Protein AF-A0A1Y2ANS7-F1 (afdb_monomer_lite)

Radius of gyration: 29.11 Å; chains: 1; bounding box: 58×66×91 Å

Structure (mmCIF, N/CA/C/O backbone):
data_AF-A0A1Y2ANS7-F1
#
_entry.id   AF-A0A1Y2ANS7-F1
#
loop_
_atom_site.group_PDB
_atom_site.id
_atom_site.type_symbol
_atom_site.label_atom_id
_atom_site.label_alt_id
_atom_site.label_comp_id
_atom_site.label_asym_id
_atom_site.label_entity_id
_atom_site.label_seq_id
_atom_site.pdbx_PDB_ins_code
_atom_site.Cartn_x
_atom_site.Cartn_y
_atom_site.Cartn_z
_atom_site.occupancy
_atom_site.B_iso_or_equiv
_atom_site.auth_seq_id
_atom_site.auth_comp_id
_atom_site.auth_asym_id
_atom_site.auth_atom_id
_atom_site.pdbx_PDB_model_num
ATOM 1 N N . MET A 1 1 ? 4.640 10.292 24.602 1.00 63.72 1 MET A N 1
ATOM 2 C CA . MET A 1 1 ? 4.789 9.450 25.817 1.00 63.72 1 MET A CA 1
ATOM 3 C C . MET A 1 1 ? 3.485 9.455 26.599 1.00 63.72 1 MET A C 1
ATOM 5 O O . MET A 1 1 ? 2.837 10.495 26.644 1.00 63.72 1 MET A O 1
ATOM 9 N N . ALA A 1 2 ? 3.101 8.318 27.186 1.00 89.19 2 ALA A N 1
ATOM 10 C CA . ALA A 1 2 ? 1.893 8.219 28.004 1.00 89.19 2 ALA A CA 1
ATOM 11 C C . ALA A 1 2 ? 2.083 8.910 29.374 1.00 89.19 2 ALA A C 1
ATOM 13 O O . ALA A 1 2 ? 3.211 9.009 29.863 1.00 89.19 2 ALA A O 1
ATOM 14 N N . PRO A 1 3 ? 1.009 9.392 30.027 1.00 94.06 3 PRO A N 1
ATOM 15 C CA . PRO A 1 3 ? 1.100 9.894 31.393 1.00 94.06 3 PRO A CA 1
ATOM 16 C C . PRO A 1 3 ? 1.543 8.786 32.356 1.00 94.06 3 PRO A C 1
ATOM 18 O O . PRO A 1 3 ? 0.899 7.744 32.444 1.00 94.06 3 PRO A O 1
ATOM 21 N N . GLY A 1 4 ? 2.594 9.024 33.145 1.00 95.12 4 GLY A N 1
ATOM 22 C CA . GLY A 1 4 ? 3.189 7.974 33.985 1.00 95.12 4 GLY A CA 1
ATOM 23 C C . GLY A 1 4 ? 2.266 7.377 35.060 1.00 95.12 4 GLY A C 1
ATOM 24 O O . GLY A 1 4 ? 2.584 6.330 35.615 1.00 95.12 4 GLY A O 1
ATOM 25 N N . TRP A 1 5 ? 1.135 8.014 35.389 1.00 96.44 5 TRP A N 1
ATOM 26 C CA . TRP A 1 5 ? 0.133 7.414 36.279 1.00 96.44 5 TRP A CA 1
ATOM 27 C C . TRP A 1 5 ? -0.579 6.229 35.625 1.00 96.44 5 TRP A C 1
ATOM 29 O O . TRP A 1 5 ? -0.782 5.229 36.305 1.00 96.44 5 TRP A O 1
ATOM 39 N N . LEU A 1 6 ? -0.861 6.307 34.319 1.00 96.50 6 LEU A N 1
ATOM 40 C CA . LEU A 1 6 ? -1.545 5.259 33.563 1.00 96.50 6 LEU A CA 1
ATOM 41 C C . LEU A 1 6 ? -0.705 3.980 33.557 1.00 96.50 6 LEU A C 1
ATOM 43 O O . LEU A 1 6 ? -1.197 2.902 33.865 1.00 96.50 6 LEU A O 1
ATOM 47 N N . GLU A 1 7 ? 0.600 4.102 33.315 1.00 95.25 7 GLU A N 1
ATOM 48 C CA . GLU A 1 7 ? 1.528 2.964 33.296 1.00 95.25 7 GLU A CA 1
ATOM 49 C C . GLU A 1 7 ? 1.578 2.186 34.617 1.00 95.25 7 GLU A C 1
ATOM 51 O O . GLU A 1 7 ? 1.935 1.008 34.615 1.00 95.25 7 GLU A O 1
ATOM 56 N N . ARG A 1 8 ? 1.211 2.806 35.746 1.00 96.12 8 ARG A N 1
ATOM 57 C CA . ARG A 1 8 ? 1.225 2.174 37.074 1.00 96.12 8 ARG A CA 1
ATOM 58 C C . ARG A 1 8 ? -0.078 1.466 37.438 1.00 96.12 8 ARG A C 1
ATOM 60 O O . ARG A 1 8 ? -0.080 0.712 38.406 1.00 96.12 8 ARG A O 1
ATOM 67 N N . GLU A 1 9 ? -1.151 1.669 36.682 1.00 97.50 9 GLU A N 1
ATOM 68 C CA . GLU A 1 9 ? -2.450 1.055 36.966 1.00 97.50 9 GLU A CA 1
ATOM 69 C C . GLU A 1 9 ? -2.429 -0.462 36.749 1.00 97.50 9 GLU A C 1
ATOM 71 O O . GLU A 1 9 ? -1.679 -0.980 35.916 1.00 97.50 9 GLU A O 1
ATOM 76 N N . ASP A 1 10 ? -3.259 -1.191 37.493 1.00 97.62 10 ASP A N 1
ATOM 77 C CA . ASP A 1 10 ? -3.585 -2.579 37.166 1.00 97.62 10 ASP A CA 1
ATOM 78 C C . ASP A 1 10 ? -4.467 -2.656 35.902 1.00 97.62 10 ASP A C 1
ATOM 80 O O . ASP A 1 10 ? -4.988 -1.646 35.428 1.00 97.62 10 ASP A O 1
ATOM 84 N N . GLY A 1 11 ? -4.647 -3.857 35.343 1.00 96.50 11 GLY A N 1
ATOM 85 C CA . GLY A 1 11 ? -5.371 -4.039 34.079 1.00 96.50 11 GLY A CA 1
ATOM 86 C C . GLY A 1 11 ? -6.841 -3.600 34.110 1.00 96.50 11 GLY A C 1
ATOM 87 O O . GLY A 1 11 ? -7.325 -3.029 33.134 1.00 96.50 11 GLY A O 1
ATOM 88 N N . ASN A 1 12 ? -7.555 -3.794 35.224 1.00 95.94 12 ASN A N 1
ATOM 89 C CA . ASN A 1 12 ? -8.963 -3.398 35.313 1.00 95.94 12 ASN A CA 1
ATOM 90 C C . ASN A 1 12 ? -9.099 -1.878 35.394 1.00 95.94 12 ASN A C 1
ATOM 92 O O . ASN A 1 12 ? -9.919 -1.296 34.679 1.00 95.94 12 ASN A O 1
ATOM 96 N N . THR A 1 13 ? -8.276 -1.243 36.229 1.00 97.62 13 THR A N 1
ATOM 97 C CA . THR A 1 13 ? -8.231 0.218 36.345 1.00 97.62 13 THR A CA 1
ATOM 98 C C . THR A 1 13 ? -7.824 0.845 35.007 1.00 97.62 13 THR A C 1
ATOM 100 O O . THR A 1 13 ? -8.534 1.710 34.498 1.00 97.62 13 THR A O 1
ATOM 103 N N . MET A 1 14 ? -6.790 0.307 34.353 1.00 98.19 14 MET A N 1
ATOM 104 C CA . MET A 1 14 ? -6.326 0.761 33.038 1.00 98.19 14 MET A CA 1
ATOM 105 C C . MET A 1 14 ? -7.398 0.648 31.956 1.00 98.19 14 MET A C 1
ATOM 107 O O . MET A 1 14 ? -7.588 1.583 31.180 1.00 98.19 14 MET A O 1
ATOM 111 N N . LYS A 1 15 ? -8.140 -0.463 31.912 1.00 97.94 15 LYS A N 1
ATOM 112 C CA . LYS A 1 15 ? -9.264 -0.631 30.981 1.00 97.94 15 LYS A CA 1
ATOM 113 C C . LYS A 1 15 ? -10.307 0.477 31.157 1.00 97.94 15 LYS A C 1
ATOM 115 O O . LYS A 1 15 ? -10.780 1.026 30.163 1.00 97.94 15 LYS A O 1
ATOM 120 N N . GLN A 1 16 ? -10.632 0.851 32.398 1.00 97.75 16 GLN A N 1
ATOM 121 C CA . GLN A 1 16 ? -11.540 1.973 32.668 1.00 97.75 16 GLN A CA 1
ATOM 122 C C . GLN A 1 16 ? -10.927 3.322 32.287 1.00 97.75 16 GLN A C 1
ATOM 124 O O . GLN A 1 16 ? -11.617 4.152 31.701 1.00 97.75 16 GLN A O 1
ATOM 129 N N . SER A 1 17 ? -9.637 3.530 32.547 1.00 98.25 17 SER A N 1
ATOM 130 C CA . SER A 1 17 ? -8.919 4.746 32.154 1.00 98.25 17 SER A CA 1
ATOM 131 C C . SER A 1 17 ? -8.885 4.940 30.636 1.00 98.25 17 SER A C 1
ATOM 133 O O . SER A 1 17 ? -9.116 6.055 30.169 1.00 98.25 17 SER A O 1
ATOM 135 N N . ILE A 1 18 ? -8.692 3.869 29.857 1.00 98.06 18 ILE A N 1
ATOM 136 C CA . ILE A 1 18 ? -8.778 3.886 28.387 1.00 98.06 18 ILE A CA 1
ATOM 137 C C . ILE A 1 18 ? -10.181 4.318 27.947 1.00 98.06 18 ILE A C 1
ATOM 139 O O . ILE A 1 18 ? -10.324 5.290 27.206 1.00 98.06 18 ILE A O 1
ATOM 143 N N . ILE A 1 19 ? -11.227 3.657 28.457 1.00 98.38 19 ILE A N 1
ATOM 144 C CA . ILE A 1 19 ? -12.624 3.989 28.130 1.00 98.38 19 ILE A CA 1
ATOM 145 C C . ILE A 1 19 ? -12.939 5.447 28.490 1.00 98.38 19 ILE A C 1
ATOM 147 O O . ILE A 1 19 ? -13.551 6.169 27.697 1.00 98.38 19 ILE A O 1
ATOM 151 N N . ASN A 1 20 ? -12.514 5.893 29.673 1.00 98.44 20 ASN A N 1
ATOM 152 C CA . ASN A 1 20 ? -12.757 7.242 30.168 1.00 98.44 20 ASN A CA 1
ATOM 153 C C . ASN A 1 20 ? -12.033 8.303 29.330 1.00 98.44 20 ASN A C 1
ATOM 155 O O . ASN A 1 20 ? -12.633 9.326 28.999 1.00 98.44 20 ASN A O 1
ATOM 159 N N . HIS A 1 21 ? -10.774 8.056 28.954 1.00 98.31 21 HIS A N 1
ATOM 160 C CA . HIS A 1 21 ? -10.001 8.955 28.102 1.00 98.31 21 HIS A CA 1
ATOM 161 C C . HIS A 1 21 ? -10.681 9.142 26.743 1.00 98.31 21 HIS A C 1
ATOM 163 O O . HIS A 1 21 ? -11.007 10.271 26.379 1.00 98.31 21 HIS A O 1
ATOM 169 N N . ILE A 1 22 ? -10.983 8.036 26.054 1.00 98.50 22 ILE A N 1
ATOM 170 C CA . ILE A 1 22 ? -11.653 8.038 24.745 1.00 98.50 22 ILE A CA 1
ATOM 171 C C . ILE A 1 22 ? -12.991 8.772 24.834 1.00 98.50 22 ILE A C 1
ATOM 173 O O . ILE A 1 22 ? -13.259 9.686 24.059 1.00 98.50 22 ILE A O 1
ATOM 177 N N . THR A 1 23 ? -13.811 8.420 25.828 1.00 98.00 23 THR A N 1
ATOM 178 C CA . THR A 1 23 ? -15.129 9.033 26.036 1.00 98.00 23 THR A CA 1
ATOM 179 C C . THR A 1 23 ? -15.029 10.535 26.262 1.00 98.00 23 THR A C 1
ATOM 181 O O . THR A 1 23 ? -15.805 11.295 25.688 1.00 98.00 23 THR A O 1
ATOM 184 N N . THR A 1 24 ? -14.102 10.971 27.112 1.00 98.44 24 THR A N 1
ATOM 185 C CA . THR A 1 24 ? -13.979 12.380 27.497 1.00 98.44 24 THR A CA 1
ATOM 186 C C . THR A 1 24 ? -13.459 13.226 26.340 1.00 98.44 24 THR A C 1
ATOM 188 O O . THR A 1 24 ? -14.026 14.281 26.058 1.00 98.44 24 THR A O 1
ATOM 191 N N . VAL A 1 25 ? -12.412 12.760 25.651 1.00 98.50 25 VAL A N 1
ATOM 192 C CA . VAL A 1 25 ? -11.794 13.491 24.538 1.00 98.50 25 VAL A CA 1
ATOM 193 C C . VAL A 1 25 ? -12.746 13.571 23.349 1.00 98.50 25 VAL A C 1
ATOM 195 O O . VAL A 1 25 ? -13.023 14.673 22.880 1.00 98.50 25 VAL A O 1
ATOM 198 N N . LEU A 1 26 ? -13.317 12.447 22.903 1.00 97.44 26 LEU A N 1
ATOM 199 C CA . LEU A 1 26 ? -14.224 12.460 21.754 1.00 97.44 26 LEU A CA 1
ATOM 200 C C . LEU A 1 26 ? -15.479 13.292 22.021 1.00 97.44 26 LEU A C 1
ATOM 202 O O . LEU A 1 26 ? -15.829 14.118 21.191 1.00 97.44 26 LEU A O 1
ATOM 206 N N . LYS A 1 27 ? -16.098 13.198 23.207 1.00 96.06 27 LYS A N 1
ATOM 207 C CA . LYS A 1 27 ? -17.250 14.059 23.539 1.00 96.06 27 LYS A CA 1
ATOM 208 C C . LYS A 1 27 ? -16.910 15.546 23.549 1.00 96.06 27 LYS A C 1
ATOM 210 O O . LYS A 1 27 ? -17.767 16.369 23.244 1.00 96.06 27 LYS A O 1
ATOM 215 N N . HIS A 1 28 ? -15.686 15.910 23.928 1.00 97.75 28 HIS A N 1
ATOM 216 C CA . HIS A 1 28 ? -15.252 17.304 23.896 1.00 97.75 28 HIS A CA 1
ATOM 217 C C . HIS A 1 28 ? -15.135 17.841 22.457 1.00 97.75 28 HIS A C 1
ATOM 219 O O . HIS A 1 28 ? -15.442 19.015 22.200 1.00 97.75 28 HIS A O 1
ATOM 225 N N . TYR A 1 29 ? -14.708 16.979 21.529 1.00 96.94 29 TYR A N 1
ATOM 226 C CA . TYR A 1 29 ? -14.481 17.296 20.118 1.00 96.94 29 TYR A CA 1
ATOM 227 C C . TYR A 1 29 ? -15.593 16.821 19.170 1.00 96.94 29 TYR A C 1
ATOM 229 O O . TYR A 1 29 ? -15.459 16.984 17.960 1.00 96.94 29 TYR A O 1
ATOM 237 N N . GLU A 1 30 ? -16.701 16.296 19.694 1.00 89.56 30 GLU A N 1
ATOM 238 C CA . GLU A 1 30 ? -17.854 15.829 18.918 1.00 89.56 30 GLU A CA 1
ATOM 239 C C . GLU A 1 30 ? -18.309 16.907 17.922 1.00 89.56 30 GLU A C 1
ATOM 241 O O . GLU A 1 30 ? -18.574 18.052 18.301 1.00 89.56 30 GLU A O 1
ATOM 246 N N . GLY A 1 31 ? -18.372 16.545 16.637 1.00 91.00 31 GLY A N 1
ATOM 247 C CA . GLY A 1 31 ? -18.746 17.461 15.555 1.00 91.00 31 GLY A CA 1
ATOM 248 C C . GLY A 1 31 ? -17.702 18.534 15.213 1.00 91.00 31 GLY A C 1
ATOM 249 O O . GLY A 1 31 ? -18.014 19.444 14.449 1.00 91.00 31 GLY A O 1
ATOM 250 N N . LYS A 1 32 ? -16.487 18.457 15.774 1.00 96.50 32 LYS A N 1
ATOM 251 C CA . LYS A 1 32 ? -15.363 19.374 15.494 1.00 96.50 32 LYS A CA 1
ATOM 252 C C . LYS A 1 32 ? -14.183 18.700 14.795 1.00 96.50 32 LYS A C 1
ATOM 254 O O . LYS A 1 32 ? -13.270 19.404 14.375 1.00 96.50 32 LYS A O 1
ATOM 259 N N . ILE A 1 33 ? -14.175 17.370 14.726 1.00 95.81 33 ILE A N 1
ATOM 260 C CA . ILE A 1 33 ? -13.132 16.581 14.067 1.00 95.81 33 ILE A CA 1
ATOM 261 C C . ILE A 1 33 ? -13.763 15.621 13.060 1.00 95.81 33 ILE A C 1
ATOM 263 O O . ILE A 1 33 ? -14.764 14.964 13.362 1.00 95.81 33 ILE A O 1
ATOM 267 N N . ASP A 1 34 ? -13.160 15.542 11.877 1.00 94.44 34 ASP A N 1
ATOM 268 C CA . ASP A 1 34 ? -13.598 14.639 10.809 1.00 94.44 34 ASP A CA 1
ATOM 269 C C . ASP A 1 34 ? -13.094 13.214 11.051 1.00 94.44 34 ASP A C 1
ATOM 271 O O . ASP A 1 34 ? -13.832 12.239 10.880 1.00 94.44 34 ASP A O 1
ATOM 275 N N . THR A 1 35 ? -11.840 13.096 11.488 1.00 97.12 35 THR A N 1
ATOM 276 C CA . THR A 1 35 ? -11.145 11.830 11.715 1.00 97.12 35 THR A CA 1
ATOM 277 C C . THR A 1 35 ? -10.460 11.810 13.078 1.00 97.12 35 THR A C 1
ATOM 279 O O . THR A 1 35 ? -10.144 12.854 13.656 1.00 97.12 35 THR A O 1
ATOM 282 N N . TRP A 1 36 ? -10.256 10.609 13.616 1.00 98.50 36 TRP A N 1
ATOM 283 C CA . TRP A 1 36 ? -9.521 10.395 14.854 1.00 98.50 36 TRP A CA 1
ATOM 284 C C . TRP A 1 36 ? -8.693 9.111 14.789 1.00 98.50 36 TRP A C 1
ATOM 286 O O . TRP A 1 36 ? -9.246 8.028 14.580 1.00 98.50 36 TRP A O 1
ATOM 296 N N . ASP A 1 37 ? -7.386 9.232 15.015 1.00 98.62 37 ASP A N 1
ATOM 297 C CA . ASP A 1 37 ? -6.484 8.092 15.178 1.00 98.62 37 ASP A CA 1
ATOM 298 C C . ASP A 1 37 ? -6.703 7.473 16.562 1.00 98.62 37 ASP A C 1
ATOM 300 O O . ASP A 1 37 ? -6.171 7.925 17.577 1.00 98.62 37 ASP A O 1
ATOM 304 N N . VAL A 1 38 ? -7.550 6.443 16.612 1.00 98.75 38 VAL A N 1
ATOM 305 C CA . VAL A 1 38 ? -7.983 5.792 17.857 1.00 98.75 38 VAL A CA 1
ATOM 306 C C . VAL A 1 38 ? -6.817 5.073 18.528 1.00 98.75 38 VAL A C 1
ATOM 308 O O . VAL A 1 38 ? -6.674 5.092 19.752 1.00 98.75 38 VAL A O 1
ATOM 311 N N . VAL A 1 39 ? -6.006 4.392 17.717 1.00 98.69 39 VAL A N 1
ATOM 312 C CA . VAL A 1 39 ? -4.837 3.627 18.144 1.00 98.69 39 VAL A CA 1
ATOM 313 C C . VAL A 1 39 ? -3.694 3.921 17.186 1.00 98.69 39 VAL A C 1
ATOM 315 O O . VAL A 1 39 ? -3.874 3.877 15.970 1.00 98.69 39 VAL A O 1
ATOM 318 N N . ASN A 1 40 ? -2.523 4.180 17.762 1.00 98.69 40 ASN A N 1
ATOM 319 C CA . ASN A 1 40 ? -1.302 4.510 17.046 1.00 98.69 40 ASN A CA 1
ATOM 320 C C . ASN A 1 40 ? -0.206 3.468 17.349 1.00 98.69 40 ASN A C 1
ATOM 322 O O . ASN A 1 40 ? -0.023 3.106 18.514 1.00 98.69 40 ASN A O 1
ATOM 326 N N . GLU A 1 41 ? 0.517 3.007 16.324 1.00 98.00 41 GLU A N 1
ATOM 327 C CA . GLU A 1 41 ? 1.779 2.238 16.428 1.00 98.00 41 GLU A CA 1
ATOM 328 C C . GLU A 1 41 ? 1.704 0.912 17.208 1.00 98.00 41 GLU A C 1
ATOM 330 O O . GLU A 1 41 ? 2.633 0.514 17.932 1.00 98.00 41 GLU A O 1
ATOM 335 N N . ALA A 1 42 ? 0.577 0.209 17.085 1.00 98.00 42 ALA A N 1
ATOM 336 C CA . ALA A 1 42 ? 0.329 -1.000 17.859 1.00 98.00 42 ALA A CA 1
ATOM 337 C C . ALA A 1 42 ? 0.990 -2.256 17.279 1.00 98.00 42 ALA A C 1
ATOM 339 O O . ALA A 1 42 ? 1.155 -3.221 18.024 1.00 98.00 42 ALA A O 1
ATOM 340 N N . ILE A 1 43 ? 1.373 -2.274 15.999 1.00 98.25 43 ILE A N 1
ATOM 341 C CA . ILE A 1 43 ? 2.013 -3.434 15.368 1.00 98.25 43 ILE A CA 1
ATOM 342 C C . ILE A 1 43 ? 3.521 -3.439 15.645 1.00 98.25 43 ILE A C 1
ATOM 344 O O . ILE A 1 43 ? 4.206 -2.417 15.605 1.00 98.25 43 ILE A O 1
ATOM 348 N N . ASP A 1 44 ? 4.041 -4.622 15.976 1.00 97.56 44 ASP A N 1
ATOM 349 C CA . ASP A 1 44 ? 5.442 -4.844 16.334 1.00 97.56 44 ASP A CA 1
ATOM 350 C C . ASP A 1 44 ? 6.366 -4.596 15.128 1.00 97.56 44 ASP A C 1
ATOM 352 O O . ASP A 1 44 ? 6.103 -5.076 14.023 1.00 97.56 44 ASP A O 1
ATOM 356 N N . ASP A 1 45 ? 7.477 -3.884 15.330 1.00 93.81 45 ASP A N 1
ATOM 357 C CA . ASP A 1 45 ? 8.425 -3.576 14.250 1.00 93.81 45 ASP A CA 1
ATOM 358 C C . ASP A 1 45 ? 9.139 -4.817 13.695 1.00 93.81 45 ASP A C 1
ATOM 360 O O . ASP A 1 45 ? 9.601 -4.801 12.556 1.00 93.81 45 ASP A O 1
ATOM 364 N N . GLY A 1 46 ? 9.213 -5.902 14.472 1.00 88.81 46 GLY A N 1
ATOM 365 C CA . GLY A 1 46 ? 9.776 -7.181 14.042 1.00 88.81 46 GLY A CA 1
ATOM 366 C C . GLY A 1 46 ? 8.823 -8.030 13.198 1.00 88.81 46 GLY A C 1
ATOM 367 O O . GLY A 1 46 ? 9.145 -9.180 12.894 1.00 88.81 46 GLY A O 1
ATOM 368 N N . SER A 1 47 ? 7.647 -7.507 12.844 1.00 87.38 47 SER A N 1
ATOM 369 C CA . SER A 1 47 ? 6.662 -8.244 12.055 1.00 87.38 47 SER A CA 1
ATOM 370 C C . SER A 1 47 ? 7.149 -8.487 10.621 1.00 87.38 47 SER A C 1
ATOM 372 O O . SER A 1 47 ? 7.736 -7.618 9.975 1.00 87.38 47 SER A O 1
ATOM 374 N N . ASN A 1 48 ? 6.900 -9.693 10.108 1.00 79.75 48 ASN A N 1
ATOM 375 C CA . ASN A 1 48 ? 7.453 -10.183 8.841 1.00 79.75 48 ASN A CA 1
ATOM 376 C C . ASN A 1 48 ? 6.395 -10.439 7.753 1.00 79.75 48 ASN A C 1
ATOM 378 O O . ASN A 1 48 ? 6.749 -10.908 6.675 1.00 79.75 48 ASN A O 1
ATOM 382 N N . GLY A 1 49 ? 5.124 -10.121 8.015 1.00 76.31 49 GLY A N 1
ATOM 383 C CA . GLY A 1 49 ? 4.015 -10.311 7.076 1.00 76.31 49 GLY A CA 1
ATOM 384 C C . GLY A 1 49 ? 3.360 -11.691 7.144 1.00 76.31 49 GLY A C 1
ATOM 385 O O . GLY A 1 49 ? 2.442 -11.961 6.375 1.00 76.31 49 GLY A O 1
ATOM 386 N N . ASN A 1 50 ? 3.802 -12.569 8.051 1.00 81.19 50 ASN A N 1
ATOM 387 C CA . ASN A 1 50 ? 3.145 -13.844 8.326 1.00 81.19 50 ASN A CA 1
ATOM 388 C C . ASN A 1 50 ? 2.255 -13.728 9.571 1.00 81.19 50 ASN A C 1
ATOM 390 O O . ASN A 1 50 ? 2.684 -14.030 10.689 1.00 81.19 50 ASN A O 1
ATOM 394 N N . GLY A 1 51 ? 1.023 -13.268 9.374 1.00 84.31 51 GLY A N 1
ATOM 395 C CA . GLY A 1 51 ? 0.147 -12.862 10.464 1.00 84.31 51 GLY A CA 1
ATOM 396 C C . GLY A 1 51 ? 0.492 -11.468 10.978 1.00 84.31 51 GLY A C 1
ATOM 397 O O . GLY A 1 51 ? 1.328 -10.747 10.431 1.00 84.31 51 GLY A O 1
ATOM 398 N N . TRP A 1 52 ? -0.150 -11.101 12.081 1.00 94.75 52 TRP A N 1
ATOM 399 C CA . TRP A 1 52 ? 0.104 -9.849 12.774 1.00 94.75 52 TRP A CA 1
ATOM 400 C C . TRP A 1 52 ? 0.384 -10.092 14.251 1.00 94.75 52 TRP A C 1
ATOM 402 O O . TRP A 1 52 ? -0.116 -11.038 14.863 1.00 94.75 52 TRP A O 1
ATOM 412 N N . LYS A 1 53 ? 1.222 -9.228 14.825 1.00 94.12 53 LYS A N 1
ATOM 413 C CA . LYS A 1 53 ? 1.615 -9.270 16.230 1.00 94.12 53 LYS A CA 1
ATOM 414 C C . LYS A 1 53 ? 1.591 -7.857 16.792 1.00 94.12 53 LYS A C 1
ATOM 416 O O . LYS A 1 53 ? 2.189 -6.945 16.222 1.00 94.12 53 LYS A O 1
ATOM 421 N N . LEU A 1 54 ? 0.949 -7.700 17.946 1.00 97.50 54 LEU A N 1
ATOM 422 C CA . LEU A 1 54 ? 0.998 -6.447 18.686 1.00 97.50 54 LEU A CA 1
ATOM 423 C C . LEU A 1 54 ? 2.376 -6.249 19.325 1.00 97.50 54 LEU A C 1
ATOM 425 O O . LEU A 1 54 ? 2.977 -7.182 19.870 1.00 97.50 54 LEU A O 1
ATOM 429 N N . ARG A 1 55 ? 2.854 -5.006 19.289 1.00 97.19 55 ARG A N 1
ATOM 430 C CA . ARG A 1 55 ? 4.022 -4.548 20.034 1.00 97.19 55 ARG A CA 1
ATOM 431 C C . ARG A 1 55 ? 3.842 -4.898 21.508 1.00 97.19 55 ARG A C 1
ATOM 433 O O . ARG A 1 55 ? 2.765 -4.735 22.081 1.00 97.19 55 ARG A O 1
ATOM 440 N N . ASN A 1 56 ? 4.930 -5.318 22.148 1.00 96.94 56 ASN A N 1
ATOM 441 C CA . ASN A 1 56 ? 4.953 -5.591 23.582 1.00 96.94 56 ASN A CA 1
ATOM 442 C C . ASN A 1 56 ? 4.881 -4.292 24.415 1.00 96.94 56 ASN A C 1
ATOM 444 O O . ASN A 1 56 ? 5.886 -3.837 24.960 1.00 96.94 56 ASN A O 1
ATOM 448 N N . SER A 1 57 ? 3.703 -3.671 24.476 1.00 96.44 57 SER A N 1
ATOM 449 C CA . SER A 1 57 ? 3.435 -2.433 25.214 1.00 96.44 57 SER A CA 1
ATOM 450 C C . SER A 1 57 ? 2.809 -2.714 26.582 1.00 96.44 57 SER A C 1
ATOM 452 O O . SER A 1 57 ? 2.183 -3.753 26.790 1.00 96.44 57 SER A O 1
ATOM 454 N N . PHE A 1 58 ? 2.920 -1.766 27.519 1.00 96.56 58 PHE A N 1
ATOM 455 C CA . PHE A 1 58 ? 2.245 -1.886 28.817 1.00 96.56 58 PHE A CA 1
ATOM 456 C C . PHE A 1 58 ? 0.714 -1.979 28.663 1.00 96.56 58 PHE A C 1
ATOM 458 O O . PHE A 1 58 ? 0.071 -2.657 29.462 1.00 96.56 58 PHE A O 1
ATOM 465 N N . LEU A 1 59 ? 0.148 -1.334 27.629 1.00 97.06 59 LEU A N 1
ATOM 466 C CA . LEU A 1 59 ? -1.272 -1.427 27.281 1.00 97.06 59 LEU A CA 1
ATOM 467 C C . LEU A 1 59 ? -1.630 -2.869 26.922 1.00 97.06 59 LEU A C 1
ATOM 469 O O . LEU A 1 59 ? -2.518 -3.442 27.541 1.00 97.06 59 LEU A O 1
ATOM 473 N N . TYR A 1 60 ? -0.887 -3.482 25.997 1.00 97.88 60 TYR A N 1
ATOM 474 C CA . TYR A 1 60 ? -1.139 -4.855 25.560 1.00 97.88 60 TYR A CA 1
ATOM 475 C C . TYR A 1 60 ? -0.899 -5.884 26.675 1.00 97.88 60 TYR A C 1
ATOM 477 O O . TYR A 1 60 ? -1.690 -6.807 26.847 1.00 97.88 60 TYR A O 1
ATOM 485 N N . GLN A 1 61 ? 0.155 -5.708 27.478 1.00 97.44 61 GLN A N 1
ATOM 486 C CA . GLN A 1 61 ? 0.460 -6.607 28.597 1.00 97.44 61 GLN A CA 1
ATOM 487 C C . GLN A 1 61 ? -0.645 -6.627 29.660 1.00 97.44 61 GLN A C 1
ATOM 489 O O . GLN A 1 61 ? -0.904 -7.672 30.256 1.00 97.44 61 GLN A O 1
ATOM 494 N N . LYS A 1 62 ? -1.266 -5.474 29.935 1.00 97.81 62 LYS A N 1
ATOM 495 C CA . LYS A 1 62 ? -2.254 -5.322 31.014 1.00 97.81 62 LYS A CA 1
ATOM 496 C C . LYS A 1 62 ? -3.695 -5.452 30.533 1.00 97.81 62 LYS A C 1
ATOM 498 O O . LYS A 1 62 ? -4.544 -5.899 31.301 1.00 97.81 62 LYS A O 1
ATOM 503 N N . VAL A 1 63 ? -3.968 -5.065 29.289 1.00 98.00 63 VAL A N 1
ATOM 504 C CA . VAL A 1 63 ? -5.292 -5.079 28.658 1.00 98.00 63 VAL A CA 1
ATOM 505 C C . VAL A 1 63 ? -5.146 -5.615 27.224 1.00 98.00 63 VAL A C 1
ATOM 507 O O . VAL A 1 63 ? -5.069 -4.833 26.279 1.00 98.00 63 VAL A O 1
ATOM 510 N N . PRO A 1 64 ? -5.088 -6.944 27.021 1.00 96.75 64 PRO A N 1
ATOM 511 C CA . PRO A 1 64 ? -4.820 -7.525 25.700 1.00 96.75 64 PRO A CA 1
ATOM 512 C C . PRO A 1 64 ? -5.835 -7.153 24.607 1.00 96.75 64 PRO A C 1
ATOM 514 O O . PRO A 1 64 ? -5.481 -7.113 23.433 1.00 96.75 64 PRO A O 1
ATOM 517 N N . ASP A 1 65 ? -7.080 -6.852 24.989 1.00 96.19 65 ASP A N 1
ATOM 518 C CA . ASP A 1 65 ? -8.195 -6.460 24.116 1.00 96.19 65 ASP A CA 1
ATOM 519 C C . ASP A 1 65 ? -8.351 -4.929 23.967 1.00 96.19 65 ASP A C 1
ATOM 521 O O . ASP A 1 65 ? -9.392 -4.456 23.505 1.00 96.19 65 ASP A O 1
ATOM 525 N N . PHE A 1 66 ? -7.347 -4.126 24.356 1.00 98.38 66 PHE A N 1
ATOM 526 C CA . PHE A 1 66 ? -7.483 -2.662 24.426 1.00 98.38 66 PHE A CA 1
ATOM 527 C C . PHE A 1 66 ? -7.877 -1.998 23.102 1.00 98.38 66 PHE A C 1
ATOM 529 O O . PHE A 1 66 ? -8.585 -0.994 23.130 1.00 98.38 66 PHE A O 1
ATOM 536 N N . ILE A 1 67 ? -7.445 -2.541 21.960 1.00 98.69 67 ILE A N 1
ATOM 537 C CA . ILE A 1 67 ? -7.754 -1.971 20.642 1.00 98.69 67 ILE A CA 1
ATOM 538 C C . ILE A 1 67 ? -9.240 -2.144 20.326 1.00 98.69 67 ILE A C 1
ATOM 540 O O . ILE A 1 67 ? -9.912 -1.173 19.981 1.00 98.69 67 ILE A O 1
ATOM 544 N N . ASP A 1 68 ? -9.776 -3.349 20.521 1.00 98.19 68 ASP A N 1
ATOM 545 C CA . ASP A 1 68 ? -11.199 -3.631 20.329 1.00 98.19 68 ASP A CA 1
ATOM 546 C C . ASP A 1 68 ? -12.051 -2.732 21.233 1.00 98.19 68 ASP A C 1
ATOM 548 O O . ASP A 1 68 ? -12.985 -2.078 20.761 1.00 98.19 68 ASP A O 1
ATOM 552 N N . ILE A 1 69 ? -11.680 -2.630 22.517 1.00 98.25 69 ILE A N 1
ATOM 553 C CA . ILE A 1 69 ? -12.329 -1.729 23.479 1.00 98.25 69 ILE A CA 1
ATOM 554 C C . ILE A 1 69 ? -12.277 -0.286 22.982 1.00 98.25 69 ILE A C 1
ATOM 556 O O . ILE A 1 69 ? -13.279 0.427 23.082 1.00 98.25 69 ILE A O 1
ATOM 560 N N . ALA A 1 70 ? -11.130 0.158 22.466 1.00 98.81 70 ALA A N 1
ATOM 561 C CA . ALA A 1 70 ? -10.932 1.537 22.064 1.00 98.81 70 ALA A CA 1
ATOM 562 C C . ALA A 1 70 ? -11.832 1.922 20.886 1.00 98.81 70 ALA A C 1
ATOM 564 O O . ALA A 1 70 ? -12.592 2.885 20.994 1.00 98.81 70 ALA A O 1
ATOM 565 N N . PHE A 1 71 ? -11.832 1.130 19.811 1.00 98.81 71 PHE A N 1
ATOM 566 C CA . PHE A 1 71 ? -12.677 1.377 18.639 1.00 98.81 71 PHE A CA 1
ATOM 567 C C . PHE A 1 71 ? -14.170 1.253 18.962 1.00 98.81 71 PHE A C 1
ATOM 569 O O . PHE A 1 71 ? -14.961 2.114 18.574 1.00 98.81 71 PHE A O 1
ATOM 576 N N . GLN A 1 72 ? -14.578 0.229 19.719 1.00 98.50 72 GLN A N 1
ATOM 577 C CA . GLN A 1 72 ? -15.980 0.064 20.125 1.00 98.50 72 GLN A CA 1
ATOM 578 C C . GLN A 1 72 ? -16.459 1.220 21.013 1.00 98.50 72 GLN A C 1
ATOM 580 O O . GLN A 1 72 ? -17.575 1.717 20.842 1.00 98.50 72 GLN A O 1
ATOM 585 N N . THR A 1 73 ? -15.612 1.680 21.939 1.00 98.31 73 THR A N 1
ATOM 586 C CA . THR A 1 73 ? -15.910 2.848 22.777 1.00 98.31 73 THR A CA 1
ATOM 587 C C . THR A 1 73 ? -16.012 4.102 21.921 1.00 98.31 73 THR A C 1
ATOM 589 O O . THR A 1 73 ? -17.001 4.821 22.042 1.00 98.31 73 THR A O 1
ATOM 592 N N . ALA A 1 74 ? -15.044 4.333 21.030 1.00 98.56 74 ALA A N 1
ATOM 593 C CA . ALA A 1 74 ? -15.007 5.493 20.149 1.00 98.56 74 ALA A CA 1
ATOM 594 C C . ALA A 1 74 ? -16.271 5.592 19.285 1.00 98.56 74 ALA A C 1
ATOM 596 O O . ALA A 1 74 ? -16.961 6.611 19.330 1.00 98.56 74 ALA A O 1
ATOM 597 N N . ARG A 1 75 ? -16.664 4.502 18.611 1.00 98.12 75 ARG A N 1
ATOM 598 C CA . ARG A 1 75 ? -17.889 4.477 17.794 1.00 98.12 75 ARG A CA 1
ATOM 599 C C . ARG A 1 75 ? -19.144 4.745 18.616 1.00 98.12 75 ARG A C 1
ATOM 601 O O . ARG A 1 75 ? -20.062 5.404 18.140 1.00 98.12 75 ARG A O 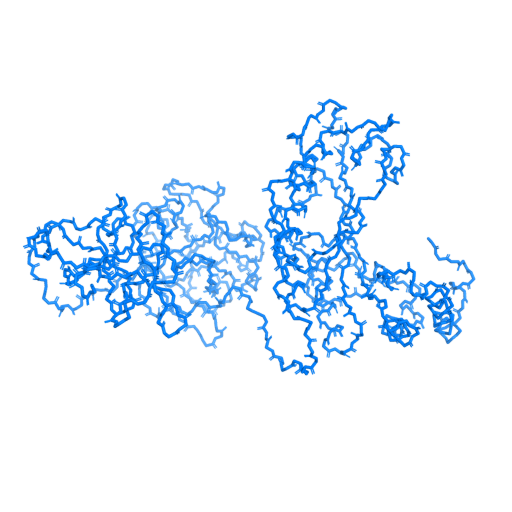1
ATOM 608 N N . LYS A 1 76 ? -19.207 4.223 19.845 1.00 96.94 76 LYS A N 1
ATOM 609 C CA . LYS A 1 76 ? -20.364 4.412 20.727 1.00 96.94 76 LYS A CA 1
ATOM 610 C C . LYS A 1 76 ? -20.532 5.870 21.157 1.00 96.94 76 LYS A C 1
ATOM 612 O O . LYS A 1 76 ? -21.665 6.316 21.323 1.00 96.94 76 LYS A O 1
ATOM 617 N N . VAL A 1 77 ? -19.432 6.576 21.414 1.00 96.62 77 VAL A N 1
ATOM 618 C CA . VAL A 1 77 ? -19.478 7.943 21.958 1.00 96.62 77 VAL A CA 1
ATOM 619 C C . VAL A 1 77 ? -19.474 9.017 20.881 1.00 96.62 77 VAL A C 1
ATOM 621 O O . VAL A 1 77 ? -20.016 10.082 21.149 1.00 96.62 77 VAL A O 1
ATOM 624 N N . SER A 1 78 ? -18.906 8.717 19.710 1.00 96.44 78 SER A N 1
ATOM 625 C CA . SER A 1 78 ? -18.793 9.627 18.575 1.00 96.44 78 SER A CA 1
ATOM 626 C C . SER A 1 78 ? -19.154 8.908 17.272 1.00 96.44 78 SER A C 1
ATOM 628 O O . SER A 1 78 ? -18.284 8.434 16.540 1.00 96.44 78 SER A O 1
ATOM 630 N N . PRO A 1 79 ? -20.457 8.739 16.984 1.00 93.81 79 PRO A N 1
ATOM 631 C CA . PRO A 1 79 ? -20.911 7.900 15.880 1.00 93.81 79 PRO A CA 1
ATOM 632 C C . PRO A 1 79 ? -20.555 8.455 14.497 1.00 93.81 79 PRO A C 1
ATOM 634 O O . PRO A 1 79 ? -20.491 7.669 13.556 1.00 93.81 79 PRO A O 1
ATOM 637 N N . ASN A 1 80 ? -20.315 9.765 14.375 1.00 92.81 80 ASN A N 1
ATOM 638 C CA . ASN A 1 80 ? -20.079 10.436 13.093 1.00 92.81 80 ASN A CA 1
ATOM 639 C C . ASN A 1 80 ? -18.596 10.695 12.787 1.00 92.81 80 ASN A C 1
ATOM 641 O O . ASN A 1 80 ? -18.261 10.934 11.630 1.00 92.81 80 ASN A O 1
ATOM 645 N N . THR A 1 81 ? -17.716 10.665 13.791 1.00 97.19 81 THR A N 1
ATOM 646 C CA . THR A 1 81 ? -16.272 10.807 13.570 1.00 97.19 81 THR A CA 1
ATOM 647 C C . THR A 1 81 ? -15.727 9.536 12.930 1.00 97.19 81 THR A C 1
ATOM 649 O O . THR A 1 81 ? -16.091 8.422 13.329 1.00 97.19 81 THR A O 1
ATOM 652 N N . LYS A 1 82 ? -14.859 9.695 11.925 1.00 98.25 82 LYS A N 1
ATOM 653 C CA . LYS A 1 82 ? -14.206 8.551 11.292 1.00 98.25 82 LYS A CA 1
ATOM 654 C C . LYS A 1 82 ? -13.061 8.037 12.157 1.00 98.25 82 LYS A C 1
ATOM 656 O O . LYS A 1 82 ? -12.248 8.818 12.647 1.00 98.25 82 LYS A O 1
ATOM 661 N N . LEU A 1 83 ? -12.987 6.727 12.330 1.00 98.75 83 LEU A N 1
ATOM 662 C CA . LEU A 1 83 ? -12.084 6.063 13.263 1.00 98.75 83 LEU A CA 1
ATOM 663 C C . LEU A 1 83 ? -10.942 5.382 12.515 1.00 98.75 83 LEU A C 1
ATOM 665 O O . LEU A 1 83 ? -11.174 4.468 11.719 1.00 98.75 83 LEU A O 1
ATOM 669 N N . PHE A 1 84 ? -9.719 5.824 12.797 1.00 98.88 84 PHE A N 1
ATOM 670 C CA . PHE A 1 84 ? -8.511 5.404 12.101 1.00 98.88 84 PHE A CA 1
ATOM 671 C C . PHE A 1 84 ? -7.565 4.614 13.009 1.00 98.88 84 PHE A C 1
ATOM 673 O O . PHE A 1 84 ? -7.484 4.842 14.219 1.00 98.88 84 PHE A O 1
ATOM 680 N N . TYR A 1 85 ? -6.849 3.667 12.403 1.00 98.88 85 TYR A N 1
ATOM 681 C CA . TYR A 1 85 ? -5.620 3.089 12.947 1.00 98.88 85 TYR A CA 1
ATOM 682 C C . TYR A 1 85 ? -4.420 3.719 12.235 1.00 98.88 85 TYR A C 1
ATOM 684 O O . TYR A 1 85 ? -4.387 3.664 11.010 1.00 98.88 85 TYR A O 1
ATOM 692 N N . ASN A 1 86 ? -3.443 4.265 12.959 1.00 98.88 86 ASN A N 1
ATOM 693 C CA . ASN A 1 86 ? -2.276 4.947 12.379 1.00 98.88 86 ASN A CA 1
ATOM 694 C C . ASN A 1 86 ? -0.962 4.236 12.758 1.00 98.88 86 ASN A C 1
ATOM 696 O O . ASN A 1 86 ? -0.810 3.771 13.890 1.00 98.88 86 ASN A O 1
ATOM 700 N N . ASP A 1 87 ? -0.013 4.099 11.827 1.00 98.81 87 ASP A N 1
ATOM 701 C CA . ASP A 1 87 ? 1.292 3.461 12.095 1.00 98.81 87 ASP A CA 1
ATOM 702 C C . ASP A 1 87 ? 2.370 3.884 11.080 1.00 98.81 87 ASP A C 1
ATOM 704 O O . ASP A 1 87 ? 2.054 4.251 9.945 1.00 98.81 87 ASP A O 1
ATOM 708 N N . TYR A 1 88 ? 3.644 3.768 11.467 1.00 98.25 88 TYR A N 1
ATOM 709 C CA . TYR A 1 88 ? 4.822 4.019 10.622 1.00 98.25 88 TYR A CA 1
ATOM 710 C C . TYR A 1 88 ? 5.451 2.742 10.075 1.00 98.25 88 TYR A C 1
ATOM 712 O O . TYR A 1 88 ? 5.250 1.644 10.604 1.00 98.25 88 TYR A O 1
ATOM 720 N N . ASN A 1 89 ? 6.334 2.898 9.081 1.00 95.38 89 ASN A N 1
ATOM 721 C CA . ASN A 1 89 ? 7.005 1.784 8.408 1.00 95.38 89 ASN A CA 1
ATOM 722 C C . ASN A 1 89 ? 5.967 0.853 7.750 1.00 95.38 89 ASN A C 1
ATOM 724 O O . ASN A 1 89 ? 6.058 -0.381 7.797 1.00 95.38 89 ASN A O 1
ATOM 728 N N . THR A 1 90 ? 4.951 1.493 7.169 1.00 95.31 90 THR A N 1
ATOM 729 C CA . THR A 1 90 ? 3.771 0.911 6.523 1.00 95.31 90 THR A CA 1
ATOM 730 C C . THR A 1 90 ? 3.496 1.530 5.147 1.00 95.31 90 THR A C 1
ATOM 732 O O . THR A 1 90 ? 2.383 1.439 4.655 1.00 95.31 90 THR A O 1
ATOM 735 N N . GLU A 1 91 ? 4.475 2.171 4.507 1.00 92.69 91 GLU A N 1
ATOM 736 C CA . GLU A 1 91 ? 4.265 3.043 3.338 1.00 92.69 91 GLU A CA 1
ATOM 737 C C . GLU A 1 91 ? 4.219 2.312 1.985 1.00 92.69 91 GLU A C 1
ATOM 739 O O . GLU A 1 91 ? 3.855 2.886 0.961 1.00 92.69 91 GLU A O 1
ATOM 744 N N . GLY A 1 92 ? 4.614 1.044 1.954 1.00 83.44 92 GLY A N 1
ATOM 745 C CA . GLY A 1 92 ? 4.580 0.167 0.784 1.00 83.44 92 GLY A CA 1
ATOM 746 C C . GLY A 1 92 ? 4.457 -1.284 1.233 1.00 83.44 92 GLY A C 1
ATOM 747 O O . GLY A 1 92 ? 4.035 -1.519 2.351 1.00 83.44 92 GLY A O 1
ATOM 748 N N . ILE A 1 93 ? 4.803 -2.266 0.392 1.00 77.88 93 ILE A N 1
ATOM 749 C CA . ILE A 1 93 ? 4.576 -3.692 0.707 1.00 77.88 93 ILE A CA 1
ATOM 750 C C . ILE A 1 93 ? 5.877 -4.393 1.134 1.00 77.88 93 ILE A C 1
ATOM 752 O O . ILE A 1 93 ? 6.754 -4.652 0.306 1.00 77.88 93 ILE A O 1
ATOM 756 N N . TRP A 1 94 ? 5.956 -4.726 2.422 1.00 82.06 94 TRP A N 1
ATOM 757 C CA . TRP A 1 94 ? 6.972 -5.530 3.123 1.00 82.06 94 TRP A CA 1
ATOM 758 C C . TRP A 1 94 ? 6.421 -6.062 4.462 1.00 82.06 94 TRP A C 1
ATOM 760 O O . TRP A 1 94 ? 5.263 -5.837 4.802 1.00 82.06 94 TRP A O 1
ATOM 770 N N . GLY A 1 95 ? 7.253 -6.729 5.269 1.00 85.81 95 GLY A N 1
ATOM 771 C CA . GLY A 1 95 ? 6.826 -7.450 6.475 1.00 85.81 95 GLY A CA 1
ATOM 772 C C . GLY A 1 95 ? 5.889 -6.692 7.430 1.00 85.81 95 GLY A C 1
ATOM 773 O O . GLY A 1 95 ? 4.763 -7.140 7.657 1.00 85.81 95 GLY A O 1
ATOM 774 N N . LYS A 1 96 ? 6.306 -5.537 7.970 1.00 91.56 96 LYS A N 1
ATOM 775 C CA . LYS A 1 96 ? 5.465 -4.768 8.908 1.00 91.56 96 LYS A CA 1
ATOM 776 C C . LYS A 1 96 ? 4.171 -4.280 8.252 1.00 91.56 96 LYS A C 1
ATOM 778 O O . LYS A 1 96 ? 3.098 -4.565 8.769 1.00 91.56 96 LYS A O 1
ATOM 783 N N . SER A 1 97 ? 4.259 -3.635 7.089 1.00 89.00 97 SER A N 1
ATOM 784 C CA . SER A 1 97 ? 3.084 -3.155 6.342 1.00 89.00 97 SER A CA 1
ATOM 785 C C . SER A 1 97 ? 2.063 -4.256 6.018 1.00 89.00 97 SER A C 1
ATOM 787 O O . SER A 1 97 ? 0.861 -4.037 6.137 1.00 89.00 97 SER A O 1
ATOM 789 N N . GLU A 1 98 ? 2.533 -5.461 5.684 1.00 88.19 98 GLU A N 1
ATOM 790 C CA . GLU A 1 98 ? 1.690 -6.618 5.395 1.00 88.19 98 GLU A CA 1
ATOM 791 C C . GLU A 1 98 ? 0.990 -7.114 6.663 1.00 88.19 98 GLU A C 1
ATOM 793 O O . GLU A 1 98 ? -0.189 -7.456 6.647 1.00 88.19 98 GLU A O 1
ATOM 798 N N . SER A 1 99 ? 1.695 -7.072 7.791 1.00 90.00 99 SER A N 1
ATOM 799 C CA . SER A 1 99 ? 1.129 -7.406 9.099 1.00 90.00 99 SER A CA 1
ATOM 800 C C . SER A 1 99 ? 0.071 -6.380 9.518 1.00 90.00 99 SER A C 1
ATOM 802 O O . SER A 1 99 ? -0.988 -6.759 10.009 1.00 90.00 99 SER A O 1
ATOM 804 N N . CYS A 1 100 ? 0.297 -5.087 9.261 1.00 97.81 100 CYS A N 1
ATOM 805 C CA . CYS A 1 100 ? -0.723 -4.056 9.461 1.00 97.81 100 CYS A CA 1
ATOM 806 C C . CYS A 1 100 ? -1.947 -4.301 8.570 1.00 97.81 100 CYS A C 1
ATOM 808 O O . CYS A 1 100 ? -3.066 -4.286 9.073 1.00 97.81 100 CYS A O 1
ATOM 810 N N . TYR A 1 101 ? -1.764 -4.614 7.285 1.00 97.00 101 TYR A N 1
ATOM 811 C CA . TYR A 1 101 ? -2.883 -4.943 6.398 1.00 97.00 101 TYR A CA 1
ATOM 812 C C . TYR A 1 101 ? -3.713 -6.121 6.933 1.00 97.00 101 TYR A C 1
ATOM 814 O O . TYR A 1 101 ? -4.936 -6.022 7.040 1.00 97.00 101 TYR A O 1
ATOM 822 N N . GLN A 1 102 ? -3.057 -7.216 7.334 1.00 96.62 102 GLN A N 1
ATOM 823 C CA . GLN A 1 102 ? -3.731 -8.392 7.895 1.00 96.62 102 GLN A CA 1
ATOM 824 C C . GLN A 1 102 ? -4.440 -8.083 9.218 1.00 96.62 102 GLN A C 1
ATOM 826 O O . GLN A 1 102 ? -5.516 -8.622 9.479 1.00 96.62 102 GLN A O 1
ATOM 831 N N . PHE A 1 103 ? -3.871 -7.198 10.037 1.00 98.50 103 PHE A N 1
ATOM 832 C CA . PHE A 1 103 ? -4.501 -6.719 11.263 1.00 98.50 103 PHE A CA 1
ATOM 833 C C . PHE A 1 103 ? -5.793 -5.944 10.977 1.00 98.50 103 PHE A C 1
ATOM 835 O O . PHE A 1 103 ? -6.830 -6.234 11.572 1.00 98.50 103 PHE A O 1
ATOM 842 N N . ILE A 1 104 ? -5.773 -5.023 10.010 1.00 98.62 104 ILE A N 1
ATOM 843 C CA . ILE A 1 104 ? -6.963 -4.262 9.603 1.00 98.62 104 ILE A CA 1
ATOM 844 C C . ILE A 1 104 ? -8.021 -5.185 8.987 1.00 98.62 104 ILE A C 1
ATOM 846 O O . ILE A 1 104 ? -9.201 -5.081 9.325 1.00 98.62 104 ILE A O 1
ATOM 850 N N . ALA A 1 105 ? -7.616 -6.138 8.145 1.00 92.50 105 ALA A N 1
ATOM 851 C CA . ALA A 1 105 ? -8.521 -7.142 7.588 1.00 92.50 105 ALA A CA 1
ATOM 852 C C . ALA A 1 105 ? -9.189 -7.994 8.686 1.00 92.50 105 ALA A C 1
ATOM 854 O O . ALA A 1 105 ? -10.393 -8.252 8.627 1.00 92.50 105 ALA A O 1
ATOM 855 N N . ASP A 1 106 ? -8.442 -8.389 9.720 1.00 97.50 106 ASP A N 1
ATOM 856 C CA . ASP A 1 106 ? -8.976 -9.102 10.885 1.00 97.50 106 ASP A CA 1
ATOM 857 C C . ASP A 1 106 ? -9.920 -8.231 11.738 1.00 97.50 106 ASP A C 1
ATOM 859 O O . ASP A 1 106 ? -10.965 -8.693 12.198 1.00 97.50 106 ASP A O 1
ATOM 863 N N . MET A 1 107 ? -9.629 -6.941 11.901 1.00 98.19 107 MET A N 1
ATOM 864 C CA . MET A 1 107 ? -10.558 -6.013 12.550 1.00 98.19 107 MET A CA 1
ATOM 865 C C . MET A 1 107 ? -11.880 -5.911 11.776 1.00 98.19 107 MET A C 1
ATOM 867 O O . MET A 1 107 ? -12.950 -6.013 12.383 1.00 98.19 107 MET A O 1
ATOM 871 N N . LYS A 1 108 ? -11.830 -5.789 10.440 1.00 96.50 108 LYS A N 1
ATOM 872 C CA . LYS A 1 108 ? -13.031 -5.798 9.583 1.00 96.50 108 LYS A CA 1
ATOM 873 C C . LYS A 1 108 ? -13.787 -7.124 9.701 1.00 96.50 108 LYS A C 1
ATOM 875 O O . LYS A 1 108 ? -14.998 -7.103 9.904 1.00 96.50 108 LYS A O 1
ATOM 880 N N . LYS A 1 109 ? -13.082 -8.264 9.675 1.00 94.88 109 LYS A N 1
ATOM 881 C CA . LYS A 1 109 ? -13.639 -9.615 9.904 1.00 94.88 109 LYS A CA 1
ATOM 882 C C . LYS A 1 109 ? -14.461 -9.702 11.182 1.00 94.88 109 LYS A C 1
ATOM 884 O O . LYS A 1 109 ? -15.545 -10.281 11.198 1.00 94.88 109 LYS A O 1
ATOM 889 N N . ARG A 1 110 ? -13.915 -9.162 12.271 1.00 95.19 110 ARG A N 1
ATOM 890 C CA . ARG A 1 110 ? -14.522 -9.199 13.605 1.00 95.19 110 ARG A CA 1
ATOM 891 C C . ARG A 1 110 ? -15.554 -8.092 13.830 1.00 95.19 110 ARG A C 1
ATOM 893 O O . ARG A 1 110 ? -16.068 -7.977 14.939 1.00 95.19 110 ARG A O 1
ATOM 900 N N . ASN A 1 111 ? -15.891 -7.316 12.798 1.00 94.56 111 ASN A N 1
ATOM 901 C CA . ASN A 1 111 ? -16.802 -6.172 12.868 1.00 94.56 111 ASN A CA 1
ATOM 902 C C . ASN A 1 111 ? -16.359 -5.101 13.882 1.00 94.56 111 ASN A C 1
ATOM 904 O O . ASN A 1 111 ? -17.190 -4.467 14.536 1.00 94.56 111 ASN A O 1
ATOM 908 N N . ILE A 1 112 ? -15.049 -4.886 14.028 1.00 98.06 112 ILE A N 1
ATOM 909 C CA . ILE A 1 112 ? -14.531 -3.735 14.771 1.00 98.06 112 ILE A CA 1
ATOM 910 C C . ILE A 1 112 ? -14.814 -2.469 13.947 1.00 98.06 112 ILE A C 1
ATOM 912 O O . ILE A 1 112 ? -14.570 -2.476 12.737 1.00 98.06 112 ILE A O 1
ATOM 916 N N . PRO A 1 113 ? -15.355 -1.389 14.549 1.00 97.62 113 PRO A N 1
ATOM 917 C CA . PRO A 1 113 ? -15.837 -0.224 13.809 1.00 97.62 113 PRO A CA 1
ATOM 918 C C . PRO A 1 113 ? -14.687 0.693 13.370 1.00 97.62 113 PRO A C 1
ATOM 920 O O . PRO A 1 113 ? -14.534 1.796 13.884 1.00 97.62 113 PRO A O 1
ATOM 923 N N . ILE A 1 114 ? -13.880 0.223 12.425 1.00 98.62 114 ILE A N 1
ATOM 924 C CA . ILE A 1 114 ? -12.797 0.973 11.790 1.00 98.62 114 ILE A CA 1
ATOM 925 C C . ILE A 1 114 ? -13.240 1.504 10.425 1.00 98.62 114 ILE A C 1
ATOM 927 O O . ILE A 1 114 ? -13.790 0.757 9.605 1.00 98.62 114 ILE A O 1
ATOM 931 N N . ASP A 1 115 ? -12.979 2.789 10.191 1.00 98.69 115 ASP A N 1
ATOM 932 C CA . ASP A 1 115 ? -13.317 3.466 8.937 1.00 98.69 115 ASP A CA 1
ATOM 933 C C . ASP A 1 115 ? -12.101 3.687 8.054 1.00 98.69 115 ASP A C 1
ATOM 935 O O . ASP A 1 115 ? -12.256 3.744 6.838 1.00 98.69 115 ASP A O 1
ATOM 939 N N . GLY A 1 116 ? -10.908 3.807 8.640 1.00 98.62 116 GLY A N 1
ATOM 940 C CA . GLY A 1 116 ? -9.716 4.144 7.882 1.00 98.62 116 GLY A CA 1
ATOM 941 C C . GLY A 1 116 ? -8.400 3.679 8.487 1.00 98.62 116 GLY A C 1
ATOM 942 O O . GLY A 1 116 ? -8.331 3.203 9.622 1.00 98.62 116 GLY A O 1
ATOM 943 N N . VAL A 1 117 ? -7.345 3.825 7.694 1.00 98.88 117 VAL A N 1
ATOM 944 C CA . VAL A 1 117 ? -5.957 3.577 8.073 1.00 98.88 117 VAL A CA 1
ATOM 945 C C . VAL A 1 117 ? -5.099 4.800 7.750 1.00 98.88 117 VAL A C 1
ATOM 947 O O . VAL A 1 117 ? -5.198 5.387 6.672 1.00 98.88 117 VAL A O 1
ATOM 950 N N . GLY A 1 118 ? -4.280 5.196 8.715 1.00 98.81 118 GLY A N 1
ATOM 951 C CA . GLY A 1 118 ? -3.256 6.218 8.593 1.00 98.81 118 GLY A CA 1
ATOM 952 C C . GLY A 1 118 ? -1.903 5.580 8.292 1.00 98.81 118 GLY A C 1
ATOM 953 O O . GLY A 1 118 ? -1.467 4.652 8.977 1.00 98.81 118 GLY A O 1
ATOM 954 N N . ILE A 1 119 ? -1.252 6.068 7.243 1.00 98.81 119 ILE A N 1
ATOM 955 C CA . ILE A 1 119 ? 0.118 5.731 6.868 1.00 98.81 119 ILE A CA 1
ATOM 956 C C . ILE A 1 119 ? 0.967 6.949 7.229 1.00 98.81 119 ILE A C 1
ATOM 958 O O . ILE A 1 119 ? 0.897 7.959 6.523 1.00 98.81 119 ILE A O 1
ATOM 962 N N . GLN A 1 120 ? 1.761 6.858 8.305 1.00 98.75 120 GLN A N 1
ATOM 963 C CA . GLN A 1 120 ? 2.545 8.002 8.794 1.00 98.75 120 GLN A CA 1
ATOM 964 C C . GLN A 1 120 ? 3.473 8.547 7.708 1.00 98.75 120 GLN A C 1
ATOM 966 O O . GLN A 1 120 ? 3.441 9.731 7.404 1.00 98.75 120 GLN A O 1
ATOM 971 N N . TYR A 1 121 ? 4.205 7.675 7.013 1.00 98.38 121 TYR A N 1
ATOM 972 C CA . TYR A 1 121 ? 5.041 8.077 5.884 1.00 98.38 121 TYR A CA 1
ATOM 973 C C . TYR A 1 121 ? 6.282 8.900 6.259 1.00 98.38 121 TYR A C 1
ATOM 975 O O . TYR A 1 121 ? 6.677 9.839 5.570 1.00 98.38 121 TYR A O 1
ATOM 983 N N . HIS A 1 122 ? 6.974 8.466 7.311 1.00 97.31 122 HIS A N 1
ATOM 984 C CA . HIS A 1 122 ? 8.306 8.959 7.662 1.00 97.31 122 HIS A CA 1
ATOM 985 C C . HIS A 1 122 ? 9.390 8.207 6.883 1.00 97.31 122 HIS A C 1
ATOM 987 O O . HIS A 1 122 ? 9.813 7.117 7.273 1.00 97.31 122 HIS A O 1
ATOM 993 N N . VAL A 1 123 ? 9.880 8.782 5.783 1.00 94.88 123 VAL A N 1
ATOM 994 C CA . VAL A 1 123 ? 10.841 8.103 4.888 1.00 94.88 123 VAL A CA 1
ATOM 995 C C . VAL A 1 123 ? 12.119 8.912 4.680 1.00 94.88 123 VAL A C 1
ATOM 997 O O . VAL A 1 123 ? 12.211 10.081 5.049 1.00 94.88 123 VAL A O 1
ATOM 1000 N N . GLY A 1 124 ? 13.156 8.290 4.128 1.00 89.75 124 GLY A N 1
ATOM 1001 C CA . GLY A 1 124 ? 14.372 8.978 3.682 1.00 89.75 124 GLY A CA 1
ATOM 1002 C C . GLY A 1 124 ? 14.515 8.878 2.169 1.00 89.75 124 GLY A C 1
ATOM 1003 O O . GLY A 1 124 ? 13.977 7.961 1.550 1.00 89.75 124 GLY A O 1
ATOM 1004 N N . ILE A 1 125 ? 15.285 9.767 1.545 1.00 85.12 125 ILE A N 1
ATOM 1005 C CA . ILE A 1 125 ? 15.532 9.696 0.092 1.00 85.12 125 ILE A CA 1
ATOM 1006 C C . ILE A 1 125 ? 16.173 8.373 -0.361 1.00 85.12 125 ILE A C 1
ATOM 1008 O O . ILE A 1 125 ? 16.088 8.020 -1.539 1.00 85.12 125 ILE A O 1
ATOM 1012 N N . ASN A 1 126 ? 16.838 7.657 0.552 1.00 78.19 126 ASN A N 1
ATOM 1013 C CA . ASN A 1 126 ? 17.486 6.376 0.277 1.00 78.19 126 ASN A CA 1
ATOM 1014 C C . ASN A 1 126 ? 16.644 5.172 0.723 1.00 78.19 126 ASN A C 1
ATOM 1016 O O . ASN A 1 126 ? 16.843 4.068 0.219 1.00 78.19 126 ASN A O 1
ATOM 1020 N N . VAL A 1 127 ? 15.710 5.380 1.652 1.00 80.06 127 VAL A N 1
ATOM 1021 C CA . VAL A 1 127 ? 14.872 4.337 2.249 1.00 80.06 127 VAL A CA 1
ATOM 1022 C C . VAL A 1 127 ? 13.419 4.765 2.100 1.00 80.06 127 VAL A C 1
ATOM 1024 O O . VAL A 1 127 ? 12.857 5.435 2.963 1.00 80.06 127 VAL A O 1
ATOM 1027 N N . GLN A 1 128 ? 12.845 4.411 0.952 1.00 84.12 128 GLN A N 1
ATOM 1028 C CA . GLN A 1 128 ? 11.474 4.738 0.571 1.00 84.12 128 GLN A CA 1
ATOM 1029 C C . GLN A 1 128 ? 10.924 3.697 -0.416 1.00 84.12 128 GLN A C 1
ATOM 1031 O O . GLN A 1 128 ? 11.691 3.149 -1.222 1.00 84.12 128 GLN A O 1
ATOM 1036 N N . PRO A 1 129 ? 9.613 3.418 -0.392 1.00 80.19 129 PRO A N 1
ATOM 1037 C CA . PRO A 1 129 ? 8.993 2.542 -1.374 1.00 80.19 129 PRO A CA 1
ATOM 1038 C C . PRO A 1 129 ? 8.961 3.147 -2.772 1.00 80.19 129 PRO A C 1
ATOM 1040 O O . PRO A 1 129 ? 8.815 4.347 -2.961 1.00 80.19 129 PRO A O 1
ATOM 1043 N N . LYS A 1 130 ? 8.997 2.287 -3.788 1.00 79.31 130 LYS A N 1
ATOM 1044 C CA . LYS A 1 130 ? 8.653 2.718 -5.146 1.00 79.31 130 LYS A CA 1
ATOM 1045 C C . LYS A 1 130 ? 7.165 3.052 -5.244 1.00 79.31 130 LYS A C 1
ATOM 1047 O O . LYS A 1 130 ? 6.360 2.457 -4.527 1.00 79.31 130 LYS A O 1
ATOM 1052 N N . PHE A 1 131 ? 6.824 3.930 -6.187 1.00 82.31 131 PHE A N 1
ATOM 1053 C CA . PHE A 1 131 ? 5.452 4.325 -6.513 1.00 82.31 131 PHE A CA 1
ATOM 1054 C C . PHE A 1 131 ? 4.475 3.140 -6.545 1.00 82.31 131 PHE A C 1
ATOM 1056 O O . PHE A 1 131 ? 3.443 3.181 -5.880 1.00 82.31 131 PHE A O 1
ATOM 1063 N N . GLU A 1 132 ? 4.829 2.063 -7.249 1.00 73.00 132 GLU A N 1
ATOM 1064 C CA . GLU A 1 132 ? 3.953 0.904 -7.439 1.00 73.00 132 GLU A CA 1
ATOM 1065 C C . GLU A 1 132 ? 3.618 0.235 -6.103 1.00 73.00 132 GLU A C 1
ATOM 1067 O O . GLU A 1 132 ? 2.473 -0.110 -5.848 1.00 73.00 132 GLU A O 1
ATOM 1072 N N . LYS A 1 133 ? 4.593 0.135 -5.191 1.00 76.69 133 LYS A N 1
ATOM 1073 C CA . LYS A 1 133 ? 4.388 -0.481 -3.873 1.00 76.69 133 LYS A CA 1
ATOM 1074 C C . LYS A 1 133 ? 3.477 0.352 -2.974 1.00 76.69 133 LYS A C 1
ATOM 1076 O O . LYS A 1 133 ? 2.743 -0.233 -2.185 1.00 76.69 133 LYS A O 1
ATOM 1081 N N . ILE A 1 134 ? 3.518 1.678 -3.095 1.00 88.19 134 ILE A N 1
ATOM 1082 C CA . ILE A 1 134 ? 2.613 2.579 -2.366 1.00 88.19 134 ILE A CA 1
ATOM 1083 C C . ILE A 1 134 ? 1.206 2.450 -2.951 1.00 88.19 134 ILE A C 1
ATOM 1085 O O . ILE A 1 134 ? 0.247 2.207 -2.226 1.00 88.19 134 ILE A O 1
ATOM 1089 N N . ASN A 1 135 ? 1.091 2.562 -4.277 1.00 81.50 135 ASN A N 1
ATOM 1090 C CA . ASN A 1 135 ? -0.180 2.491 -4.988 1.00 81.50 135 ASN A CA 1
ATOM 1091 C C . ASN A 1 135 ? -0.904 1.160 -4.737 1.00 81.50 135 ASN A C 1
ATOM 1093 O O . ASN A 1 135 ? -2.097 1.162 -4.443 1.00 81.50 135 ASN A O 1
ATOM 1097 N N . ASP A 1 136 ? -0.182 0.041 -4.804 1.00 77.75 136 ASP A N 1
ATOM 1098 C CA . ASP A 1 136 ? -0.737 -1.292 -4.567 1.00 77.75 136 ASP A CA 1
ATOM 1099 C C . ASP A 1 136 ? -1.216 -1.455 -3.122 1.00 77.75 136 ASP A C 1
ATOM 1101 O O . ASP A 1 136 ? -2.288 -2.009 -2.882 1.00 77.75 136 ASP A O 1
ATOM 1105 N N . LEU A 1 137 ? -0.453 -0.950 -2.148 1.00 89.19 137 LEU A N 1
ATOM 1106 C CA . LEU A 1 137 ? -0.848 -0.998 -0.744 1.00 89.19 137 LEU A CA 1
ATOM 1107 C C . LEU A 1 137 ? -2.132 -0.193 -0.491 1.00 89.19 137 LEU A C 1
ATOM 1109 O O . LEU A 1 137 ? -3.068 -0.714 0.116 1.00 89.19 137 LEU A O 1
ATOM 1113 N N . ILE A 1 138 ? -2.197 1.052 -0.973 1.00 91.06 138 ILE A N 1
ATOM 1114 C CA . ILE A 1 138 ? -3.388 1.901 -0.821 1.00 91.06 138 ILE A CA 1
ATOM 1115 C C . ILE A 1 138 ? -4.593 1.238 -1.505 1.00 91.06 138 ILE A C 1
ATOM 1117 O O . ILE A 1 138 ? -5.667 1.161 -0.911 1.00 91.06 138 ILE A O 1
ATOM 1121 N N . SER A 1 139 ? -4.409 0.677 -2.705 1.00 86.00 139 SER A N 1
ATOM 1122 C CA . SER A 1 139 ? -5.463 -0.044 -3.428 1.00 86.00 139 SER A CA 1
ATOM 1123 C C . SER A 1 139 ? -6.030 -1.224 -2.629 1.00 86.00 139 SER A C 1
ATOM 1125 O O . SER A 1 139 ? -7.247 -1.411 -2.576 1.00 86.00 139 SER A O 1
ATOM 1127 N N . ARG A 1 140 ? -5.171 -1.994 -1.947 1.00 89.62 140 ARG A N 1
ATOM 1128 C CA . ARG A 1 140 ? -5.594 -3.098 -1.070 1.00 89.62 140 ARG A CA 1
ATOM 1129 C C . ARG A 1 140 ? -6.437 -2.606 0.109 1.00 89.62 140 ARG A C 1
ATOM 1131 O O . ARG A 1 140 ? -7.450 -3.219 0.436 1.00 89.62 140 ARG A O 1
ATOM 1138 N N . TYR A 1 141 ? -6.077 -1.484 0.730 1.00 95.94 141 TYR A N 1
ATOM 1139 C CA . TYR A 1 141 ? -6.914 -0.883 1.773 1.00 95.94 141 TYR A CA 1
ATOM 1140 C C . TYR A 1 141 ? -8.260 -0.385 1.227 1.00 95.94 141 TYR A C 1
ATOM 1142 O O . TYR A 1 141 ? -9.293 -0.633 1.852 1.00 95.94 141 TYR A O 1
ATOM 1150 N N . CYS A 1 142 ? -8.288 0.200 0.023 1.00 86.81 142 CYS A N 1
ATOM 1151 C CA . CYS A 1 142 ? -9.547 0.588 -0.620 1.00 86.81 142 CYS A CA 1
ATOM 1152 C C . CYS A 1 142 ? -10.503 -0.601 -0.775 1.00 86.81 142 CYS A C 1
ATOM 1154 O O . CYS A 1 142 ? -11.696 -0.487 -0.497 1.00 86.81 142 CYS A O 1
ATOM 1156 N N . LYS A 1 143 ? -9.983 -1.756 -1.200 1.00 88.00 143 LYS A N 1
ATOM 1157 C CA . LYS A 1 143 ? -10.769 -2.980 -1.395 1.00 88.00 143 LYS A CA 1
ATOM 1158 C C . LYS A 1 143 ? -11.239 -3.618 -0.083 1.00 88.00 143 LYS A C 1
ATOM 1160 O O . LYS A 1 143 ? -12.310 -4.217 -0.064 1.00 88.00 143 LYS A O 1
ATOM 1165 N N . LEU A 1 144 ? -10.521 -3.413 1.028 1.00 88.56 144 LEU A N 1
ATOM 1166 C CA . LEU A 1 144 ? -11.019 -3.733 2.377 1.00 88.56 144 LEU A CA 1
ATOM 1167 C C . LEU A 1 144 ? -12.179 -2.824 2.828 1.00 88.56 144 LEU A C 1
ATOM 1169 O O . LEU A 1 144 ? -12.771 -3.050 3.890 1.00 88.56 144 LEU A O 1
ATOM 1173 N N . GLY A 1 145 ? -12.513 -1.793 2.047 1.00 93.38 145 GLY A N 1
ATOM 1174 C CA . GLY A 1 145 ? -13.557 -0.835 2.384 1.00 93.38 145 GLY A CA 1
ATOM 1175 C C . GLY A 1 145 ? -13.162 0.033 3.574 1.00 93.38 145 GLY A C 1
ATOM 1176 O O . GLY A 1 145 ? -13.990 0.266 4.460 1.00 93.38 145 GLY A O 1
ATOM 1177 N N . VAL A 1 146 ? -11.892 0.441 3.629 1.00 97.25 146 VAL A N 1
ATOM 1178 C CA . VAL A 1 146 ? -11.396 1.459 4.559 1.00 97.25 146 VAL A CA 1
ATOM 1179 C C . VAL A 1 146 ? -10.817 2.641 3.783 1.00 97.25 146 VAL A C 1
ATOM 1181 O O . VAL A 1 146 ? -10.276 2.494 2.688 1.00 97.25 146 VAL A O 1
ATOM 1184 N N . GLU A 1 147 ? -10.972 3.825 4.355 1.00 98.31 147 GLU A N 1
ATOM 1185 C CA . GLU A 1 147 ? -10.359 5.069 3.903 1.00 98.31 147 GLU A CA 1
ATOM 1186 C C . GLU A 1 147 ? -8.855 5.068 4.207 1.00 98.31 147 GLU A C 1
ATOM 1188 O O . GLU A 1 147 ? -8.412 4.445 5.170 1.00 98.31 147 GLU A O 1
ATOM 1193 N N . VAL A 1 148 ? -8.055 5.762 3.402 1.00 98.69 148 VAL A N 1
ATOM 1194 C CA . VAL A 1 148 ? -6.605 5.863 3.610 1.00 98.69 148 VAL A CA 1
ATOM 1195 C C . VAL A 1 148 ? -6.199 7.318 3.762 1.00 98.69 148 VAL A C 1
ATOM 1197 O O . VAL A 1 148 ? -6.559 8.167 2.947 1.00 98.69 148 VAL A O 1
ATOM 1200 N N . HIS A 1 149 ? -5.427 7.618 4.799 1.00 98.75 149 HIS A N 1
ATOM 1201 C CA . HIS A 1 149 ? -4.777 8.913 4.970 1.00 98.75 149 HIS A CA 1
ATOM 1202 C C . HIS A 1 149 ? -3.265 8.707 4.966 1.00 98.75 149 HIS A C 1
ATOM 1204 O O . HIS A 1 149 ? -2.756 7.829 5.654 1.00 98.75 149 HIS A O 1
ATOM 1210 N N . ILE A 1 150 ? -2.538 9.527 4.212 1.00 98.75 150 ILE A N 1
ATOM 1211 C CA . ILE A 1 150 ? -1.117 9.769 4.476 1.00 98.75 150 ILE A CA 1
ATOM 1212 C C . ILE A 1 150 ? -1.075 10.854 5.554 1.00 98.75 150 ILE A C 1
ATOM 1214 O O . ILE A 1 150 ? -1.542 11.963 5.301 1.00 98.75 150 ILE A O 1
ATOM 1218 N N . THR A 1 151 ? -0.600 10.527 6.755 1.00 98.62 151 THR A N 1
ATOM 1219 C CA . THR A 1 151 ? -0.898 11.290 7.985 1.00 98.62 151 THR A CA 1
ATOM 1220 C C . THR A 1 151 ? 0.253 12.153 8.496 1.00 98.62 151 THR A C 1
ATOM 1222 O O . THR A 1 151 ? 0.001 13.207 9.078 1.00 98.62 151 THR A O 1
ATOM 1225 N N . GLU A 1 152 ? 1.505 11.753 8.269 1.00 98.44 152 GLU A N 1
ATOM 1226 C CA . GLU A 1 152 ? 2.680 12.371 8.902 1.00 98.44 152 GLU A CA 1
ATOM 1227 C C . GLU A 1 152 ? 3.864 12.491 7.922 1.00 98.44 152 GLU A C 1
ATOM 1229 O O . GLU A 1 152 ? 5.029 12.315 8.277 1.00 98.44 152 GLU A O 1
ATOM 1234 N N . LEU A 1 153 ? 3.582 12.800 6.652 1.00 98.50 153 LEU A N 1
ATOM 1235 C CA . LEU A 1 153 ? 4.582 12.715 5.592 1.00 98.50 153 LEU A CA 1
ATOM 1236 C C . LEU A 1 153 ? 5.753 13.673 5.817 1.00 98.50 153 LEU A C 1
ATOM 1238 O O . LEU A 1 153 ? 5.600 14.899 5.786 1.00 98.50 153 LEU A O 1
ATOM 1242 N N . ASP A 1 154 ? 6.949 13.104 5.894 1.00 97.25 154 ASP A N 1
ATOM 1243 C CA . ASP A 1 154 ? 8.210 13.824 5.820 1.00 97.25 154 ASP A CA 1
ATOM 1244 C C . ASP A 1 154 ? 9.280 12.976 5.108 1.00 97.25 154 ASP A C 1
ATOM 1246 O O . ASP A 1 154 ? 9.260 11.742 5.123 1.00 97.25 154 ASP A O 1
ATOM 1250 N N . VAL A 1 155 ? 10.200 13.639 4.400 1.00 94.94 155 VAL A N 1
ATOM 1251 C CA . VAL A 1 155 ? 11.220 12.953 3.591 1.00 94.94 155 VAL A CA 1
ATOM 1252 C C . VAL A 1 155 ? 12.599 13.466 3.964 1.00 94.94 155 VAL A C 1
ATOM 1254 O O . VAL A 1 155 ? 13.048 14.465 3.416 1.00 94.94 155 VAL A O 1
ATOM 1257 N N . SER A 1 156 ? 13.308 12.774 4.854 1.00 91.50 156 SER A N 1
ATOM 1258 C CA . SER A 1 156 ? 14.689 13.127 5.217 1.00 91.50 156 SER A CA 1
ATOM 1259 C C . SER A 1 156 ? 15.617 13.127 4.009 1.00 91.50 156 SER A C 1
ATOM 1261 O O . SER A 1 156 ? 15.584 12.215 3.177 1.00 91.50 156 SER A O 1
ATOM 1263 N N . CYS A 1 157 ? 16.468 14.147 3.927 1.00 83.94 157 CYS A N 1
ATOM 1264 C CA . CYS A 1 157 ? 17.536 14.214 2.941 1.00 83.94 157 CYS A CA 1
ATOM 1265 C C . CYS A 1 157 ? 18.751 13.340 3.287 1.00 83.94 157 CYS A C 1
ATOM 1267 O O . CYS A 1 157 ? 19.626 13.176 2.436 1.00 83.94 157 CYS A O 1
ATOM 1269 N N . ASP A 1 158 ? 18.813 12.782 4.500 1.00 79.50 158 ASP A N 1
ATOM 1270 C CA . ASP A 1 158 ? 19.915 11.957 5.012 1.00 79.50 158 ASP A CA 1
ATOM 1271 C C . ASP A 1 158 ? 21.292 12.630 4.804 1.00 79.50 158 ASP A C 1
ATOM 1273 O O . ASP A 1 158 ? 22.226 11.992 4.321 1.00 79.50 158 ASP A O 1
ATOM 1277 N N . ASP A 1 159 ? 21.388 13.943 5.052 1.00 71.25 159 ASP A N 1
ATOM 1278 C CA . ASP A 1 159 ? 22.559 14.808 4.794 1.00 71.25 159 ASP A CA 1
ATOM 1279 C C . ASP A 1 159 ? 23.028 14.911 3.324 1.00 71.25 159 ASP A C 1
ATOM 1281 O O . ASP A 1 159 ? 24.067 15.504 3.023 1.00 71.25 159 ASP A O 1
ATOM 1285 N N . ASN A 1 160 ? 22.261 14.385 2.366 1.00 67.81 160 ASN A N 1
ATOM 1286 C CA . ASN A 1 160 ? 22.661 14.299 0.956 1.00 67.81 160 ASN A CA 1
ATOM 1287 C C . ASN A 1 160 ? 22.067 15.400 0.059 1.00 67.81 160 ASN A C 1
ATOM 1289 O O . ASN A 1 160 ? 22.213 15.320 -1.164 1.00 67.81 160 ASN A O 1
ATOM 1293 N N . CYS A 1 161 ? 21.395 16.413 0.621 1.00 68.25 161 CYS A N 1
ATOM 1294 C CA . CYS A 1 161 ? 20.773 17.487 -0.164 1.00 68.25 161 CYS A CA 1
ATOM 1295 C C . CYS A 1 161 ? 21.363 18.876 0.117 1.00 68.25 161 CYS A C 1
ATOM 1297 O O . CYS A 1 161 ? 21.611 19.278 1.260 1.00 68.25 161 CYS A O 1
ATOM 1299 N N . ARG A 1 162 ? 21.510 19.667 -0.948 1.00 61.59 162 ARG A N 1
ATOM 1300 C CA . ARG A 1 162 ? 21.803 21.105 -0.877 1.00 61.59 162 ARG A CA 1
ATOM 1301 C C . ARG A 1 162 ? 20.496 21.893 -0.818 1.00 61.59 162 ARG A C 1
ATOM 1303 O O . ARG A 1 162 ? 19.487 21.479 -1.374 1.00 61.59 162 ARG A O 1
ATOM 1310 N N . ASP A 1 163 ? 20.522 23.072 -0.194 1.00 53.22 163 ASP A N 1
ATOM 1311 C CA . ASP A 1 163 ? 19.332 23.945 -0.082 1.00 53.22 163 ASP A CA 1
ATOM 1312 C C . ASP A 1 163 ? 18.769 24.383 -1.446 1.00 53.22 163 ASP A C 1
ATOM 1314 O O . ASP A 1 163 ? 17.616 24.795 -1.543 1.00 53.22 163 ASP A O 1
ATOM 1318 N N . ALA A 1 164 ? 19.592 24.288 -2.495 1.00 51.47 164 ALA A N 1
ATOM 1319 C CA . ALA A 1 164 ? 19.277 24.643 -3.874 1.00 51.47 164 ALA A CA 1
ATOM 1320 C C . ALA A 1 164 ? 18.790 23.461 -4.736 1.00 51.47 164 ALA A C 1
ATOM 1322 O O . ALA A 1 164 ? 18.605 23.643 -5.941 1.00 51.47 164 ALA A O 1
ATOM 1323 N N . ASP A 1 165 ? 18.606 22.262 -4.173 1.00 51.66 165 ASP A N 1
ATOM 1324 C CA . ASP A 1 165 ? 18.146 21.108 -4.948 1.00 51.66 165 ASP A CA 1
ATOM 1325 C C . ASP A 1 165 ? 16.682 21.332 -5.382 1.00 51.66 165 ASP A C 1
ATOM 1327 O O . ASP A 1 165 ? 15.738 21.245 -4.594 1.00 51.66 165 ASP A O 1
ATOM 1331 N N . GLY A 1 166 ? 16.521 21.711 -6.656 1.00 44.53 166 GLY A N 1
ATOM 1332 C CA . GLY A 1 166 ? 15.254 22.065 -7.298 1.00 44.53 166 GLY A CA 1
ATOM 1333 C C . GLY A 1 166 ? 14.234 20.923 -7.347 1.00 44.53 166 GLY A C 1
ATOM 1334 O O . GLY A 1 166 ? 14.494 19.814 -6.897 1.00 44.53 166 GLY A O 1
ATOM 1335 N N . GLY A 1 167 ? 13.046 21.193 -7.896 1.00 46.06 167 GLY A N 1
ATOM 1336 C CA . GLY A 1 167 ? 11.876 20.296 -7.850 1.00 46.06 167 GLY A CA 1
ATOM 1337 C C . GLY A 1 167 ? 12.043 18.883 -8.426 1.00 46.06 167 GLY A C 1
ATOM 1338 O O . GLY A 1 167 ? 11.222 18.026 -8.114 1.00 46.06 167 GLY A O 1
ATOM 1339 N N . ASP A 1 168 ? 13.118 18.616 -9.171 1.00 49.03 168 ASP A N 1
ATOM 1340 C CA . ASP A 1 168 ? 13.501 17.279 -9.656 1.00 49.03 168 ASP A CA 1
ATOM 1341 C C . ASP A 1 168 ? 14.426 16.515 -8.686 1.00 49.03 168 ASP A C 1
ATOM 1343 O O . ASP A 1 168 ? 14.950 15.448 -9.016 1.00 49.03 168 ASP A O 1
ATOM 1347 N N . SER A 1 169 ? 14.650 17.048 -7.480 1.00 70.12 169 SER A N 1
ATOM 1348 C CA . SER A 1 169 ? 15.420 16.385 -6.430 1.00 70.12 169 SER A CA 1
ATOM 1349 C C . SER A 1 169 ? 14.746 15.085 -5.988 1.00 70.12 169 SER A C 1
ATOM 1351 O O . SER A 1 169 ? 13.525 14.920 -6.074 1.00 70.12 169 SER A O 1
ATOM 1353 N N . LYS A 1 170 ? 15.542 14.144 -5.463 1.00 78.88 170 LYS A N 1
ATOM 1354 C CA . LYS A 1 170 ? 15.020 12.872 -4.941 1.00 78.88 170 LYS A CA 1
ATOM 1355 C C . LYS A 1 170 ? 13.893 13.095 -3.926 1.00 78.88 170 LYS A C 1
ATOM 1357 O O . LYS A 1 170 ? 12.904 12.380 -3.984 1.00 78.88 170 LYS A O 1
ATOM 1362 N N . GLN A 1 171 ? 13.986 14.116 -3.065 1.00 87.88 171 GLN A N 1
ATOM 1363 C CA . GLN A 1 171 ? 12.904 14.462 -2.132 1.00 87.88 171 GLN A CA 1
ATOM 1364 C C . GLN A 1 171 ? 11.599 14.794 -2.866 1.00 87.88 171 GLN A C 1
ATOM 1366 O O . GLN A 1 171 ? 10.554 14.243 -2.524 1.00 87.88 171 GLN A O 1
ATOM 1371 N N . GLY A 1 172 ? 11.652 15.639 -3.902 1.00 87.81 172 GLY A N 1
ATOM 1372 C CA . GLY A 1 172 ? 10.482 15.958 -4.727 1.00 87.81 172 GLY A CA 1
ATOM 1373 C C . GLY A 1 172 ? 9.858 14.714 -5.367 1.00 87.81 172 GLY A C 1
ATOM 1374 O O . GLY A 1 172 ? 8.636 14.558 -5.362 1.00 87.81 172 GLY A O 1
ATOM 1375 N N . GLN A 1 173 ? 10.679 13.777 -5.847 1.00 85.94 173 GLN A N 1
ATOM 1376 C CA . GLN A 1 173 ? 10.195 12.505 -6.399 1.00 85.94 173 GLN A CA 1
ATOM 1377 C C . GLN A 1 173 ? 9.504 11.628 -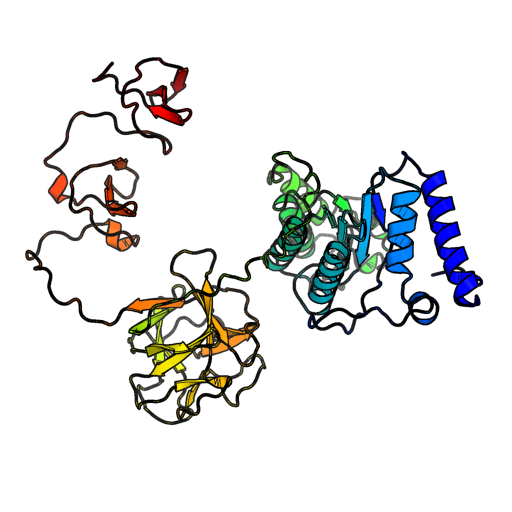5.345 1.00 85.94 173 GLN A C 1
ATOM 1379 O O . GLN A 1 173 ? 8.437 11.088 -5.619 1.00 85.94 173 GLN A O 1
ATOM 1384 N N . VAL A 1 174 ? 10.054 11.517 -4.133 1.00 91.31 174 VAL A N 1
ATOM 1385 C CA . VAL A 1 174 ? 9.432 10.734 -3.048 1.00 91.31 174 VAL A CA 1
ATOM 1386 C C . VAL A 1 174 ? 8.076 11.326 -2.650 1.00 91.31 174 VAL A C 1
ATOM 1388 O O . VAL A 1 174 ? 7.080 10.604 -2.617 1.00 91.31 174 VAL A O 1
ATOM 1391 N N . TYR A 1 175 ? 8.014 12.646 -2.441 1.00 94.69 175 TYR A N 1
ATOM 1392 C CA . TYR A 1 175 ? 6.764 13.357 -2.152 1.00 94.69 175 TYR A CA 1
ATOM 1393 C C . TYR A 1 175 ? 5.712 13.138 -3.246 1.00 94.69 175 TYR A C 1
ATOM 1395 O O . TYR A 1 175 ? 4.549 12.852 -2.961 1.00 94.69 175 TYR A O 1
ATOM 1403 N N . THR A 1 176 ? 6.111 13.265 -4.513 1.00 91.44 176 THR A N 1
ATOM 1404 C CA . THR A 1 176 ? 5.173 13.138 -5.635 1.00 91.44 176 THR A CA 1
ATOM 1405 C C . THR A 1 176 ? 4.760 11.696 -5.910 1.00 91.44 176 THR A C 1
ATOM 1407 O O . THR A 1 176 ? 3.632 11.491 -6.347 1.00 91.44 176 THR A O 1
ATOM 1410 N N . ASN A 1 177 ? 5.588 10.691 -5.611 1.00 91.25 177 ASN A N 1
ATOM 1411 C CA . ASN A 1 177 ? 5.178 9.284 -5.664 1.00 91.25 177 ASN A CA 1
ATOM 1412 C C . ASN A 1 177 ? 4.075 8.986 -4.642 1.00 91.25 177 ASN A C 1
ATOM 1414 O O . ASN A 1 177 ? 3.060 8.396 -5.007 1.00 91.25 177 ASN A O 1
ATOM 1418 N N . ALA A 1 178 ? 4.243 9.447 -3.398 1.00 96.31 178 ALA A N 1
ATOM 1419 C CA . ALA A 1 178 ? 3.234 9.316 -2.349 1.00 96.31 178 ALA A CA 1
ATOM 1420 C C . ALA A 1 178 ? 1.915 9.995 -2.759 1.00 96.31 178 ALA A C 1
ATOM 1422 O O . ALA A 1 178 ? 0.844 9.389 -2.711 1.00 96.31 178 ALA A O 1
ATOM 1423 N N . LEU A 1 179 ? 2.006 11.240 -3.244 1.00 97.06 179 LEU A N 1
ATOM 1424 C CA . LEU A 1 179 ? 0.840 12.013 -3.668 1.00 97.06 179 LEU A CA 1
ATOM 1425 C C . LEU A 1 179 ? 0.121 11.366 -4.855 1.00 97.06 179 LEU A C 1
ATOM 1427 O O . LEU A 1 179 ? -1.096 11.229 -4.822 1.00 97.06 179 LEU A O 1
ATOM 1431 N N . LYS A 1 180 ? 0.850 10.949 -5.895 1.00 90.00 180 LYS A N 1
ATOM 1432 C CA . LYS A 1 180 ? 0.255 10.270 -7.056 1.00 90.00 180 LYS A CA 1
ATOM 1433 C C . LYS A 1 180 ? -0.439 8.979 -6.645 1.00 90.00 180 LYS A C 1
ATOM 1435 O O . LYS A 1 180 ? -1.517 8.699 -7.149 1.00 90.00 180 LYS A O 1
ATOM 1440 N N . ALA A 1 181 ? 0.149 8.209 -5.729 1.00 90.44 181 ALA A N 1
ATOM 1441 C CA . ALA A 1 181 ? -0.461 6.973 -5.254 1.00 90.44 181 ALA A CA 1
ATOM 1442 C C . ALA A 1 181 ? -1.769 7.254 -4.501 1.00 90.44 181 ALA A C 1
ATOM 1444 O O . ALA A 1 181 ? -2.753 6.549 -4.715 1.00 90.44 181 ALA A O 1
ATOM 1445 N N . CYS A 1 182 ? -1.809 8.316 -3.693 1.00 95.88 182 CYS A N 1
ATOM 1446 C CA . CYS A 1 182 ? -3.044 8.773 -3.062 1.00 95.88 182 CYS A CA 1
ATOM 1447 C C . CYS A 1 182 ? -4.078 9.227 -4.109 1.00 95.88 182 CYS A C 1
ATOM 1449 O O . CYS A 1 182 ? -5.187 8.710 -4.136 1.00 95.88 182 CYS A O 1
ATOM 1451 N N . LEU A 1 183 ? -3.704 10.105 -5.047 1.00 91.94 183 LEU A N 1
ATOM 1452 C CA . LEU A 1 183 ? -4.607 10.601 -6.097 1.00 91.94 183 LEU A CA 1
ATOM 1453 C C . LEU A 1 183 ? -5.153 9.486 -7.003 1.00 91.94 183 LEU A C 1
ATOM 1455 O O . LEU A 1 183 ? -6.295 9.573 -7.446 1.00 91.94 183 LEU A O 1
ATOM 1459 N N . ASN A 1 184 ? -4.369 8.436 -7.260 1.00 88.56 184 ASN A N 1
ATOM 1460 C CA . ASN A 1 184 ? -4.781 7.288 -8.069 1.00 88.56 184 ASN A CA 1
ATOM 1461 C C . ASN A 1 184 ? -5.819 6.388 -7.387 1.00 88.56 184 ASN A C 1
ATOM 1463 O O . ASN A 1 184 ? -6.464 5.586 -8.061 1.00 88.56 184 ASN A O 1
ATOM 1467 N N . ASN A 1 185 ? -5.973 6.487 -6.069 1.00 87.75 185 ASN A N 1
ATOM 1468 C CA . ASN A 1 185 ? -6.837 5.617 -5.289 1.00 87.75 185 ASN A CA 1
ATOM 1469 C C . ASN A 1 185 ? -7.899 6.458 -4.592 1.00 87.75 185 ASN A C 1
ATOM 1471 O O . ASN A 1 185 ? -7.616 7.133 -3.611 1.00 87.75 185 ASN A O 1
ATOM 1475 N N . SER A 1 186 ? -9.148 6.381 -5.051 1.00 90.62 186 SER A N 1
ATOM 1476 C CA . SER A 1 186 ? -10.219 7.258 -4.560 1.00 90.62 186 SER A CA 1
ATOM 1477 C C . SER A 1 186 ? -10.514 7.121 -3.060 1.00 90.62 186 SER A C 1
ATOM 1479 O O . SER A 1 186 ? -11.092 8.033 -2.479 1.00 90.62 186 SER A O 1
ATOM 1481 N N . CYS A 1 187 ? -10.149 6.000 -2.419 1.00 94.88 187 CYS A N 1
ATOM 1482 C CA . CYS A 1 187 ? -10.273 5.851 -0.965 1.00 94.88 187 CYS A CA 1
ATOM 1483 C C . CYS A 1 187 ? -9.209 6.631 -0.176 1.00 94.88 187 CYS A C 1
ATOM 1485 O O . CYS A 1 187 ? -9.344 6.753 1.039 1.00 94.88 187 CYS A O 1
ATOM 1487 N N . CYS A 1 188 ? -8.157 7.131 -0.833 1.00 97.44 188 CYS A N 1
ATOM 1488 C CA . CYS A 1 188 ? -7.173 7.991 -0.202 1.00 97.44 188 CYS A CA 1
ATOM 1489 C C . CYS A 1 188 ? -7.662 9.438 -0.217 1.00 97.44 188 CYS A C 1
ATOM 1491 O O . CYS A 1 188 ? -7.771 10.069 -1.267 1.00 97.44 188 CYS A O 1
ATOM 1493 N N . THR A 1 189 ? -7.989 9.955 0.958 1.00 96.31 189 THR A N 1
ATOM 1494 C CA . THR A 1 189 ? -8.704 11.232 1.124 1.00 96.31 189 THR A CA 1
ATOM 1495 C C . THR A 1 189 ? -7.946 12.225 2.003 1.00 96.31 189 THR A C 1
ATOM 1497 O O . THR A 1 189 ? -8.344 13.387 2.083 1.00 96.31 189 THR A O 1
ATOM 1500 N N . GLY A 1 190 ? -6.856 11.791 2.643 1.00 96.50 190 GLY A N 1
ATOM 1501 C CA . GLY A 1 190 ? -5.992 12.617 3.482 1.00 96.50 190 GLY A CA 1
ATOM 1502 C C . GLY A 1 190 ? -4.541 12.571 3.012 1.00 96.50 190 GLY A C 1
ATOM 1503 O O . GLY A 1 190 ? -4.002 11.497 2.748 1.00 96.50 190 GLY A O 1
ATOM 1504 N N . PHE A 1 191 ? -3.908 13.741 2.918 1.00 97.62 191 PHE A N 1
ATOM 1505 C CA . PHE A 1 191 ? -2.484 13.890 2.619 1.00 97.62 191 PHE A CA 1
ATOM 1506 C C . PHE A 1 191 ? -1.902 15.016 3.479 1.00 97.62 191 PHE A C 1
ATOM 1508 O O . PHE A 1 191 ? -2.079 16.199 3.179 1.00 97.62 191 PHE A O 1
ATOM 1515 N N . LEU A 1 192 ? -1.249 14.643 4.574 1.00 98.12 192 LEU A N 1
ATOM 1516 C CA . LEU A 1 192 ? -0.762 15.540 5.611 1.00 98.12 192 LEU A CA 1
ATOM 1517 C C . LEU A 1 192 ? 0.764 15.471 5.682 1.00 98.12 192 LEU A C 1
ATOM 1519 O O . LEU A 1 192 ? 1.354 14.395 5.691 1.00 98.12 192 LEU A O 1
ATOM 1523 N N . VAL A 1 193 ? 1.393 16.644 5.726 1.00 98.12 193 VAL A N 1
ATOM 1524 C CA . VAL A 1 193 ? 2.840 16.809 5.903 1.00 98.12 193 VAL A CA 1
ATOM 1525 C C . VAL A 1 193 ? 3.111 17.132 7.369 1.00 98.12 193 VAL A C 1
ATOM 1527 O O . VAL A 1 193 ? 2.433 17.993 7.934 1.00 98.12 193 VAL A O 1
ATOM 1530 N N . TRP A 1 194 ? 4.100 16.476 7.981 1.00 98.00 194 TRP A N 1
ATOM 1531 C CA . TRP A 1 194 ? 4.349 16.561 9.429 1.00 98.00 194 TRP A CA 1
ATOM 1532 C C . TRP A 1 194 ? 5.162 17.790 9.853 1.00 98.00 194 TRP A C 1
ATOM 1534 O O . TRP A 1 194 ? 6.260 17.702 10.401 1.00 98.00 194 TRP A O 1
ATOM 1544 N N . GLY A 1 195 ? 4.617 18.968 9.557 1.00 96.94 195 GLY A N 1
ATOM 1545 C CA . GLY A 1 195 ? 5.203 20.264 9.887 1.00 96.94 195 GLY A CA 1
ATOM 1546 C C . GLY A 1 195 ? 5.084 21.270 8.746 1.00 96.94 195 GLY A C 1
ATOM 1547 O O . GLY A 1 195 ? 4.598 20.958 7.658 1.00 96.94 195 GLY A O 1
ATOM 1548 N N . ILE A 1 196 ? 5.534 22.502 9.003 1.00 95.75 196 ILE A N 1
ATOM 1549 C CA . ILE A 1 196 ? 5.498 23.593 8.022 1.00 95.75 196 ILE A CA 1
ATOM 1550 C C . ILE A 1 196 ? 6.892 23.801 7.425 1.00 95.75 196 ILE A C 1
ATOM 1552 O O . ILE A 1 196 ? 7.123 23.448 6.266 1.00 95.75 196 ILE A O 1
ATOM 1556 N N . GLY A 1 197 ? 7.818 24.375 8.198 1.00 94.81 197 GLY A N 1
ATOM 1557 C CA . GLY A 1 197 ? 9.199 24.613 7.779 1.00 94.81 197 GLY A CA 1
ATOM 1558 C C . GLY A 1 197 ? 10.170 23.647 8.438 1.00 94.81 197 GLY A C 1
ATOM 1559 O O . GLY A 1 197 ? 9.891 23.121 9.506 1.00 94.81 197 GLY A O 1
ATOM 1560 N N . ASP A 1 198 ? 11.344 23.443 7.840 1.00 93.62 198 ASP A N 1
ATOM 1561 C CA . ASP A 1 198 ? 12.352 22.501 8.354 1.00 93.62 198 ASP A CA 1
ATOM 1562 C C . ASP A 1 198 ? 12.737 22.755 9.833 1.00 93.62 198 ASP A C 1
ATOM 1564 O O . ASP A 1 198 ? 13.062 21.808 10.541 1.00 93.62 198 ASP A O 1
ATOM 1568 N N . ASN A 1 199 ? 12.630 23.997 10.329 1.00 95.19 199 ASN A N 1
ATOM 1569 C CA . ASN A 1 199 ? 12.842 24.337 11.749 1.00 95.19 199 ASN A CA 1
ATOM 1570 C C . ASN A 1 199 ? 11.816 23.713 12.713 1.00 95.19 199 ASN A C 1
ATOM 1572 O O . ASN A 1 199 ? 12.101 23.613 13.904 1.00 95.19 199 ASN A O 1
ATOM 1576 N N . ASP A 1 200 ? 10.649 23.311 12.214 1.00 96.44 200 ASP A N 1
ATOM 1577 C CA . ASP A 1 200 ? 9.565 22.716 13.003 1.00 96.44 200 ASP A CA 1
ATOM 1578 C C . ASP A 1 200 ? 9.642 21.183 13.033 1.00 96.44 200 ASP A C 1
ATOM 1580 O O . ASP A 1 200 ? 8.882 20.533 13.751 1.00 96.44 200 ASP A O 1
ATOM 1584 N N . SER A 1 201 ? 10.529 20.587 12.229 1.00 95.81 201 SER A N 1
ATOM 1585 C CA . SER A 1 201 ? 10.590 19.139 12.068 1.00 95.81 201 SER A CA 1
ATOM 1586 C C . SER A 1 201 ? 11.135 18.442 13.311 1.00 95.81 201 SER A C 1
ATOM 1588 O O . SER A 1 201 ? 12.231 18.741 13.790 1.00 95.81 201 SER A O 1
ATOM 1590 N N . TRP A 1 202 ? 10.431 17.400 13.754 1.00 96.38 202 TRP A N 1
ATOM 1591 C CA . TRP A 1 202 ? 10.906 16.483 14.795 1.00 96.38 202 TRP A CA 1
ATOM 1592 C C . TRP A 1 202 ? 12.180 15.717 14.400 1.00 96.38 202 TRP A C 1
ATOM 1594 O O . TRP A 1 202 ? 12.899 15.227 15.269 1.00 96.38 202 TRP A O 1
ATOM 1604 N N . ARG A 1 203 ? 12.483 15.643 13.096 1.00 92.00 203 ARG A N 1
ATOM 1605 C CA . ARG A 1 203 ? 13.691 15.006 12.551 1.00 92.00 203 ARG A CA 1
ATOM 1606 C C . ARG A 1 203 ? 14.876 15.964 12.453 1.00 92.00 203 ARG A C 1
ATOM 1608 O O . ARG A 1 203 ? 15.896 15.568 11.910 1.00 92.00 203 ARG A O 1
ATOM 1615 N N . GLY A 1 204 ? 14.754 17.197 12.939 1.00 91.44 204 GLY A N 1
ATOM 1616 C CA . GLY A 1 204 ? 15.813 18.202 12.870 1.00 91.44 204 GLY A CA 1
ATOM 1617 C C . GLY A 1 204 ? 15.849 18.957 11.539 1.00 91.44 204 GLY A C 1
ATOM 1618 O O . GLY A 1 204 ? 15.547 18.420 10.467 1.00 91.44 204 GLY A O 1
ATOM 1619 N N . ALA A 1 205 ? 16.215 20.236 11.615 1.00 90.19 205 ALA A N 1
ATOM 1620 C CA . ALA A 1 205 ? 16.247 21.144 10.470 1.00 90.19 205 ALA A CA 1
ATOM 1621 C C . ALA A 1 205 ? 17.337 20.779 9.451 1.00 90.19 205 ALA A C 1
ATOM 1623 O O . ALA A 1 205 ? 17.190 21.020 8.252 1.00 90.19 205 ALA A O 1
ATOM 1624 N N . GLU A 1 206 ? 18.422 20.166 9.918 1.00 86.56 206 GLU A N 1
ATOM 1625 C CA . GLU A 1 206 ? 19.543 19.682 9.117 1.00 86.56 206 GLU A CA 1
ATOM 1626 C C . GLU A 1 206 ? 19.130 18.606 8.103 1.00 86.56 206 GLU A C 1
ATOM 1628 O O . GLU A 1 206 ? 19.651 18.588 6.988 1.00 86.56 206 GLU A O 1
ATOM 1633 N N . ASN A 1 207 ? 18.115 17.801 8.438 1.00 88.81 207 ASN A N 1
ATOM 1634 C CA . ASN A 1 207 ? 17.579 16.745 7.575 1.00 88.81 207 ASN A CA 1
ATOM 1635 C C . ASN A 1 207 ? 16.620 17.267 6.497 1.00 88.81 207 ASN A C 1
ATOM 1637 O O . ASN A 1 207 ? 16.137 16.497 5.663 1.00 88.81 207 ASN A O 1
ATOM 1641 N N . LYS A 1 208 ? 16.334 18.576 6.516 1.00 90.88 208 LYS A N 1
ATOM 1642 C CA . LYS A 1 208 ? 15.525 19.309 5.536 1.00 90.88 208 LYS A CA 1
ATOM 1643 C C . LYS A 1 208 ? 14.280 18.544 5.060 1.00 90.88 208 LYS A C 1
ATOM 1645 O O . LYS A 1 208 ? 14.095 18.431 3.839 1.00 90.88 208 LYS A O 1
ATOM 1650 N N . PRO A 1 209 ? 13.455 17.956 5.944 1.00 92.75 209 PRO A N 1
ATOM 1651 C CA . PRO A 1 209 ? 12.536 16.919 5.515 1.00 92.75 209 PRO A CA 1
ATOM 1652 C C . PRO A 1 209 ? 11.189 17.446 5.014 1.00 92.75 209 PRO A C 1
ATOM 1654 O O . PRO A 1 209 ? 10.422 16.652 4.482 1.00 92.75 209 PRO A O 1
ATOM 1657 N N . LEU A 1 210 ? 10.907 18.749 5.155 1.00 95.38 210 LEU A N 1
ATOM 1658 C CA . LEU A 1 210 ? 9.598 19.358 4.894 1.00 95.38 210 LEU A CA 1
ATOM 1659 C C . LEU A 1 210 ? 9.574 20.174 3.593 1.00 95.38 210 LEU A C 1
ATOM 1661 O O . LEU A 1 210 ? 10.558 20.250 2.847 1.00 95.38 210 LEU A O 1
ATOM 1665 N N . LEU A 1 211 ? 8.419 20.776 3.289 1.00 94.44 211 LEU A N 1
ATOM 1666 C CA . LEU A 1 211 ? 8.180 21.521 2.048 1.00 94.44 211 LEU A CA 1
ATOM 1667 C C . LEU A 1 211 ? 8.775 22.939 2.048 1.00 94.44 211 LEU A C 1
ATOM 1669 O O . LEU A 1 211 ? 9.050 23.478 0.973 1.00 94.44 211 LEU A O 1
ATOM 1673 N N . PHE A 1 212 ? 9.003 23.529 3.223 1.00 94.19 212 PHE A N 1
ATOM 1674 C CA . PHE A 1 212 ? 9.571 24.869 3.382 1.00 94.19 212 PHE A CA 1
ATOM 1675 C C . PHE A 1 212 ? 10.892 24.813 4.151 1.00 94.19 212 PHE A C 1
ATOM 1677 O O . PHE A 1 212 ? 11.073 23.977 5.030 1.00 94.19 212 PHE A O 1
ATOM 1684 N N . ASN A 1 213 ? 11.834 25.693 3.810 1.00 91.44 213 ASN A N 1
ATOM 1685 C CA . ASN A 1 213 ? 13.142 25.731 4.468 1.00 91.44 213 ASN A CA 1
ATOM 1686 C C . ASN A 1 213 ? 13.081 26.427 5.838 1.00 91.44 213 ASN A C 1
ATOM 1688 O O . ASN A 1 213 ? 12.022 26.853 6.297 1.00 91.44 213 ASN A O 1
ATOM 1692 N N . THR A 1 214 ? 14.234 26.586 6.486 1.00 92.25 214 THR A N 1
ATOM 1693 C CA . THR A 1 214 ? 14.365 27.238 7.801 1.00 92.25 214 THR A CA 1
ATOM 1694 C C . THR A 1 214 ? 13.954 28.720 7.817 1.00 92.25 214 THR A C 1
ATOM 1696 O O . THR A 1 214 ? 13.663 29.265 8.878 1.00 92.25 214 THR A O 1
ATOM 1699 N N . ASN A 1 215 ? 13.857 29.369 6.651 1.00 94.31 215 ASN A N 1
ATOM 1700 C CA . ASN A 1 215 ? 13.325 30.728 6.483 1.00 94.31 215 ASN A CA 1
ATOM 1701 C C . ASN A 1 215 ? 11.872 30.735 5.965 1.00 94.31 215 ASN A C 1
ATOM 1703 O O . ASN A 1 215 ? 11.401 31.759 5.460 1.00 94.31 215 ASN A O 1
ATOM 1707 N N . TYR A 1 216 ? 11.181 29.591 6.035 1.00 94.69 216 TYR A N 1
ATOM 1708 C CA . TYR A 1 216 ? 9.814 29.376 5.551 1.00 94.69 216 TYR A CA 1
ATOM 1709 C C . TYR A 1 216 ? 9.607 29.722 4.070 1.00 94.69 216 TYR A C 1
ATOM 1711 O O . TYR A 1 216 ? 8.499 30.034 3.636 1.00 94.69 216 TYR A O 1
ATOM 1719 N N . GLN A 1 217 ? 10.673 29.662 3.270 1.00 92.75 217 GLN A N 1
ATOM 1720 C CA . GLN A 1 217 ? 10.575 29.794 1.821 1.00 92.75 217 GLN A CA 1
ATOM 1721 C C . GLN A 1 217 ? 10.300 28.418 1.198 1.00 92.75 217 GLN A C 1
ATOM 1723 O O . GLN A 1 217 ? 10.859 27.421 1.670 1.00 92.75 217 GLN A O 1
ATOM 1728 N N . PRO A 1 218 ? 9.451 28.335 0.157 1.00 91.88 218 PRO A N 1
ATOM 1729 C CA . PRO A 1 218 ? 9.117 27.067 -0.483 1.00 91.88 218 PRO A CA 1
ATOM 1730 C C . PRO A 1 218 ? 10.356 26.429 -1.119 1.00 91.88 218 PRO A C 1
ATOM 1732 O O . PRO A 1 218 ? 11.154 27.105 -1.770 1.00 91.88 218 PRO A O 1
ATOM 1735 N N . LYS A 1 219 ? 10.503 25.114 -0.948 1.00 88.44 219 LYS A N 1
ATOM 1736 C CA . LYS A 1 219 ? 11.603 24.318 -1.516 1.00 88.44 219 LYS A CA 1
ATOM 1737 C C . LYS A 1 219 ? 11.190 23.647 -2.830 1.00 88.44 219 LYS A C 1
ATOM 1739 O O . LYS A 1 219 ? 10.032 23.711 -3.245 1.00 88.44 219 LYS A O 1
ATOM 1744 N N . GLY A 1 220 ? 12.123 22.956 -3.487 1.00 84.06 220 GLY A N 1
ATOM 1745 C CA . GLY A 1 220 ? 11.851 22.218 -4.726 1.00 84.06 220 GLY A CA 1
ATOM 1746 C C . GLY A 1 220 ? 10.674 21.241 -4.603 1.00 84.06 220 GLY A C 1
ATOM 1747 O O . GLY A 1 220 ? 9.787 21.231 -5.458 1.00 84.06 220 GLY A O 1
ATOM 1748 N N . GLN A 1 221 ? 10.612 20.486 -3.505 1.00 88.12 221 GLN A N 1
ATOM 1749 C CA . GLN A 1 221 ? 9.527 19.545 -3.216 1.00 88.12 221 GLN A CA 1
ATOM 1750 C C . GLN A 1 221 ? 8.148 20.211 -3.102 1.00 88.12 221 GLN A C 1
ATOM 1752 O O . GLN A 1 221 ? 7.168 19.617 -3.541 1.00 88.12 221 GLN A O 1
ATOM 1757 N N . TYR A 1 222 ? 8.054 21.448 -2.595 1.00 92.88 222 TYR A N 1
ATOM 1758 C CA . TYR A 1 222 ? 6.792 22.195 -2.571 1.00 92.88 222 TYR A CA 1
ATOM 1759 C C . TYR A 1 222 ? 6.268 22.395 -3.994 1.00 92.88 222 TYR A C 1
ATOM 1761 O O . TYR A 1 222 ? 5.120 22.076 -4.302 1.00 92.88 222 TYR A O 1
ATOM 1769 N N . THR A 1 223 ? 7.139 22.871 -4.886 1.00 87.25 223 THR A N 1
ATOM 1770 C CA . THR A 1 223 ? 6.800 23.096 -6.295 1.00 87.25 223 THR A CA 1
ATOM 1771 C C . THR A 1 223 ? 6.432 21.786 -6.996 1.00 87.25 223 THR A C 1
ATOM 1773 O O . THR A 1 223 ? 5.480 21.760 -7.773 1.00 87.25 223 THR A O 1
ATOM 1776 N N . ALA A 1 224 ? 7.130 20.686 -6.696 1.00 85.31 224 ALA A N 1
ATOM 1777 C CA . ALA A 1 224 ? 6.838 19.365 -7.253 1.00 85.31 224 ALA A CA 1
ATOM 1778 C C . ALA A 1 224 ? 5.448 18.842 -6.838 1.00 85.31 224 ALA A C 1
ATOM 1780 O O . ALA A 1 224 ? 4.673 18.392 -7.688 1.00 85.31 224 ALA A O 1
ATOM 1781 N N . VAL A 1 225 ? 5.105 18.957 -5.550 1.00 91.25 225 VAL A N 1
ATOM 1782 C CA . VAL A 1 225 ? 3.781 18.608 -5.005 1.00 91.25 225 VAL A CA 1
ATOM 1783 C C . VAL A 1 225 ? 2.695 19.477 -5.640 1.00 91.25 225 VAL A C 1
ATOM 1785 O O . VAL A 1 225 ? 1.717 18.949 -6.168 1.00 91.25 225 VAL A O 1
ATOM 1788 N N . LEU A 1 226 ? 2.894 20.799 -5.680 1.00 92.12 226 LEU A N 1
ATOM 1789 C CA . LEU A 1 226 ? 1.944 21.740 -6.277 1.00 92.12 226 LEU A CA 1
ATOM 1790 C C . LEU A 1 226 ? 1.694 21.451 -7.763 1.00 92.12 226 LEU A C 1
ATOM 1792 O O . LEU A 1 226 ? 0.550 21.475 -8.215 1.00 92.12 226 LEU A O 1
ATOM 1796 N N . ASN A 1 227 ? 2.749 21.182 -8.533 1.00 85.38 227 ASN A N 1
ATOM 1797 C CA . ASN A 1 227 ? 2.621 20.862 -9.952 1.00 85.38 227 ASN A CA 1
ATOM 1798 C C . ASN A 1 227 ? 1.902 19.529 -10.165 1.00 85.38 227 ASN A C 1
ATOM 1800 O O . ASN A 1 227 ? 1.063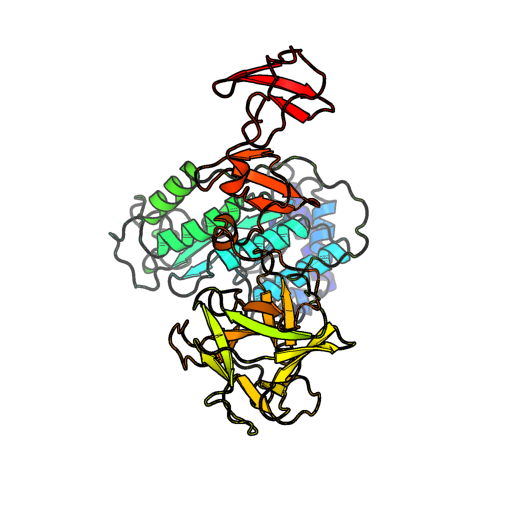 19.442 -11.056 1.00 85.38 227 ASN A O 1
ATOM 1804 N N . THR A 1 228 ? 2.179 18.526 -9.328 1.00 86.00 228 THR A N 1
ATOM 1805 C CA . THR A 1 228 ? 1.498 17.225 -9.380 1.00 86.00 228 THR A CA 1
ATOM 1806 C C . THR A 1 228 ? 0.004 17.370 -9.102 1.00 86.00 228 THR A C 1
ATOM 1808 O O . THR A 1 228 ? -0.795 16.844 -9.869 1.00 86.00 228 THR A O 1
ATOM 1811 N N . LEU A 1 229 ? -0.386 18.150 -8.086 1.00 89.50 229 LEU A N 1
ATOM 1812 C CA . LEU A 1 229 ? -1.797 18.456 -7.804 1.00 89.50 229 LEU A CA 1
ATOM 1813 C C . LEU A 1 229 ? -2.498 19.151 -8.980 1.00 89.50 229 LEU A C 1
ATOM 1815 O O . LEU A 1 229 ? -3.671 18.902 -9.234 1.00 89.50 229 LEU A O 1
ATOM 1819 N N . LYS A 1 230 ? -1.794 20.029 -9.703 1.00 86.69 230 LYS A N 1
ATOM 1820 C CA . LYS A 1 230 ? -2.356 20.736 -10.865 1.00 86.69 230 LYS A CA 1
ATOM 1821 C C . LYS A 1 230 ? -2.507 19.847 -12.100 1.00 86.69 230 LYS A C 1
ATOM 1823 O O . LYS A 1 230 ? -3.389 20.108 -12.911 1.00 86.69 230 LYS A O 1
ATOM 1828 N N . SER A 1 231 ? -1.620 18.869 -12.284 1.00 81.00 231 SER A N 1
ATOM 1829 C CA . SER A 1 231 ? -1.538 18.067 -13.513 1.00 81.00 231 SER A CA 1
ATOM 1830 C C . SER A 1 231 ? -2.139 16.669 -13.398 1.00 81.00 231 SER A C 1
ATOM 1832 O O . SER A 1 231 ? -2.366 16.033 -14.424 1.00 81.00 231 SER A O 1
ATOM 1834 N N . THR A 1 232 ? -2.381 16.183 -12.180 1.00 75.56 232 THR A N 1
ATOM 1835 C CA . THR A 1 232 ? -2.880 14.830 -11.918 1.00 75.56 232 THR A CA 1
ATOM 1836 C C . THR A 1 232 ? -4.304 14.919 -11.374 1.00 75.56 232 THR A C 1
ATOM 1838 O O . THR A 1 232 ? -4.485 15.336 -10.229 1.00 75.56 232 THR A O 1
ATOM 1841 N N . PRO A 1 233 ? -5.328 14.551 -12.163 1.00 76.50 233 PRO A N 1
ATOM 1842 C CA . PRO A 1 233 ? -6.690 14.449 -11.659 1.00 76.50 233 PRO A CA 1
ATOM 1843 C C . PRO A 1 233 ? -6.767 13.417 -10.531 1.00 76.50 233 PRO A C 1
ATOM 1845 O O . PRO A 1 233 ? -6.216 12.324 -10.656 1.00 76.50 233 PRO A O 1
ATOM 1848 N N . ALA A 1 234 ? -7.468 13.746 -9.447 1.00 71.50 234 ALA A N 1
ATOM 1849 C CA . ALA A 1 234 ? -7.818 12.753 -8.439 1.00 71.50 234 ALA A CA 1
ATOM 1850 C C . ALA A 1 234 ? -8.820 11.751 -9.030 1.00 71.50 234 ALA A C 1
ATOM 1852 O O . ALA A 1 234 ? -9.749 12.147 -9.742 1.00 71.50 234 ALA A O 1
ATOM 1853 N N . ALA A 1 235 ? -8.659 10.466 -8.715 1.00 66.06 235 ALA A N 1
ATOM 1854 C CA . ALA A 1 235 ? -9.647 9.447 -9.033 1.00 66.06 235 ALA A CA 1
ATOM 1855 C C . ALA A 1 235 ? -11.000 9.845 -8.423 1.00 66.06 235 ALA A C 1
ATOM 1857 O O . ALA A 1 235 ? -11.109 10.108 -7.223 1.00 66.06 235 ALA A O 1
ATOM 1858 N N . SER A 1 236 ? -12.041 9.921 -9.252 1.00 50.25 236 SER A N 1
ATOM 1859 C CA . SER A 1 236 ? -13.365 10.324 -8.792 1.00 50.25 236 SER A CA 1
ATOM 1860 C C . SER A 1 236 ? -13.964 9.257 -7.876 1.00 50.25 236 SER A C 1
ATOM 1862 O O . SER A 1 236 ? -14.056 8.084 -8.243 1.00 50.25 236 SER A O 1
ATOM 1864 N N . LEU A 1 237 ? -14.440 9.676 -6.701 1.00 46.31 237 LEU A N 1
ATOM 1865 C CA . LEU A 1 237 ? -15.358 8.889 -5.879 1.00 46.31 237 LEU A CA 1
ATOM 1866 C C . LEU A 1 237 ? -16.683 8.743 -6.642 1.00 46.31 237 LEU A C 1
ATOM 1868 O O . LEU A 1 237 ? -17.603 9.539 -6.460 1.00 46.31 237 LEU A O 1
ATOM 1872 N N . ASN A 1 238 ? -16.798 7.753 -7.528 1.00 35.62 238 ASN A N 1
ATOM 1873 C CA . ASN A 1 238 ? -18.091 7.419 -8.122 1.00 35.62 238 ASN A CA 1
ATOM 1874 C C . ASN A 1 238 ?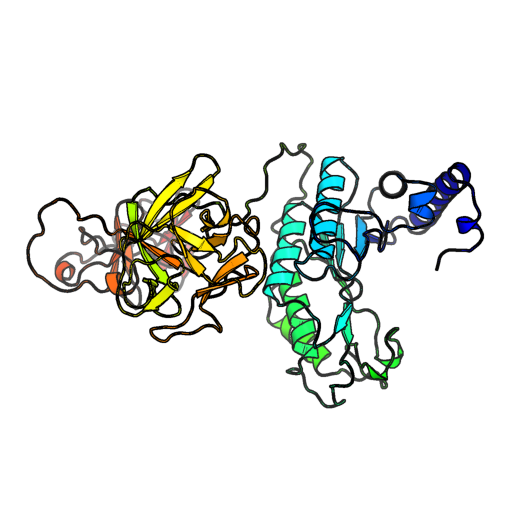 -18.966 6.835 -7.004 1.00 35.62 238 ASN A C 1
ATOM 1876 O O . ASN A 1 238 ? -18.759 5.717 -6.538 1.00 35.62 238 ASN A O 1
ATOM 1880 N N . GLY A 1 239 ? -19.868 7.673 -6.493 1.00 34.00 239 GLY A N 1
ATOM 1881 C CA . GLY A 1 239 ? -20.503 7.512 -5.194 1.00 34.00 239 GLY A CA 1
ATOM 1882 C C . GLY A 1 239 ? -21.327 6.237 -5.009 1.00 34.00 239 GLY A C 1
ATOM 1883 O O . GLY A 1 239 ? -22.290 5.986 -5.728 1.00 34.00 239 GLY A O 1
ATOM 1884 N N . LYS A 1 240 ? -21.026 5.523 -3.922 1.00 26.86 240 LYS A N 1
ATOM 1885 C CA . LYS A 1 240 ? -22.004 5.044 -2.933 1.00 26.86 240 LYS A CA 1
ATOM 1886 C C . LYS A 1 240 ? -21.263 4.696 -1.631 1.00 26.86 240 LYS A C 1
ATOM 1888 O O . LYS A 1 240 ? -20.250 4.004 -1.705 1.00 26.86 240 LYS A O 1
ATOM 1893 N N . PRO A 1 241 ? -21.743 5.115 -0.445 1.00 31.89 241 PRO A N 1
ATOM 1894 C CA . PRO A 1 241 ? -21.305 4.495 0.797 1.00 31.89 241 PRO A CA 1
ATOM 1895 C C . PRO A 1 241 ? -21.778 3.040 0.776 1.00 31.89 241 PRO A C 1
ATOM 1897 O O . PRO A 1 241 ? -22.948 2.779 0.482 1.00 31.89 241 PRO A O 1
ATOM 1900 N N . ALA A 1 242 ? -20.879 2.097 1.054 1.00 30.58 242 ALA A N 1
ATOM 1901 C CA . ALA A 1 242 ? -21.235 0.694 1.204 1.00 30.58 242 ALA A CA 1
ATOM 1902 C C . ALA A 1 242 ? -22.189 0.558 2.399 1.00 30.58 242 ALA A C 1
ATOM 1904 O O . ALA A 1 242 ? -21.784 0.636 3.558 1.00 30.58 242 ALA A O 1
ATOM 1905 N N . GLN A 1 243 ? -23.480 0.416 2.106 1.00 25.95 243 GLN A N 1
ATOM 1906 C CA . GLN A 1 243 ? -24.460 -0.013 3.084 1.00 25.95 243 GLN A CA 1
ATOM 1907 C C . GLN A 1 243 ? -24.186 -1.488 3.386 1.00 25.95 243 GLN A C 1
ATOM 1909 O O . GLN A 1 243 ? -23.930 -2.281 2.482 1.00 25.95 243 GLN A O 1
ATOM 1914 N N . SER A 1 244 ? -24.173 -1.802 4.676 1.00 35.88 244 SER A N 1
ATOM 1915 C CA . SER A 1 244 ? -23.826 -3.092 5.252 1.00 35.88 244 SER A CA 1
ATOM 1916 C C . SER A 1 244 ? -24.715 -4.224 4.736 1.00 35.88 244 SER A C 1
ATOM 1918 O O . SER A 1 244 ? -25.818 -4.416 5.243 1.00 35.88 244 SER A O 1
ATOM 1920 N N . ASP A 1 245 ? -24.178 -5.024 3.825 1.00 25.52 245 ASP A N 1
ATOM 1921 C CA . ASP A 1 245 ? -24.446 -6.454 3.802 1.00 25.52 245 ASP A CA 1
ATOM 1922 C C . ASP A 1 245 ? -23.172 -7.134 4.300 1.00 25.52 245 ASP A C 1
ATOM 1924 O O . ASP A 1 245 ? -22.070 -6.835 3.833 1.00 25.52 245 ASP A O 1
ATOM 1928 N N . ALA A 1 246 ? -23.305 -7.974 5.330 1.00 28.61 246 ALA A N 1
ATOM 1929 C CA . ALA A 1 246 ? -22.183 -8.706 5.903 1.00 28.61 246 ALA A CA 1
ATOM 1930 C C . ALA A 1 246 ? -21.414 -9.422 4.776 1.00 28.61 246 ALA A C 1
ATOM 1932 O O . ALA A 1 246 ? -22.035 -10.174 4.016 1.00 28.61 246 ALA A O 1
ATOM 1933 N N . PRO A 1 247 ? -20.095 -9.205 4.634 1.00 29.45 247 PRO A N 1
ATOM 1934 C CA . PRO A 1 247 ? -19.361 -9.809 3.542 1.00 29.45 247 PRO A CA 1
ATOM 1935 C C . PRO A 1 247 ? -19.280 -11.316 3.781 1.00 29.45 247 PRO A C 1
ATOM 1937 O O . PRO A 1 247 ? -18.693 -11.795 4.753 1.00 29.45 247 PRO A O 1
ATOM 1940 N N . ILE A 1 248 ? -19.877 -12.068 2.859 1.00 26.34 248 ILE A N 1
ATOM 1941 C CA . ILE A 1 248 ? -19.441 -13.427 2.564 1.00 26.34 248 ILE A CA 1
ATOM 1942 C C . ILE A 1 248 ? -17.962 -13.316 2.195 1.00 26.34 248 ILE A C 1
ATOM 1944 O O . ILE A 1 248 ? -17.600 -12.525 1.325 1.00 26.34 248 ILE A O 1
ATOM 1948 N N . TYR A 1 249 ? -17.127 -14.072 2.907 1.00 25.20 249 TYR A N 1
ATOM 1949 C CA . TYR A 1 249 ? -15.700 -14.213 2.643 1.00 25.20 249 TYR A CA 1
ATOM 1950 C C . TYR A 1 249 ? -15.460 -14.555 1.173 1.00 25.20 249 TYR A C 1
ATOM 1952 O O . TYR A 1 249 ? -15.600 -15.708 0.776 1.00 25.20 249 TYR A O 1
ATOM 1960 N N . ASN A 1 250 ? -15.095 -13.543 0.394 1.00 25.89 250 ASN A N 1
ATOM 1961 C CA . ASN A 1 250 ? -14.485 -13.689 -0.913 1.00 25.89 250 ASN A CA 1
ATOM 1962 C C . ASN A 1 250 ? -13.074 -13.121 -0.781 1.00 25.89 250 ASN A C 1
ATOM 1964 O O . ASN A 1 250 ? -12.907 -11.918 -0.581 1.00 25.89 250 ASN A O 1
ATOM 1968 N N . ASP A 1 251 ? -12.084 -14.009 -0.824 1.00 26.05 251 ASP A N 1
ATOM 1969 C CA . ASP A 1 251 ? -10.669 -13.665 -0.912 1.00 26.05 251 ASP A CA 1
ATOM 1970 C C . ASP A 1 251 ? -10.442 -12.669 -2.071 1.00 26.05 251 ASP A C 1
ATOM 1972 O O . ASP A 1 251 ? -10.954 -12.850 -3.179 1.00 26.05 251 ASP A O 1
ATOM 1976 N N . GLU A 1 252 ? -9.711 -11.583 -1.815 1.00 32.69 252 GLU A N 1
ATOM 1977 C CA . GLU A 1 252 ? -9.264 -10.647 -2.856 1.00 32.69 252 GLU A CA 1
ATOM 1978 C C . GLU A 1 252 ? -8.315 -11.383 -3.822 1.00 32.69 252 GLU A C 1
ATOM 1980 O O . GLU A 1 252 ? -7.516 -12.194 -3.344 1.00 32.69 252 GLU A O 1
ATOM 1985 N N . PRO A 1 253 ? -8.310 -11.133 -5.149 1.00 33.22 253 PRO A N 1
ATOM 1986 C CA . PRO A 1 253 ? -7.352 -11.818 -5.989 1.00 33.22 253 PRO A CA 1
ATOM 1987 C C . PRO A 1 253 ? -5.962 -11.220 -5.718 1.00 33.22 253 PRO A C 1
ATOM 1989 O O . PRO A 1 253 ? -5.641 -10.113 -6.161 1.00 33.22 253 PRO A O 1
ATOM 1992 N N . GLU A 1 254 ? -5.098 -12.019 -5.076 1.00 38.81 254 GLU A N 1
ATOM 1993 C CA . GLU A 1 254 ? -3.736 -12.214 -5.588 1.00 38.81 254 GLU A CA 1
ATOM 1994 C C . GLU A 1 254 ? -3.793 -12.188 -7.120 1.00 38.81 254 GLU A C 1
ATOM 1996 O O . GLU A 1 254 ? -4.786 -12.645 -7.688 1.00 38.81 254 GLU A O 1
ATOM 2001 N N . SER A 1 255 ? -2.755 -11.692 -7.805 1.00 45.12 255 SER A N 1
ATOM 2002 C CA . SER A 1 255 ? -2.574 -11.962 -9.242 1.00 45.12 255 SER A CA 1
ATOM 2003 C C . SER A 1 255 ? -3.066 -13.376 -9.536 1.00 45.12 255 SER A C 1
ATOM 2005 O O . SER A 1 255 ? -2.480 -14.324 -9.005 1.00 45.12 255 SER A O 1
ATOM 2007 N N . LYS A 1 256 ? -4.207 -13.486 -10.225 1.00 50.56 256 LYS A N 1
ATOM 2008 C CA . LYS A 1 256 ? -4.994 -14.716 -10.209 1.00 50.56 256 LYS A CA 1
ATOM 2009 C C . LYS A 1 256 ? -4.076 -15.847 -10.642 1.00 50.56 256 LYS A C 1
ATOM 2011 O O . LYS A 1 256 ? -3.337 -15.678 -11.617 1.00 50.56 256 LYS A O 1
ATOM 2016 N N . ASP A 1 257 ? -4.091 -16.956 -9.909 1.00 65.62 257 ASP A N 1
ATOM 2017 C CA . ASP A 1 257 ? -3.382 -18.148 -10.351 1.00 65.62 257 ASP A CA 1
ATOM 2018 C C . ASP A 1 257 ? -3.887 -18.477 -11.758 1.00 65.62 257 ASP A C 1
ATOM 2020 O O . ASP A 1 257 ? -5.068 -18.762 -11.989 1.00 65.62 257 ASP A O 1
ATOM 2024 N N . ALA A 1 258 ? -2.992 -18.332 -12.725 1.00 76.88 258 ALA A N 1
ATOM 2025 C CA . ALA A 1 258 ? -3.304 -18.535 -14.116 1.00 76.88 258 ALA A CA 1
ATOM 2026 C C . ALA A 1 258 ? -3.210 -20.027 -14.391 1.00 76.88 258 ALA A C 1
ATOM 2028 O O . ALA A 1 258 ? -2.151 -20.639 -14.238 1.00 76.88 258 ALA A O 1
ATOM 2029 N N . LYS A 1 259 ? -4.305 -20.620 -14.858 1.00 85.44 259 LYS A N 1
ATOM 2030 C CA . LYS A 1 259 ? -4.267 -21.999 -15.329 1.00 85.44 259 LYS A CA 1
ATOM 2031 C C . LYS A 1 259 ? -3.913 -22.024 -16.809 1.00 85.44 259 LYS A C 1
ATOM 2033 O O . LYS A 1 259 ? -4.763 -21.792 -17.666 1.00 85.44 259 LYS A O 1
ATOM 2038 N N . ILE A 1 260 ? -2.653 -22.318 -17.101 1.00 86.81 260 ILE A N 1
ATOM 2039 C CA . ILE A 1 260 ? -2.194 -22.643 -18.454 1.00 86.81 260 ILE A CA 1
ATOM 2040 C C . ILE A 1 260 ? -2.418 -24.141 -18.666 1.00 86.81 260 ILE A C 1
ATOM 2042 O O . ILE A 1 260 ? -2.140 -24.931 -17.768 1.00 86.81 260 ILE A O 1
ATOM 2046 N N . ASN A 1 261 ? -2.956 -24.539 -19.820 1.00 90.69 261 ASN A N 1
ATOM 2047 C CA . ASN A 1 261 ? -3.214 -25.951 -20.115 1.00 90.69 261 ASN A CA 1
ATOM 2048 C C . ASN A 1 261 ? -1.925 -26.787 -20.057 1.00 90.69 261 ASN A C 1
ATOM 2050 O O . ASN A 1 261 ? -0.839 -26.294 -20.346 1.00 90.69 261 ASN A O 1
ATOM 2054 N N . ASP A 1 262 ? -2.051 -28.070 -19.720 1.00 86.25 262 ASP A N 1
ATOM 2055 C CA . ASP A 1 262 ? -0.925 -28.999 -19.823 1.00 86.25 262 ASP A CA 1
ATOM 2056 C C . ASP A 1 262 ? -0.448 -29.085 -21.274 1.00 86.25 262 ASP A C 1
ATOM 2058 O O . ASP A 1 262 ? -1.250 -29.178 -22.208 1.00 86.25 262 ASP A O 1
ATOM 2062 N N . GLY A 1 263 ? 0.866 -29.090 -21.477 1.00 90.94 263 GLY A N 1
ATOM 2063 C CA . GLY A 1 263 ? 1.413 -29.114 -22.826 1.00 90.94 263 GLY A CA 1
ATOM 2064 C C . GLY A 1 263 ? 2.874 -28.718 -22.903 1.00 90.94 263 GLY A C 1
ATOM 2065 O O . GLY A 1 263 ? 3.505 -28.362 -21.911 1.00 90.94 263 GLY A O 1
ATOM 2066 N N . TRP A 1 264 ? 3.420 -28.803 -24.112 1.00 93.25 264 TRP A N 1
ATOM 2067 C CA . TRP A 1 264 ? 4.761 -28.317 -24.415 1.00 93.25 264 TRP A CA 1
ATOM 2068 C C . TRP A 1 264 ? 4.705 -26.844 -24.803 1.00 93.25 264 TRP A C 1
ATOM 2070 O O . TRP A 1 264 ? 3.899 -26.474 -25.653 1.00 93.25 264 TRP A O 1
ATOM 2080 N N . TYR A 1 265 ? 5.593 -26.033 -24.230 1.00 97.12 265 TYR A N 1
ATOM 2081 C CA . TYR A 1 265 ? 5.659 -24.592 -24.458 1.00 97.12 265 TYR A CA 1
ATOM 2082 C C . TYR A 1 265 ? 7.085 -24.114 -24.712 1.00 97.12 265 TYR A C 1
ATOM 2084 O O . TYR A 1 265 ? 8.038 -24.636 -24.136 1.00 97.12 265 TYR A O 1
ATOM 2092 N N . TYR A 1 266 ? 7.224 -23.064 -25.515 1.00 97.81 266 TYR A N 1
ATOM 2093 C CA . TYR A 1 266 ? 8.377 -22.174 -25.474 1.00 97.81 266 TYR A CA 1
ATOM 2094 C C . TYR A 1 266 ? 8.061 -21.025 -24.517 1.00 97.81 266 TYR A C 1
ATOM 2096 O O . TYR A 1 266 ? 7.050 -20.343 -24.675 1.00 97.81 266 TYR A O 1
ATOM 2104 N N . ILE A 1 267 ? 8.915 -20.808 -23.519 1.00 98.44 267 ILE A N 1
ATOM 2105 C CA . ILE A 1 267 ? 8.695 -19.784 -22.491 1.00 98.44 267 ILE A CA 1
ATOM 2106 C C . ILE A 1 267 ? 9.561 -18.578 -22.836 1.00 98.44 267 ILE A C 1
ATOM 2108 O O . ILE A 1 267 ? 10.786 -18.676 -22.813 1.00 98.44 267 ILE A O 1
ATOM 2112 N N . LYS A 1 268 ? 8.937 -17.455 -23.189 1.00 97.88 268 LYS A N 1
ATOM 2113 C CA . LYS A 1 268 ? 9.611 -16.257 -23.701 1.00 97.88 268 LYS A CA 1
ATOM 2114 C C . LYS A 1 268 ? 9.514 -15.106 -22.717 1.00 97.88 268 LYS A C 1
ATOM 2116 O O . LYS A 1 268 ? 8.423 -14.783 -22.265 1.00 97.88 268 LYS A O 1
ATOM 2121 N N . ASN A 1 269 ? 10.616 -14.417 -22.456 1.00 97.88 269 ASN A N 1
ATOM 2122 C CA . ASN A 1 269 ? 10.569 -13.133 -21.771 1.00 97.88 269 ASN A CA 1
ATOM 2123 C C . ASN A 1 269 ? 10.322 -12.001 -22.795 1.00 97.88 269 ASN A C 1
ATOM 2125 O O . ASN A 1 269 ? 11.123 -11.835 -23.723 1.00 97.88 269 ASN A O 1
ATOM 2129 N N . PRO A 1 270 ? 9.248 -11.200 -22.656 1.00 84.44 270 PRO A N 1
ATOM 2130 C CA . PRO A 1 270 ? 8.895 -10.180 -23.644 1.00 84.44 270 PRO A CA 1
ATOM 2131 C C . PRO A 1 270 ? 9.922 -9.040 -23.724 1.00 84.44 270 PRO A C 1
ATOM 2133 O O . PRO A 1 270 ? 10.202 -8.554 -24.816 1.00 84.44 270 PRO A O 1
ATOM 2136 N N . SER A 1 271 ? 10.539 -8.653 -22.600 1.00 85.31 271 SER A N 1
ATOM 2137 C CA . SER A 1 271 ? 11.488 -7.524 -22.524 1.00 85.31 271 SER A CA 1
ATOM 2138 C C . SER A 1 271 ? 12.821 -7.779 -23.242 1.00 85.31 271 SER A C 1
ATOM 2140 O O . SER A 1 271 ? 13.421 -6.864 -23.816 1.00 85.31 271 SER A O 1
ATOM 2142 N N . SER A 1 272 ? 13.298 -9.026 -23.210 1.00 92.12 272 SER A N 1
ATOM 2143 C CA . SER A 1 272 ? 14.523 -9.467 -23.894 1.00 92.12 272 SER A CA 1
ATOM 2144 C C . SER A 1 272 ? 14.260 -10.072 -25.278 1.00 92.12 272 SER A C 1
ATOM 2146 O O . SER A 1 272 ? 15.186 -10.180 -26.088 1.00 92.12 272 SER A O 1
ATOM 2148 N N . GLY A 1 273 ? 13.020 -10.500 -25.539 1.00 93.38 273 GLY A N 1
ATOM 2149 C CA . GLY A 1 273 ? 12.628 -11.240 -26.737 1.00 93.38 273 GLY A CA 1
ATOM 2150 C C . GLY A 1 273 ? 13.162 -12.678 -26.795 1.00 93.38 273 GLY A C 1
ATOM 2151 O O . GLY A 1 273 ? 13.048 -13.311 -27.845 1.00 93.38 273 GLY A O 1
ATOM 2152 N N . LYS A 1 274 ? 13.752 -13.181 -25.704 1.00 97.94 274 LYS A N 1
ATOM 2153 C CA . LYS A 1 274 ? 14.485 -14.456 -25.631 1.00 97.94 274 LYS A CA 1
ATOM 2154 C C . LYS A 1 274 ? 13.728 -15.516 -24.842 1.00 97.94 274 LYS A C 1
ATOM 2156 O O . LYS A 1 274 ? 12.788 -15.205 -24.113 1.00 97.94 274 LYS A O 1
ATOM 2161 N N . TYR A 1 275 ? 14.145 -16.765 -25.001 1.00 98.69 275 TYR A N 1
ATOM 2162 C CA . TYR A 1 275 ? 13.479 -17.934 -24.439 1.00 98.69 275 TYR A CA 1
ATOM 2163 C C . TYR A 1 275 ? 14.271 -18.522 -23.286 1.00 98.69 275 TYR A C 1
ATOM 2165 O O . TYR A 1 275 ? 15.498 -18.510 -23.311 1.00 98.69 275 TYR A O 1
ATOM 2173 N N . LEU A 1 276 ? 13.551 -19.069 -22.312 1.00 98.69 276 LEU A N 1
ATOM 2174 C CA . LEU A 1 276 ? 14.102 -19.868 -21.230 1.00 98.69 276 LEU A CA 1
ATOM 2175 C C . LEU A 1 276 ? 14.681 -21.168 -21.803 1.00 98.69 276 LEU A C 1
ATOM 2177 O O . LEU A 1 276 ? 13.952 -21.965 -22.401 1.00 98.69 276 LEU A O 1
ATOM 2181 N N . VAL A 1 277 ? 15.977 -21.397 -21.620 1.00 98.62 277 VAL A N 1
ATOM 2182 C CA . VAL A 1 277 ? 16.689 -22.567 -22.146 1.00 98.62 277 VAL A CA 1
ATOM 2183 C C . VAL A 1 277 ? 17.619 -23.168 -21.100 1.00 98.62 277 VAL A C 1
ATOM 2185 O O . VAL A 1 277 ? 18.107 -22.480 -20.204 1.00 98.62 277 VAL A O 1
ATOM 2188 N N . VAL A 1 278 ? 17.906 -24.460 -21.233 1.00 98.38 278 VAL A N 1
ATOM 2189 C CA . VAL A 1 278 ? 19.002 -25.099 -20.504 1.00 98.38 278 VAL A CA 1
ATOM 2190 C C . VAL A 1 278 ? 20.304 -24.743 -21.202 1.00 98.38 278 VAL A C 1
ATOM 2192 O O . VAL A 1 278 ? 20.460 -24.966 -22.408 1.00 98.38 278 VAL A O 1
ATOM 2195 N N . LYS A 1 279 ? 21.253 -24.213 -20.431 1.00 97.62 279 LYS A N 1
ATOM 2196 C CA . LYS A 1 279 ? 22.568 -23.813 -20.924 1.00 97.62 279 LYS A CA 1
ATOM 2197 C C . LYS A 1 279 ? 23.230 -24.952 -21.699 1.00 97.62 279 LYS A C 1
ATOM 2199 O O . LYS A 1 279 ? 23.241 -26.099 -21.242 1.00 97.62 279 LYS A O 1
ATOM 2204 N N . ASP A 1 280 ? 23.781 -24.628 -22.866 1.00 95.69 280 ASP A N 1
ATOM 2205 C CA . ASP A 1 280 ? 24.443 -25.561 -23.791 1.00 95.69 280 ASP A CA 1
ATOM 2206 C C . ASP A 1 280 ? 23.567 -26.741 -24.268 1.00 95.69 280 ASP A C 1
ATOM 2208 O O . ASP A 1 280 ? 24.088 -27.701 -24.837 1.00 95.69 280 ASP A O 1
ATOM 2212 N N . LYS A 1 281 ? 22.243 -26.713 -24.024 1.00 94.25 281 LYS A N 1
ATOM 2213 C CA . LYS A 1 281 ? 21.322 -27.846 -24.251 1.00 94.25 281 LYS A CA 1
ATOM 2214 C C . LYS A 1 281 ? 21.824 -29.155 -23.630 1.00 94.25 281 LYS A C 1
ATOM 2216 O O . LYS A 1 281 ? 21.636 -30.242 -24.180 1.00 94.25 281 LYS A O 1
ATOM 2221 N N . LYS A 1 282 ? 22.484 -29.057 -22.475 1.00 95.31 282 LYS A N 1
ATOM 2222 C CA . LYS A 1 282 ? 23.083 -30.198 -21.784 1.00 95.31 282 LYS A CA 1
ATOM 2223 C C . LYS A 1 282 ? 22.133 -30.753 -20.723 1.00 95.31 282 LYS A C 1
ATOM 2225 O O . LYS A 1 282 ? 21.872 -30.106 -19.719 1.00 95.31 282 LYS A O 1
ATOM 2230 N N . GLY A 1 283 ? 21.672 -31.987 -20.904 1.00 93.94 283 GLY A N 1
ATOM 2231 C CA . GLY A 1 283 ? 20.857 -32.688 -19.908 1.00 93.94 283 GLY A CA 1
ATOM 2232 C C . GLY A 1 283 ? 21.717 -33.238 -18.777 1.00 93.94 283 GLY A C 1
ATOM 2233 O O . GLY A 1 283 ? 22.162 -34.380 -18.848 1.00 93.94 283 GLY A O 1
ATOM 2234 N N . ALA A 1 284 ? 21.972 -32.433 -17.751 1.00 92.62 284 ALA A N 1
ATOM 2235 C CA . ALA A 1 284 ? 22.673 -32.861 -16.547 1.00 92.62 284 ALA A CA 1
ATOM 2236 C C . ALA A 1 284 ? 22.051 -32.211 -15.308 1.00 92.62 284 ALA A C 1
ATOM 2238 O O . ALA A 1 284 ? 21.608 -31.064 -15.362 1.00 92.62 284 ALA A O 1
ATOM 2239 N N . ALA A 1 285 ? 22.058 -32.927 -14.183 1.00 92.00 285 ALA A N 1
ATOM 2240 C CA . ALA A 1 285 ? 21.638 -32.359 -12.910 1.00 92.00 285 ALA A CA 1
ATOM 2241 C C . ALA A 1 285 ? 22.493 -31.132 -12.559 1.00 92.00 285 ALA A C 1
ATOM 2243 O O . ALA A 1 285 ? 23.707 -31.121 -12.779 1.00 92.00 285 ALA A O 1
ATOM 2244 N N . SER A 1 286 ? 21.839 -30.106 -12.023 1.00 94.94 286 SER A N 1
ATOM 2245 C CA . SER A 1 286 ? 22.416 -28.795 -11.718 1.00 94.94 286 SER A CA 1
ATOM 2246 C C . SER A 1 286 ? 22.935 -28.021 -12.934 1.00 94.94 286 SER A C 1
ATOM 2248 O O . SER A 1 286 ? 23.692 -27.062 -12.777 1.00 94.94 286 SER A O 1
ATOM 2250 N N . GLN A 1 287 ? 22.530 -28.392 -14.155 1.00 98.12 287 GLN A N 1
ATOM 2251 C CA . GLN A 1 287 ? 22.810 -27.566 -15.324 1.00 98.12 287 GLN A CA 1
ATOM 2252 C C . GLN A 1 287 ? 22.012 -26.259 -15.241 1.00 98.12 287 GLN A C 1
ATOM 2254 O O . GLN A 1 287 ? 20.825 -26.252 -14.911 1.00 98.12 287 GLN A O 1
ATOM 2259 N N . ASN A 1 288 ? 22.686 -25.155 -15.555 1.00 98.56 288 ASN A N 1
ATOM 2260 C CA . ASN A 1 288 ? 22.125 -23.815 -15.472 1.00 98.56 288 ASN A CA 1
ATOM 2261 C C . ASN A 1 288 ? 20.961 -23.587 -16.446 1.00 98.56 288 ASN A C 1
ATOM 2263 O O . ASN A 1 288 ? 20.970 -24.118 -17.561 1.00 98.56 288 ASN A O 1
ATOM 2267 N N . VAL A 1 289 ? 20.026 -22.721 -16.056 1.00 98.69 289 VAL A N 1
ATOM 2268 C CA . VAL A 1 289 ? 18.981 -22.191 -16.935 1.00 98.69 289 VAL A CA 1
ATOM 2269 C C . VAL A 1 289 ? 19.245 -20.712 -17.209 1.00 98.69 289 VAL A C 1
ATOM 2271 O O . VAL A 1 289 ? 19.570 -19.932 -16.319 1.00 98.69 289 VAL A O 1
ATOM 2274 N N . GLU A 1 290 ? 19.132 -20.329 -18.472 1.00 98.75 290 GLU A N 1
ATOM 2275 C CA . GLU A 1 290 ? 19.454 -18.992 -18.971 1.00 98.75 290 GLU A CA 1
ATOM 2276 C C . GLU A 1 290 ? 18.454 -18.574 -20.052 1.00 98.75 290 GLU A C 1
ATOM 2278 O O . GLU A 1 290 ? 17.588 -19.358 -20.451 1.00 98.75 290 GLU A O 1
ATOM 2283 N N . ILE A 1 291 ? 18.559 -17.338 -20.538 1.00 98.75 291 ILE A N 1
ATOM 2284 C CA . ILE A 1 291 ? 17.820 -16.907 -21.728 1.00 98.75 291 ILE A CA 1
ATOM 2285 C C . ILE A 1 291 ? 18.686 -16.959 -22.992 1.00 98.75 291 ILE A C 1
ATOM 2287 O O . ILE A 1 291 ? 19.862 -16.598 -22.976 1.00 98.75 291 ILE A O 1
ATOM 2291 N N . SER A 1 292 ? 18.097 -17.359 -24.120 1.00 98.19 292 SER A N 1
ATOM 2292 C CA . SER A 1 292 ? 18.758 -17.384 -25.434 1.00 98.19 292 SER A CA 1
ATOM 2293 C C . SER A 1 292 ? 17.792 -17.030 -26.564 1.00 98.19 292 SER A C 1
ATOM 2295 O O . SER A 1 292 ? 16.573 -17.139 -26.438 1.00 98.19 292 SER A O 1
ATOM 2297 N N . SER A 1 293 ? 18.341 -16.603 -27.699 1.00 97.19 293 SER A N 1
ATOM 2298 C CA . SER A 1 293 ? 17.603 -16.465 -28.956 1.00 97.19 293 SER A CA 1
ATOM 2299 C C . SER A 1 293 ? 17.168 -17.826 -29.519 1.00 97.19 293 SER A C 1
ATOM 2301 O O . SER A 1 293 ? 16.212 -17.901 -30.291 1.00 97.19 293 SER A O 1
ATOM 2303 N N . SER A 1 294 ? 17.844 -18.911 -29.127 1.00 94.31 294 SER A N 1
ATOM 2304 C CA . SER A 1 294 ? 17.394 -20.276 -29.400 1.00 94.31 294 SER A CA 1
ATOM 2305 C C . SER A 1 294 ? 16.180 -20.637 -28.539 1.00 94.31 294 SER A C 1
ATOM 2307 O O . SER A 1 294 ? 16.044 -20.160 -27.417 1.00 94.31 294 SER A O 1
ATOM 2309 N N . LYS A 1 295 ? 15.285 -21.482 -29.065 1.00 94.00 295 LYS A N 1
ATOM 2310 C CA . LYS A 1 295 ? 14.117 -21.967 -28.321 1.00 94.00 295 LYS A CA 1
ATOM 2311 C C . LYS A 1 295 ? 14.369 -23.365 -27.753 1.00 94.00 295 LYS A C 1
ATOM 2313 O O . LYS A 1 295 ? 14.996 -24.192 -28.419 1.00 94.00 295 LYS A O 1
ATOM 2318 N N . GLN A 1 296 ? 13.818 -23.623 -26.570 1.00 94.81 296 GLN A N 1
ATOM 2319 C CA . GLN A 1 296 ? 13.728 -24.944 -25.950 1.00 94.81 296 GLN A CA 1
ATOM 2320 C C . GLN A 1 296 ? 12.304 -25.164 -25.433 1.00 94.81 296 GLN A C 1
ATOM 2322 O O . GLN A 1 296 ? 11.687 -24.229 -24.914 1.00 94.81 296 GLN A O 1
ATOM 2327 N N . LYS A 1 297 ? 11.784 -26.383 -25.572 1.00 95.94 297 LYS A N 1
ATOM 2328 C CA . LYS A 1 297 ? 10.474 -26.754 -25.034 1.00 95.94 297 LYS A CA 1
ATOM 2329 C C . LYS A 1 297 ? 10.549 -27.101 -23.544 1.00 95.94 297 LYS A C 1
ATOM 2331 O O . LYS A 1 297 ? 11.457 -27.797 -23.084 1.00 95.94 297 LYS A O 1
ATOM 2336 N N . TRP A 1 298 ? 9.521 -26.670 -22.826 1.00 97.94 298 TRP A N 1
ATOM 2337 C CA . TRP A 1 298 ? 9.229 -27.031 -21.445 1.00 97.94 298 TRP A CA 1
ATOM 2338 C C . TRP A 1 298 ? 7.825 -27.620 -21.385 1.00 97.94 298 TRP A C 1
ATOM 2340 O O . TRP A 1 298 ? 6.875 -27.001 -21.867 1.00 97.94 298 TRP A O 1
ATOM 2350 N N . LYS A 1 299 ? 7.679 -28.823 -20.832 1.00 95.44 299 LYS A N 1
ATOM 2351 C CA . LYS A 1 299 ? 6.367 -29.432 -20.625 1.00 95.44 299 LYS A CA 1
ATOM 2352 C C . LYS A 1 299 ? 5.804 -28.936 -19.303 1.00 95.44 299 LYS A C 1
ATOM 2354 O O . LYS A 1 299 ? 6.301 -29.313 -18.243 1.00 95.44 299 LYS A O 1
ATOM 2359 N N . LEU A 1 300 ? 4.769 -28.112 -19.385 1.00 97.81 300 LEU A N 1
ATOM 2360 C CA . LEU A 1 300 ? 3.975 -27.696 -18.241 1.00 97.81 300 LEU A CA 1
ATOM 2361 C C . LEU A 1 300 ? 3.023 -28.827 -17.858 1.00 97.81 300 LEU A C 1
ATOM 2363 O O . LEU A 1 300 ? 2.320 -29.366 -18.714 1.00 97.81 300 LEU A O 1
ATOM 2367 N N . THR A 1 301 ? 3.025 -29.181 -16.575 1.00 90.75 301 THR A N 1
ATOM 2368 C CA . THR A 1 301 ? 2.052 -30.105 -15.976 1.00 90.75 301 THR A CA 1
ATOM 2369 C C . THR A 1 301 ? 1.457 -29.451 -14.735 1.00 90.75 301 THR A C 1
ATOM 2371 O O . THR A 1 301 ? 2.199 -29.100 -13.814 1.00 90.75 301 THR A O 1
ATOM 2374 N N . ASN A 1 302 ? 0.137 -29.274 -14.713 1.00 91.06 302 ASN A N 1
ATOM 2375 C CA . ASN A 1 302 ? -0.611 -28.788 -13.560 1.00 91.06 302 ASN A CA 1
ATOM 2376 C C . ASN A 1 302 ? -0.707 -29.886 -12.494 1.00 91.06 302 ASN A C 1
ATOM 2378 O O . ASN A 1 302 ? -1.100 -31.018 -12.777 1.00 91.06 302 ASN A O 1
ATOM 2382 N N . ASN A 1 303 ? -0.389 -29.536 -11.253 1.00 84.62 303 ASN A N 1
ATOM 2383 C CA . ASN A 1 303 ? -0.508 -30.416 -10.098 1.00 84.62 303 ASN A CA 1
ATOM 2384 C C . ASN A 1 303 ? -1.854 -30.201 -9.385 1.00 84.62 303 ASN A C 1
ATOM 2386 O O . ASN A 1 303 ? -2.535 -29.193 -9.572 1.00 84.62 303 ASN A O 1
ATOM 2390 N N . ASN A 1 304 ? -2.216 -31.128 -8.496 1.00 83.25 304 ASN A N 1
ATOM 2391 C CA . ASN A 1 304 ? -3.450 -31.040 -7.701 1.00 83.25 304 ASN A CA 1
ATOM 2392 C C . ASN A 1 304 ? -3.408 -29.961 -6.596 1.00 83.25 304 ASN A C 1
ATOM 2394 O O . ASN A 1 304 ? -4.427 -29.710 -5.963 1.00 83.25 304 ASN A O 1
ATOM 2398 N N . ASP A 1 305 ? -2.245 -29.355 -6.335 1.00 80.81 305 ASP A N 1
ATOM 2399 C CA . ASP A 1 305 ? -2.004 -28.359 -5.279 1.00 80.81 305 ASP A CA 1
ATOM 2400 C C . ASP A 1 305 ? -1.874 -26.920 -5.821 1.00 80.81 305 ASP A C 1
ATOM 2402 O O . ASP A 1 305 ? -1.230 -26.081 -5.192 1.00 80.81 305 ASP A O 1
ATOM 2406 N N . ASN A 1 306 ? -2.465 -26.645 -6.993 1.00 83.38 306 ASN A N 1
ATOM 2407 C CA . ASN A 1 306 ? -2.404 -25.366 -7.721 1.00 83.38 306 ASN A CA 1
ATOM 2408 C C . ASN A 1 306 ? -0.986 -24.906 -8.110 1.00 83.38 306 ASN A C 1
ATOM 2410 O O . ASN A 1 306 ? -0.781 -23.758 -8.497 1.00 83.38 306 ASN A O 1
ATOM 2414 N N . THR A 1 307 ? -0.000 -25.801 -8.055 1.00 92.75 307 THR A N 1
ATOM 2415 C CA . THR A 1 307 ? 1.325 -25.558 -8.629 1.00 92.75 307 THR A CA 1
ATOM 2416 C C . THR A 1 307 ? 1.454 -26.197 -10.009 1.00 92.75 307 THR A C 1
ATOM 2418 O O . THR A 1 307 ? 0.661 -27.053 -10.403 1.00 92.75 307 THR A O 1
ATOM 2421 N N . VAL A 1 308 ? 2.494 -25.821 -10.742 1.00 95.62 308 VAL A N 1
ATOM 2422 C CA . VAL A 1 308 ? 2.919 -26.466 -11.981 1.00 95.62 308 VAL A CA 1
ATOM 2423 C C . VAL A 1 308 ? 4.339 -27.000 -11.838 1.00 95.62 308 VAL A C 1
ATOM 2425 O O . VAL A 1 308 ? 5.148 -26.463 -11.078 1.00 95.62 308 VAL A O 1
ATOM 2428 N N . THR A 1 309 ? 4.660 -28.035 -12.607 1.00 94.56 309 THR A N 1
ATOM 2429 C CA . THR A 1 309 ? 6.044 -28.441 -12.887 1.00 94.56 309 THR A CA 1
ATOM 2430 C C . THR A 1 309 ? 6.400 -28.131 -14.338 1.00 94.56 309 THR A C 1
ATOM 2432 O O . THR A 1 309 ? 5.524 -28.084 -15.205 1.00 94.56 309 THR A O 1
ATOM 2435 N N . LEU A 1 310 ? 7.688 -27.902 -14.597 1.00 97.75 310 LEU A N 1
ATOM 2436 C CA . LEU A 1 310 ? 8.225 -27.621 -15.927 1.00 97.75 310 LEU A CA 1
ATOM 2437 C C . LEU A 1 310 ? 9.326 -28.636 -16.245 1.00 97.75 310 LEU A C 1
ATOM 2439 O O . LEU A 1 310 ? 10.458 -28.504 -15.781 1.00 97.75 310 LEU A O 1
ATOM 2443 N N . LEU A 1 311 ? 8.987 -29.657 -17.032 1.00 94.88 311 LEU A N 1
ATOM 2444 C CA . LEU A 1 311 ? 9.935 -30.672 -17.496 1.00 94.88 311 LEU A CA 1
ATOM 2445 C C . LEU A 1 311 ? 10.678 -30.157 -18.733 1.00 94.88 311 LEU A C 1
ATOM 2447 O O . LEU A 1 311 ? 10.061 -29.770 -19.725 1.00 94.88 311 LEU A O 1
ATOM 2451 N N . SER A 1 312 ? 12.002 -30.173 -18.684 1.00 93.94 312 SER A N 1
ATOM 2452 C CA . SER A 1 312 ? 12.866 -29.832 -19.812 1.00 93.94 312 SER A CA 1
ATOM 2453 C C . SER A 1 312 ? 12.790 -30.910 -20.899 1.00 93.94 312 SER A C 1
ATOM 2455 O O . SER A 1 312 ? 12.909 -32.095 -20.594 1.00 93.94 312 SER A O 1
ATOM 2457 N N . GLU A 1 313 ? 12.688 -30.524 -22.180 1.00 91.62 313 GLU A N 1
ATOM 2458 C CA . GLU A 1 313 ? 12.871 -31.479 -23.296 1.00 91.62 313 GLU A CA 1
ATOM 2459 C C . GLU A 1 313 ? 14.294 -32.060 -23.354 1.00 91.62 313 GLU A C 1
ATOM 2461 O O . GLU A 1 313 ? 14.554 -33.060 -24.020 1.00 91.62 313 GLU A O 1
ATOM 2466 N N . VAL A 1 314 ? 15.231 -31.414 -22.660 1.00 86.94 314 VAL A N 1
ATOM 2467 C CA . VAL A 1 314 ? 16.624 -31.824 -22.563 1.00 86.94 314 VAL A CA 1
ATOM 2468 C C . VAL A 1 314 ? 16.809 -32.663 -21.297 1.00 86.94 314 VAL A C 1
ATOM 2470 O O . VAL A 1 314 ? 16.873 -32.122 -20.191 1.00 86.94 314 VAL A O 1
ATOM 2473 N N . GLY A 1 315 ? 16.950 -33.979 -21.479 1.00 77.69 315 GLY A N 1
ATOM 2474 C CA . GLY A 1 315 ? 17.425 -34.923 -20.460 1.00 77.69 315 GLY A CA 1
ATOM 2475 C C . GLY A 1 315 ? 16.417 -35.344 -19.385 1.00 77.69 315 GLY A C 1
ATOM 2476 O O . GLY A 1 315 ? 16.847 -35.889 -18.376 1.00 77.69 315 GLY A O 1
ATOM 2477 N N . ASP A 1 316 ? 15.118 -35.094 -19.576 1.00 79.94 316 ASP A N 1
ATOM 2478 C CA . ASP A 1 316 ? 14.045 -35.446 -18.627 1.00 79.94 316 ASP A CA 1
ATOM 2479 C C . ASP A 1 316 ? 14.238 -34.876 -17.202 1.00 79.94 316 ASP A C 1
ATOM 2481 O O . ASP A 1 316 ? 13.831 -35.467 -16.199 1.00 79.94 316 ASP A O 1
ATOM 2485 N N . PHE A 1 317 ? 14.860 -33.699 -17.099 1.00 89.88 317 PHE A N 1
ATOM 2486 C CA . PHE A 1 317 ? 15.063 -32.988 -15.836 1.00 89.88 317 PHE A CA 1
ATOM 2487 C C . PHE A 1 317 ? 13.979 -31.927 -15.599 1.00 89.88 317 PHE A C 1
ATOM 2489 O O . PHE A 1 317 ? 13.492 -31.297 -16.539 1.00 89.88 317 PHE A O 1
ATOM 2496 N N . MET A 1 318 ? 13.633 -31.686 -14.335 1.00 95.88 318 MET A N 1
ATOM 2497 C CA . MET A 1 318 ? 12.686 -30.638 -13.940 1.00 95.88 318 MET A CA 1
ATOM 2498 C C . MET A 1 318 ? 13.400 -29.309 -13.733 1.00 95.88 318 MET A C 1
ATOM 2500 O O . MET A 1 318 ? 14.527 -29.293 -13.238 1.00 95.88 318 MET A O 1
ATOM 2504 N N . LEU A 1 319 ? 12.727 -28.202 -14.050 1.00 98.44 319 LEU A N 1
ATOM 2505 C CA . LEU A 1 319 ? 13.111 -26.879 -13.564 1.00 98.44 319 LEU A CA 1
ATOM 2506 C C . LEU A 1 319 ? 13.148 -26.891 -12.028 1.00 98.44 319 LEU A C 1
ATOM 2508 O O . LEU A 1 319 ? 12.234 -27.414 -11.393 1.00 98.44 319 LEU A O 1
ATOM 2512 N N . ASP A 1 320 ? 14.200 -26.334 -11.440 1.00 98.62 320 ASP A N 1
ATOM 2513 C CA . ASP A 1 320 ? 14.511 -26.471 -10.018 1.00 98.62 320 ASP A CA 1
ATOM 2514 C C . ASP A 1 320 ? 15.129 -25.179 -9.465 1.00 98.62 320 ASP A C 1
ATOM 2516 O O . ASP A 1 320 ? 15.991 -24.560 -10.098 1.00 98.62 320 ASP A O 1
ATOM 2520 N N . VAL A 1 321 ? 14.693 -24.771 -8.272 1.00 98.38 321 VAL A N 1
ATOM 2521 C CA . VAL A 1 321 ? 15.358 -23.727 -7.483 1.00 98.38 321 VAL A CA 1
ATOM 2522 C C . VAL A 1 321 ? 16.511 -24.360 -6.715 1.00 98.38 321 VAL A C 1
ATOM 2524 O O . VAL A 1 321 ? 16.288 -25.190 -5.833 1.00 98.38 321 VAL A O 1
ATOM 2527 N N . ASN A 1 322 ? 17.743 -23.935 -6.996 1.00 97.69 322 ASN A N 1
ATOM 2528 C CA . ASN A 1 322 ? 18.927 -24.580 -6.444 1.00 97.69 322 ASN A CA 1
ATOM 2529 C C . ASN A 1 322 ? 18.905 -24.648 -4.908 1.00 97.69 322 ASN A C 1
ATOM 2531 O O . ASN A 1 322 ? 18.784 -23.635 -4.212 1.00 97.69 322 ASN A O 1
ATOM 2535 N N . GLY A 1 323 ? 19.024 -25.872 -4.389 1.00 93.00 323 GLY A N 1
ATOM 2536 C CA . GLY A 1 323 ? 19.004 -26.175 -2.960 1.00 93.00 323 GLY A CA 1
ATOM 2537 C C . GLY A 1 323 ? 17.655 -25.935 -2.278 1.00 93.00 323 GLY A C 1
ATOM 2538 O O . GLY A 1 323 ? 17.618 -25.898 -1.051 1.00 93.00 323 GLY A O 1
ATOM 2539 N N . GLY A 1 324 ? 16.573 -25.714 -3.036 1.00 92.31 324 GLY A N 1
ATOM 2540 C CA . GLY A 1 324 ? 15.265 -25.340 -2.493 1.00 92.31 324 GLY A CA 1
ATOM 2541 C C . GLY A 1 324 ? 15.301 -24.058 -1.660 1.00 92.31 324 GLY A C 1
ATOM 2542 O O . GLY A 1 324 ? 14.487 -23.885 -0.757 1.00 92.31 324 GLY A O 1
ATOM 2543 N N . SER A 1 325 ? 16.283 -23.189 -1.910 1.00 94.19 325 SER A N 1
ATOM 2544 C CA . SER A 1 325 ? 16.477 -21.974 -1.128 1.00 94.19 325 SER A CA 1
ATOM 2545 C C . SER A 1 325 ? 15.318 -21.006 -1.346 1.00 94.19 325 SER A C 1
ATOM 2547 O O . SER A 1 325 ? 14.839 -20.868 -2.465 1.00 94.19 325 SER A O 1
ATOM 2549 N N . ASP A 1 326 ? 14.914 -20.281 -0.304 1.00 88.00 326 ASP A N 1
ATOM 2550 C CA . ASP A 1 326 ? 13.993 -19.147 -0.419 1.00 88.00 326 ASP A CA 1
ATOM 2551 C C . ASP A 1 326 ? 14.727 -17.815 -0.624 1.00 88.00 326 ASP A C 1
ATOM 2553 O O . ASP A 1 326 ? 14.101 -16.768 -0.595 1.00 88.00 326 ASP A O 1
ATOM 2557 N N . LYS A 1 327 ? 16.055 -17.805 -0.774 1.00 90.62 327 LYS A N 1
ATOM 2558 C CA . LYS A 1 327 ? 16.824 -16.557 -0.799 1.00 90.62 327 LYS A CA 1
ATOM 2559 C C . LYS A 1 327 ? 16.829 -15.946 -2.194 1.00 90.62 327 LYS A C 1
ATOM 2561 O O . LYS A 1 327 ? 16.855 -16.664 -3.198 1.00 90.62 327 LYS A O 1
ATOM 2566 N N . ASN A 1 328 ? 16.893 -14.615 -2.254 1.00 89.50 328 ASN A N 1
ATOM 2567 C CA . ASN A 1 328 ? 17.279 -13.933 -3.487 1.00 89.50 328 ASN A CA 1
ATOM 2568 C C . ASN A 1 328 ? 18.619 -14.498 -3.973 1.00 89.50 328 ASN A C 1
ATOM 2570 O O . ASN A 1 328 ? 19.476 -14.885 -3.170 1.00 89.50 328 ASN A O 1
ATOM 2574 N N . ASN A 1 329 ? 18.788 -14.534 -5.293 1.00 93.12 329 ASN A N 1
ATOM 2575 C CA . ASN A 1 329 ? 19.980 -15.042 -5.971 1.00 93.12 329 ASN A CA 1
ATOM 2576 C C . ASN A 1 329 ? 20.080 -16.574 -5.989 1.00 93.12 329 ASN A C 1
ATOM 2578 O O . ASN A 1 329 ? 21.068 -17.096 -6.508 1.00 93.12 329 ASN A O 1
ATOM 2582 N N . ALA A 1 330 ? 19.101 -17.311 -5.444 1.00 96.94 330 ALA A N 1
ATOM 2583 C CA . ALA A 1 330 ? 19.077 -18.755 -5.644 1.00 96.94 330 ALA A CA 1
ATOM 2584 C C . ALA A 1 330 ? 18.923 -19.040 -7.140 1.00 96.94 330 ALA A C 1
ATOM 2586 O O . ALA A 1 330 ? 18.022 -18.520 -7.800 1.00 96.94 330 ALA A O 1
ATOM 2587 N N . ASN A 1 331 ? 19.849 -19.827 -7.671 1.00 98.62 331 ASN A N 1
ATOM 2588 C CA . ASN A 1 331 ? 19.939 -20.078 -9.098 1.00 98.62 331 ASN A CA 1
ATOM 2589 C C . ASN A 1 331 ? 18.766 -20.933 -9.589 1.00 98.62 331 ASN A C 1
ATOM 2591 O O . ASN A 1 331 ? 18.351 -21.852 -8.879 1.00 98.62 331 ASN A O 1
ATOM 2595 N N . ILE A 1 332 ? 18.287 -20.686 -10.809 1.00 98.75 332 ILE A N 1
ATOM 2596 C CA . ILE A 1 332 ? 17.364 -21.600 -11.484 1.00 98.75 332 ILE A CA 1
ATOM 2597 C C . ILE A 1 332 ? 18.183 -22.575 -12.330 1.00 98.75 332 ILE A C 1
ATOM 2599 O O . ILE A 1 332 ? 19.038 -22.191 -13.127 1.00 98.75 332 ILE A O 1
ATOM 2603 N N . GLN A 1 333 ? 17.945 -23.862 -12.124 1.00 98.56 333 GLN A N 1
ATOM 2604 C CA . GLN A 1 333 ? 18.675 -24.951 -12.765 1.00 98.56 333 GLN A CA 1
ATOM 2605 C C . GLN A 1 333 ? 17.704 -26.032 -13.241 1.00 98.56 333 GLN A C 1
ATOM 2607 O O . GLN A 1 333 ? 16.494 -25.929 -13.043 1.00 98.56 333 GLN A O 1
ATOM 2612 N N . ILE A 1 334 ? 18.237 -27.084 -13.852 1.00 98.12 334 ILE A N 1
ATOM 2613 C CA . ILE A 1 334 ? 17.515 -28.344 -14.014 1.00 98.12 334 ILE A CA 1
ATOM 2614 C C . ILE A 1 334 ? 18.041 -29.407 -13.049 1.00 98.12 334 ILE A C 1
ATOM 2616 O O . ILE A 1 334 ? 19.244 -29.498 -12.800 1.00 98.12 334 ILE A O 1
ATOM 2620 N N . TYR A 1 335 ? 17.151 -30.224 -12.490 1.00 94.00 335 TYR A N 1
ATOM 2621 C CA . TYR A 1 335 ? 17.510 -31.280 -11.543 1.00 94.00 335 TYR A CA 1
ATOM 2622 C C . TYR A 1 335 ? 16.635 -32.527 -11.707 1.00 94.00 335 TYR A C 1
ATOM 2624 O O . TYR A 1 335 ? 15.596 -32.493 -12.369 1.00 94.00 335 TYR A O 1
ATOM 2632 N N . HIS A 1 336 ? 17.087 -33.664 -11.164 1.00 83.69 336 HIS A N 1
ATOM 2633 C CA . HIS A 1 336 ? 16.349 -34.930 -11.244 1.00 83.69 336 HIS A CA 1
ATOM 2634 C C . HIS A 1 336 ? 14.935 -34.748 -10.706 1.00 83.69 336 HIS A C 1
ATOM 2636 O O . HIS A 1 336 ? 14.776 -34.127 -9.663 1.00 83.69 336 HIS A O 1
ATOM 2642 N N . ALA A 1 337 ? 13.917 -35.292 -11.368 1.00 84.62 337 ALA A N 1
ATOM 2643 C CA . ALA A 1 337 ? 12.556 -35.218 -10.852 1.00 84.62 337 ALA A CA 1
ATOM 2644 C C . ALA A 1 337 ? 12.455 -35.936 -9.491 1.00 84.62 337 ALA A C 1
ATOM 2646 O O . ALA A 1 337 ? 12.705 -37.136 -9.399 1.00 84.62 337 ALA A O 1
ATOM 2647 N N . TYR A 1 338 ? 12.085 -35.203 -8.441 1.00 79.06 338 TYR A N 1
ATOM 2648 C CA . TYR A 1 338 ? 11.801 -35.759 -7.111 1.00 79.06 338 TYR A CA 1
ATOM 2649 C C . TYR A 1 338 ? 10.508 -35.202 -6.498 1.00 79.06 338 TYR A C 1
ATOM 2651 O O . TYR A 1 338 ? 10.097 -35.646 -5.428 1.00 79.06 338 TYR A O 1
ATOM 2659 N N . GLY A 1 339 ? 9.844 -34.255 -7.176 1.00 74.31 339 GLY A N 1
ATOM 2660 C CA . GLY A 1 339 ? 8.497 -33.791 -6.830 1.00 74.31 339 GLY A CA 1
ATOM 2661 C C . GLY A 1 339 ? 8.415 -32.890 -5.594 1.00 74.31 339 GLY A C 1
ATOM 2662 O O . GLY A 1 339 ? 7.313 -32.628 -5.113 1.00 74.31 339 GLY A O 1
ATOM 2663 N N . GLY A 1 340 ? 9.552 -32.424 -5.070 1.00 78.94 340 GLY A N 1
ATOM 2664 C CA . GLY A 1 340 ? 9.583 -31.483 -3.952 1.00 78.94 340 GLY A CA 1
ATOM 2665 C C . GLY A 1 340 ? 9.309 -30.040 -4.369 1.00 78.94 340 GLY A C 1
ATOM 2666 O O . GLY A 1 340 ? 9.292 -29.701 -5.552 1.00 78.94 340 GLY A O 1
ATOM 2667 N N . ASP A 1 341 ? 9.123 -29.172 -3.375 1.00 94.56 341 ASP A N 1
ATOM 2668 C CA . ASP A 1 341 ? 8.682 -27.788 -3.588 1.00 94.56 341 ASP A CA 1
ATOM 2669 C C . ASP A 1 341 ? 9.650 -26.948 -4.430 1.00 94.56 341 ASP A C 1
ATOM 2671 O O . ASP A 1 341 ? 9.213 -26.016 -5.102 1.00 94.56 341 ASP A O 1
ATOM 2675 N N . ALA A 1 342 ? 10.944 -27.286 -4.475 1.00 94.25 342 ALA A N 1
ATOM 2676 C CA . ALA A 1 342 ? 11.906 -26.586 -5.333 1.00 94.25 342 ALA A CA 1
ATOM 2677 C C . ALA A 1 342 ? 11.628 -26.763 -6.835 1.00 94.25 342 ALA A C 1
ATOM 2679 O O . ALA A 1 342 ? 12.120 -25.970 -7.632 1.00 94.25 342 ALA A O 1
ATOM 2680 N N . GLN A 1 343 ? 10.839 -27.776 -7.209 1.00 97.00 343 GLN A N 1
ATOM 2681 C CA . GLN A 1 343 ? 10.459 -28.092 -8.591 1.00 97.00 343 GLN A CA 1
ATOM 2682 C C . GLN A 1 343 ? 9.037 -27.643 -8.938 1.00 97.00 343 GLN A C 1
ATOM 2684 O O . GLN A 1 343 ? 8.534 -27.929 -10.027 1.00 97.00 343 GLN A O 1
ATOM 2689 N N . LYS A 1 344 ? 8.372 -26.967 -7.996 1.00 97.50 344 LYS A N 1
ATOM 2690 C CA . LYS A 1 344 ? 6.996 -26.503 -8.122 1.00 97.50 344 LYS A CA 1
ATOM 2691 C C . LYS A 1 344 ? 6.961 -24.987 -8.246 1.00 97.50 344 LYS A C 1
ATOM 2693 O O . LYS A 1 344 ? 7.632 -24.258 -7.511 1.00 97.50 344 LYS A O 1
ATOM 2698 N N . PHE A 1 345 ? 6.121 -24.513 -9.152 1.00 98.31 345 PHE A N 1
ATOM 2699 C CA . PHE A 1 345 ? 5.969 -23.097 -9.466 1.00 98.31 345 PHE A CA 1
ATOM 2700 C C . PHE A 1 345 ? 4.494 -22.714 -9.480 1.00 98.31 345 PHE A C 1
ATOM 2702 O O . PHE A 1 345 ? 3.634 -23.568 -9.658 1.00 98.31 345 PHE A O 1
ATOM 2709 N N . ILE A 1 346 ? 4.189 -21.437 -9.291 1.00 96.69 346 ILE A N 1
ATOM 2710 C CA . ILE A 1 346 ? 2.827 -20.903 -9.368 1.00 96.69 346 ILE A CA 1
ATOM 2711 C C . ILE A 1 346 ? 2.825 -19.853 -10.474 1.00 96.69 346 ILE A C 1
ATOM 2713 O O . ILE A 1 346 ? 3.630 -18.914 -10.442 1.00 96.69 346 ILE A O 1
ATOM 2717 N N . ILE A 1 347 ? 1.962 -20.040 -11.471 1.00 96.44 347 ILE A N 1
ATOM 2718 C CA . ILE A 1 347 ? 1.814 -19.108 -12.589 1.00 96.44 347 ILE A CA 1
ATOM 2719 C C . ILE A 1 347 ? 0.800 -18.049 -12.188 1.00 96.44 347 ILE A C 1
ATOM 2721 O O . ILE A 1 347 ? -0.333 -18.374 -11.859 1.00 96.44 347 ILE A O 1
ATOM 2725 N N . LYS A 1 348 ? 1.206 -16.784 -12.232 1.00 88.00 348 LYS A N 1
ATOM 2726 C CA . LYS A 1 348 ? 0.392 -15.648 -11.800 1.00 88.00 348 LYS A CA 1
ATOM 2727 C C . LYS A 1 348 ? 0.089 -14.732 -12.985 1.00 88.00 348 LYS A C 1
ATOM 2729 O O . LYS A 1 348 ? 1.005 -14.390 -13.738 1.00 88.00 348 LYS A O 1
ATOM 2734 N N . GLU A 1 349 ? -1.179 -14.363 -13.174 1.00 83.75 349 GLU A N 1
ATOM 2735 C CA . GLU A 1 349 ? -1.594 -13.388 -14.195 1.00 83.75 349 GLU A CA 1
ATOM 2736 C C . GLU A 1 349 ? -0.979 -12.008 -13.912 1.00 83.75 349 GLU A C 1
ATOM 2738 O O . GLU A 1 349 ? -0.884 -11.576 -12.764 1.00 83.75 349 GLU A O 1
ATOM 2743 N N . THR A 1 350 ? -0.567 -11.289 -14.955 1.00 76.69 350 THR A N 1
ATOM 2744 C CA . THR A 1 350 ? -0.208 -9.867 -14.830 1.00 76.69 350 THR A CA 1
ATOM 2745 C C . THR A 1 350 ? -1.348 -8.982 -15.320 1.00 76.69 350 THR A C 1
ATOM 2747 O O . THR A 1 350 ? -2.333 -9.463 -15.874 1.00 76.69 350 THR A O 1
ATOM 2750 N N . SER A 1 351 ? -1.208 -7.664 -15.165 1.00 72.12 351 SER A N 1
ATOM 2751 C CA . SER A 1 351 ? -2.128 -6.702 -15.784 1.00 72.12 351 SER A CA 1
ATOM 2752 C C . SER A 1 351 ? -2.101 -6.737 -17.319 1.00 72.12 351 SER A C 1
ATOM 2754 O O . SER A 1 351 ? -3.006 -6.203 -17.957 1.00 72.12 351 SER A O 1
ATOM 2756 N N . GLN A 1 352 ? -1.086 -7.363 -17.924 1.00 62.19 352 GLN A N 1
ATOM 2757 C CA . GLN A 1 352 ? -0.999 -7.578 -19.363 1.00 62.19 352 GLN A CA 1
ATOM 2758 C C . GLN A 1 352 ? -1.574 -8.953 -19.724 1.00 62.19 352 GLN A C 1
ATOM 2760 O O . GLN A 1 352 ? -1.148 -9.986 -19.203 1.00 62.19 352 GLN A O 1
ATOM 2765 N N . SER A 1 353 ? -2.528 -8.969 -20.659 1.00 77.69 353 SER A N 1
ATOM 2766 C CA . SER A 1 353 ? -3.124 -10.210 -21.163 1.00 77.69 353 SER A CA 1
ATOM 2767 C C . SER A 1 353 ? -2.053 -11.143 -21.744 1.00 77.69 353 SER A C 1
ATOM 2769 O O . SER A 1 353 ? -1.173 -10.700 -22.481 1.00 77.69 353 SER A O 1
ATOM 2771 N N . ASN A 1 354 ? -2.133 -12.438 -21.420 1.00 81.38 354 ASN A N 1
ATOM 2772 C CA . ASN A 1 354 ? -1.185 -13.487 -21.831 1.00 81.38 354 ASN A CA 1
ATOM 2773 C C . ASN A 1 354 ? 0.279 -13.272 -21.398 1.00 81.38 354 ASN A C 1
ATOM 2775 O O . ASN A 1 354 ? 1.181 -13.925 -21.927 1.00 81.38 354 ASN A O 1
ATOM 2779 N N . VAL A 1 355 ? 0.522 -12.388 -20.429 1.00 82.31 355 VAL A N 1
ATOM 2780 C CA . VAL A 1 355 ? 1.826 -12.201 -19.795 1.00 82.31 355 VAL A CA 1
ATOM 2781 C C . VAL A 1 355 ? 1.712 -12.621 -18.337 1.00 82.31 355 VAL A C 1
ATOM 2783 O O . VAL A 1 355 ? 0.807 -12.192 -17.617 1.00 82.31 355 VAL A O 1
ATOM 2786 N N . TYR A 1 356 ? 2.645 -13.458 -17.903 1.00 94.31 356 TYR A N 1
ATOM 2787 C CA . TYR A 1 356 ? 2.600 -14.134 -16.614 1.00 94.31 356 TYR A CA 1
ATOM 2788 C C . TYR A 1 356 ? 3.875 -13.903 -15.814 1.00 94.31 356 TYR A C 1
ATOM 2790 O O . TYR A 1 356 ? 4.932 -13.602 -16.369 1.00 94.31 356 TYR A O 1
ATOM 2798 N N . VAL A 1 357 ? 3.793 -14.122 -14.507 1.00 95.88 357 VAL A N 1
ATOM 2799 C CA . VAL A 1 357 ? 4.956 -14.305 -13.636 1.00 95.88 357 VAL A CA 1
ATOM 2800 C C . VAL A 1 357 ? 5.018 -15.770 -13.217 1.00 95.88 357 VAL A C 1
ATOM 2802 O O . VAL A 1 357 ? 4.004 -16.363 -12.857 1.00 95.88 357 VAL A O 1
ATOM 2805 N N . ILE A 1 358 ? 6.214 -16.358 -13.251 1.00 98.25 358 ILE A N 1
ATOM 2806 C CA . ILE A 1 358 ? 6.462 -17.718 -12.761 1.00 98.25 358 ILE A CA 1
ATOM 2807 C C . ILE A 1 358 ? 7.061 -17.586 -11.362 1.00 98.25 358 ILE A C 1
ATOM 2809 O O . ILE A 1 358 ? 8.236 -17.244 -11.222 1.00 98.25 358 ILE A O 1
ATOM 2813 N N . THR A 1 359 ? 6.253 -17.808 -10.327 1.00 97.50 359 THR A N 1
ATOM 2814 C CA . THR A 1 359 ? 6.691 -17.704 -8.926 1.00 97.50 359 THR A CA 1
ATOM 2815 C C . THR A 1 359 ? 7.087 -19.050 -8.338 1.00 97.50 359 THR A C 1
ATOM 2817 O O . THR A 1 359 ? 6.643 -20.094 -8.811 1.00 97.50 359 THR A O 1
ATOM 2820 N N . THR A 1 360 ? 7.961 -19.053 -7.332 1.00 96.38 360 THR A N 1
ATOM 2821 C CA . THR A 1 360 ? 8.524 -20.288 -6.768 1.00 96.38 360 THR A CA 1
ATOM 2822 C C . THR A 1 360 ? 7.704 -20.783 -5.575 1.00 96.38 360 THR A C 1
ATOM 2824 O O . THR A 1 360 ? 7.360 -20.007 -4.679 1.00 96.38 360 THR A O 1
ATOM 2827 N N . LYS A 1 361 ? 7.404 -22.090 -5.515 1.00 95.62 361 LYS A N 1
ATOM 2828 C CA . LYS A 1 361 ? 6.665 -22.667 -4.379 1.00 95.62 361 LYS A CA 1
ATOM 2829 C C . LYS A 1 361 ? 7.466 -22.600 -3.077 1.00 95.62 361 LYS A C 1
ATOM 2831 O O . LYS A 1 361 ? 6.882 -22.314 -2.037 1.00 95.62 361 LYS A O 1
ATOM 2836 N N . VAL A 1 362 ? 8.791 -22.768 -3.138 1.00 86.50 362 VAL A N 1
ATOM 2837 C CA . VAL A 1 362 ? 9.698 -22.641 -1.974 1.00 86.50 362 VAL A CA 1
ATOM 2838 C C . VAL A 1 362 ? 9.642 -21.276 -1.291 1.00 86.50 362 VAL A C 1
ATOM 2840 O O . VAL A 1 362 ? 9.893 -21.188 -0.096 1.00 86.50 362 VAL A O 1
ATOM 2843 N N . SER A 1 363 ? 9.280 -20.219 -2.022 1.00 89.38 363 SER A N 1
ATOM 2844 C CA . SER A 1 363 ? 9.092 -18.872 -1.469 1.00 89.38 363 SER A CA 1
ATOM 2845 C C . SER A 1 363 ? 7.626 -18.545 -1.163 1.00 89.38 363 SER A C 1
ATOM 2847 O O . SER A 1 363 ? 7.293 -17.394 -0.874 1.00 89.38 363 SER A O 1
ATOM 2849 N N . ASN A 1 364 ? 6.736 -19.534 -1.286 1.00 87.25 364 ASN A N 1
ATOM 2850 C CA . ASN A 1 364 ? 5.286 -19.380 -1.241 1.00 87.25 364 ASN A CA 1
ATOM 2851 C C . ASN A 1 364 ? 4.768 -18.260 -2.166 1.00 87.25 364 ASN A C 1
ATOM 2853 O O . ASN A 1 364 ? 3.923 -17.458 -1.782 1.00 87.25 364 ASN A O 1
ATOM 2857 N N . GLY A 1 365 ? 5.329 -18.161 -3.375 1.00 82.69 365 GLY A N 1
ATOM 2858 C CA . GLY A 1 365 ? 4.912 -17.174 -4.373 1.00 82.69 365 GLY A CA 1
ATOM 2859 C C . GLY A 1 365 ? 5.482 -15.760 -4.185 1.00 82.69 365 GLY A C 1
ATOM 2860 O O . GLY A 1 365 ? 5.189 -14.880 -4.998 1.00 82.69 365 GLY A O 1
ATOM 2861 N N . SER A 1 366 ? 6.303 -15.521 -3.154 1.00 82.00 366 SER A N 1
ATOM 2862 C CA . SER A 1 366 ? 6.916 -14.206 -2.896 1.00 82.00 366 SER A CA 1
ATOM 2863 C C . SER A 1 366 ? 8.105 -13.887 -3.812 1.00 82.00 366 SER A C 1
ATOM 2865 O O . SER A 1 366 ? 8.499 -12.724 -3.927 1.00 82.00 366 SER A O 1
ATOM 2867 N N . LYS A 1 367 ? 8.668 -14.894 -4.495 1.00 94.00 367 LYS A N 1
ATOM 2868 C CA . LYS A 1 367 ? 9.771 -14.750 -5.457 1.00 94.00 367 LYS A CA 1
ATOM 2869 C C . LYS A 1 367 ? 9.417 -15.324 -6.813 1.00 94.00 367 LYS A C 1
ATOM 2871 O O . LYS A 1 367 ? 8.653 -16.282 -6.914 1.00 94.00 367 LYS A O 1
ATOM 2876 N N . ALA A 1 368 ? 9.994 -14.732 -7.847 1.00 97.75 368 ALA A N 1
ATOM 2877 C CA . ALA A 1 368 ? 9.762 -15.069 -9.240 1.00 97.75 368 ALA A CA 1
ATOM 2878 C C . ALA A 1 368 ? 11.059 -15.430 -9.959 1.00 97.75 368 ALA A C 1
ATOM 2880 O O . ALA A 1 368 ? 12.135 -14.993 -9.551 1.00 97.75 368 ALA A O 1
ATOM 2881 N N . LEU A 1 369 ? 10.933 -16.189 -11.050 1.00 98.56 369 LEU A N 1
ATOM 2882 C CA . LEU A 1 369 ? 11.982 -16.301 -12.060 1.00 98.56 369 LEU A CA 1
ATOM 2883 C C . LEU A 1 369 ? 12.345 -14.902 -12.563 1.00 98.56 369 LEU A C 1
ATOM 2885 O O . LEU A 1 369 ? 11.490 -14.181 -13.074 1.00 98.56 369 LEU A O 1
ATOM 2889 N N . ASP A 1 370 ? 13.618 -14.559 -12.439 1.00 98.50 370 ASP A N 1
ATOM 2890 C CA . ASP A 1 370 ? 14.186 -13.245 -12.693 1.00 98.50 370 ASP A CA 1
ATOM 2891 C C . ASP A 1 370 ? 15.434 -13.405 -13.565 1.00 98.50 370 ASP A C 1
ATOM 2893 O O . ASP A 1 370 ? 16.351 -14.165 -13.240 1.00 98.50 370 ASP A O 1
ATOM 2897 N N . ILE A 1 371 ? 15.459 -12.709 -14.703 1.00 98.31 371 ILE A N 1
ATOM 2898 C CA . ILE A 1 371 ? 16.673 -12.618 -15.511 1.00 98.31 371 ILE A CA 1
ATOM 2899 C C . ILE A 1 371 ? 17.644 -11.683 -14.796 1.00 98.31 371 ILE A C 1
ATOM 2901 O O . ILE A 1 371 ? 17.370 -10.482 -14.662 1.00 98.31 371 ILE A O 1
ATOM 2905 N N . GLU A 1 372 ? 18.787 -12.236 -14.387 1.00 97.12 372 GLU A N 1
ATOM 2906 C CA . GLU A 1 372 ? 19.764 -11.560 -13.543 1.00 97.12 372 GLU A CA 1
ATOM 2907 C C . GLU A 1 372 ? 20.161 -10.208 -14.148 1.00 97.12 372 GLU A C 1
ATOM 2909 O O . GLU A 1 372 ? 20.586 -10.116 -15.304 1.00 97.12 372 GLU A O 1
ATOM 2914 N N . LYS A 1 373 ? 20.040 -9.150 -13.333 1.00 91.38 373 LYS A N 1
ATOM 2915 C CA . LYS A 1 373 ? 20.420 -7.769 -13.689 1.00 91.38 373 LYS A CA 1
ATOM 2916 C C . LYS A 1 373 ? 19.732 -7.261 -14.961 1.00 91.38 373 LYS A C 1
ATOM 2918 O O . LYS A 1 373 ? 20.299 -6.440 -15.676 1.00 91.38 373 LYS A O 1
ATOM 2923 N N . GLU A 1 374 ? 18.524 -7.753 -15.238 1.00 90.75 374 GLU A N 1
ATOM 2924 C CA . GLU A 1 374 ? 17.736 -7.375 -16.417 1.00 90.75 374 GLU A CA 1
ATOM 2925 C C . GLU A 1 374 ? 18.470 -7.664 -17.742 1.00 90.75 374 GLU A C 1
ATOM 2927 O O . GLU A 1 374 ? 18.297 -6.959 -18.740 1.00 90.75 374 GLU A O 1
ATOM 2932 N N . GLY A 1 375 ? 19.313 -8.705 -17.750 1.00 93.06 375 GLY A N 1
ATOM 2933 C CA . GLY A 1 375 ? 20.094 -9.110 -18.914 1.00 93.06 375 GLY A CA 1
ATOM 2934 C C . GLY A 1 375 ? 19.231 -9.350 -20.159 1.00 93.06 375 GLY A C 1
ATOM 2935 O O . GLY A 1 375 ? 18.132 -9.895 -20.095 1.00 93.06 375 GLY A O 1
ATOM 2936 N N . LYS A 1 376 ? 19.736 -8.936 -21.327 1.00 94.62 376 LYS A N 1
ATOM 2937 C CA . LYS A 1 376 ? 19.043 -9.086 -22.626 1.00 94.62 376 LYS A CA 1
ATOM 2938 C C . LYS A 1 376 ? 19.830 -9.893 -23.654 1.00 94.62 376 LYS A C 1
ATOM 2940 O O . LYS A 1 376 ? 19.371 -10.057 -24.786 1.00 94.62 376 LYS A O 1
ATOM 2945 N N . ASN A 1 377 ? 21.006 -10.382 -23.279 1.00 97.00 377 ASN A N 1
ATOM 2946 C CA . ASN A 1 377 ? 21.903 -11.118 -24.162 1.00 97.00 377 ASN A CA 1
ATOM 2947 C C . ASN A 1 377 ? 21.681 -12.623 -24.015 1.00 97.00 377 ASN A C 1
ATOM 2949 O O . ASN A 1 377 ? 21.238 -13.085 -22.962 1.00 97.00 377 ASN A O 1
ATOM 2953 N N . ASP A 1 378 ? 22.018 -13.380 -25.057 1.00 98.25 378 ASP A N 1
ATOM 2954 C CA . ASP A 1 378 ? 22.119 -14.836 -24.957 1.00 98.25 378 ASP A CA 1
ATOM 2955 C C . ASP A 1 378 ? 23.086 -15.213 -23.825 1.00 98.25 378 ASP A C 1
ATOM 2957 O O . ASP A 1 378 ? 24.150 -14.606 -23.682 1.00 98.25 378 ASP A O 1
ATOM 2961 N N . GLY A 1 379 ? 22.686 -16.180 -23.003 1.00 97.56 379 GLY A N 1
ATOM 2962 C CA . GLY A 1 379 ? 23.443 -16.609 -21.829 1.00 97.56 379 GLY A CA 1
ATOM 2963 C C . GLY A 1 379 ? 23.211 -15.767 -20.572 1.00 97.56 379 GLY A C 1
ATOM 2964 O O . GLY A 1 379 ? 23.880 -15.993 -19.565 1.00 97.56 379 GLY A O 1
ATOM 2965 N N . SER A 1 380 ? 22.288 -14.792 -20.589 1.00 98.25 380 SER A N 1
ATOM 2966 C CA . SER A 1 380 ? 21.920 -14.083 -19.352 1.00 98.25 380 SER A CA 1
ATOM 2967 C C . SER A 1 380 ? 21.254 -15.063 -18.387 1.00 98.25 380 SER A C 1
ATOM 2969 O O . SER A 1 380 ? 20.308 -15.762 -18.757 1.00 98.25 380 SER A O 1
ATOM 2971 N N . ASN A 1 381 ? 21.771 -15.118 -17.162 1.00 98.69 381 ASN A N 1
ATOM 2972 C CA . ASN A 1 381 ? 21.363 -16.096 -16.163 1.00 98.69 381 ASN A CA 1
ATOM 2973 C C . ASN A 1 381 ? 19.919 -15.877 -15.686 1.00 98.69 381 ASN A C 1
ATOM 2975 O O . ASN A 1 381 ? 19.448 -14.739 -15.650 1.00 98.69 381 ASN A O 1
ATOM 2979 N N . VAL A 1 382 ? 19.247 -16.951 -15.264 1.00 98.69 382 VAL A N 1
ATOM 2980 C CA . VAL A 1 382 ? 17.953 -16.876 -14.577 1.00 98.69 382 VAL A CA 1
ATOM 2981 C C . VAL A 1 382 ? 18.115 -17.365 -13.138 1.00 98.69 382 VAL A C 1
ATOM 2983 O O . VAL A 1 382 ? 18.600 -18.461 -12.870 1.00 98.69 382 VAL A O 1
ATOM 2986 N N . LEU A 1 383 ? 17.695 -16.534 -12.194 1.00 98.56 383 LEU A N 1
ATOM 2987 C CA . LEU A 1 383 ? 17.700 -16.803 -10.756 1.00 98.56 383 LEU A CA 1
ATOM 2988 C C . LEU A 1 383 ? 16.316 -16.490 -10.182 1.00 98.56 383 LEU A C 1
ATOM 2990 O O . LEU A 1 383 ? 15.443 -16.017 -10.906 1.00 98.56 383 LEU A O 1
ATOM 2994 N N . GLN A 1 384 ? 16.084 -16.747 -8.898 1.00 97.75 384 GLN A N 1
ATOM 2995 C CA . GLN A 1 384 ? 14.905 -16.199 -8.230 1.00 97.75 384 GLN A CA 1
ATOM 2996 C C . GLN A 1 384 ? 15.218 -14.870 -7.539 1.00 97.75 384 GLN A C 1
ATOM 2998 O O . GLN A 1 384 ? 16.272 -14.699 -6.911 1.00 97.75 384 GLN A O 1
ATOM 3003 N N . TRP A 1 385 ? 14.254 -13.960 -7.585 1.00 93.25 385 TRP A N 1
ATOM 3004 C CA . TRP A 1 385 ? 14.290 -12.696 -6.859 1.00 93.25 385 TRP A CA 1
ATOM 3005 C C . TRP A 1 385 ? 12.898 -12.333 -6.344 1.00 93.25 385 TRP A C 1
ATOM 3007 O O . TRP A 1 385 ? 11.901 -12.848 -6.850 1.00 93.25 385 TRP A O 1
ATOM 3017 N N . ASP A 1 386 ? 12.818 -11.436 -5.360 1.00 87.69 386 ASP A N 1
ATOM 3018 C CA . ASP A 1 386 ? 11.564 -10.822 -4.907 1.00 87.69 386 ASP A CA 1
ATOM 3019 C C . ASP A 1 386 ? 10.665 -10.449 -6.086 1.00 87.69 386 ASP A C 1
ATOM 3021 O O . ASP A 1 386 ? 11.072 -9.722 -7.004 1.00 87.69 386 ASP A O 1
ATOM 3025 N N . ASN A 1 387 ? 9.437 -10.959 -6.047 1.00 83.88 387 ASN A N 1
ATOM 3026 C CA . ASN A 1 387 ? 8.467 -10.733 -7.096 1.00 83.88 387 ASN A CA 1
ATOM 3027 C C . ASN A 1 387 ? 8.028 -9.260 -7.081 1.00 83.88 387 ASN A C 1
ATOM 3029 O O . ASN A 1 387 ? 7.399 -8.767 -6.138 1.00 83.88 387 ASN A O 1
ATOM 3033 N N . GLY A 1 388 ? 8.385 -8.547 -8.141 1.00 72.62 388 GLY A N 1
ATOM 3034 C CA . GLY A 1 388 ? 7.948 -7.183 -8.406 1.00 72.62 388 GLY A CA 1
ATOM 3035 C C . GLY A 1 388 ? 7.258 -7.041 -9.755 1.00 72.62 388 GLY A C 1
ATOM 3036 O O . GLY A 1 388 ? 7.106 -5.909 -10.204 1.00 72.62 388 GLY A O 1
ATOM 3037 N N . THR A 1 389 ? 6.920 -8.154 -10.423 1.00 81.06 389 THR A N 1
ATOM 3038 C CA . THR A 1 389 ? 6.303 -8.180 -11.762 1.00 81.06 389 THR A CA 1
ATOM 3039 C C . THR A 1 389 ? 7.074 -7.322 -12.779 1.00 81.06 389 THR A C 1
ATOM 3041 O O . THR A 1 389 ? 6.510 -6.688 -13.669 1.00 81.06 389 THR A O 1
ATOM 3044 N N . LYS A 1 390 ? 8.404 -7.257 -12.638 1.00 80.31 390 LYS A N 1
ATOM 3045 C CA . LYS A 1 390 ? 9.256 -6.436 -13.506 1.00 80.31 390 LYS A CA 1
ATOM 3046 C C . LYS A 1 390 ? 9.358 -7.032 -14.906 1.00 80.31 390 LYS A C 1
ATOM 3048 O O . LYS A 1 390 ? 9.147 -8.222 -15.121 1.00 80.31 390 LYS A O 1
ATOM 3053 N N . SER A 1 391 ? 9.796 -6.224 -15.870 1.00 84.75 391 SER A N 1
ATOM 3054 C CA . SER A 1 391 ? 9.942 -6.671 -17.262 1.00 84.75 391 SER A CA 1
ATOM 3055 C C . SER A 1 391 ? 10.883 -7.882 -17.433 1.00 84.75 391 SER A C 1
ATOM 3057 O O . SER A 1 391 ? 10.655 -8.706 -18.314 1.00 84.75 391 SER A O 1
ATOM 3059 N N . ASN A 1 392 ? 11.887 -8.050 -16.565 1.00 93.94 392 ASN A N 1
ATOM 3060 C CA . ASN A 1 392 ? 12.802 -9.199 -16.528 1.00 93.94 392 ASN A CA 1
ATOM 3061 C C . ASN A 1 392 ? 12.258 -10.417 -15.744 1.00 93.94 392 ASN A C 1
ATOM 3063 O O . ASN A 1 392 ? 12.931 -11.442 -15.683 1.00 93.94 392 ASN A O 1
ATOM 3067 N N . GLN A 1 393 ? 11.063 -10.303 -15.152 1.00 96.88 393 GLN A N 1
ATOM 3068 C CA . GLN A 1 393 ? 10.363 -11.345 -14.382 1.00 96.88 393 GLN A CA 1
ATOM 3069 C C . GLN A 1 393 ? 9.073 -11.835 -15.062 1.00 96.88 393 GLN A C 1
ATOM 3071 O O . GLN A 1 393 ? 8.363 -12.688 -14.527 1.00 96.88 393 GLN A O 1
ATOM 3076 N N . THR A 1 394 ? 8.740 -11.277 -16.227 1.00 93.50 394 THR A N 1
ATOM 3077 C CA . THR A 1 394 ? 7.529 -11.622 -16.981 1.00 93.50 394 THR A CA 1
ATOM 3078 C C . THR A 1 394 ? 7.819 -12.627 -18.087 1.00 93.50 394 THR A C 1
ATOM 3080 O O . THR A 1 394 ? 8.914 -12.657 -18.652 1.00 93.50 394 THR A O 1
ATOM 3083 N N . TRP A 1 395 ? 6.829 -13.457 -18.405 1.00 97.94 395 TRP A N 1
ATOM 3084 C CA . TRP A 1 395 ? 6.971 -14.585 -19.315 1.00 97.94 395 TRP A CA 1
ATOM 3085 C C . TRP A 1 395 ? 5.691 -14.808 -20.127 1.00 97.94 395 TRP A C 1
ATOM 3087 O O . TRP A 1 395 ? 4.583 -14.604 -19.637 1.00 97.94 395 TRP A O 1
ATOM 3097 N N . ILE A 1 396 ? 5.849 -15.255 -21.367 1.00 95.75 396 ILE A N 1
ATOM 3098 C CA . ILE A 1 396 ? 4.784 -15.666 -22.284 1.00 95.75 396 ILE A CA 1
ATOM 3099 C C . ILE A 1 396 ? 4.979 -17.154 -22.580 1.00 95.75 396 ILE A C 1
ATOM 3101 O O . ILE A 1 396 ? 6.102 -17.590 -22.841 1.00 95.75 396 ILE A O 1
ATOM 3105 N N . PHE A 1 397 ? 3.891 -17.922 -22.567 1.00 96.19 397 PHE A N 1
ATOM 3106 C CA . PHE A 1 397 ? 3.884 -19.343 -22.912 1.00 96.19 397 PHE A CA 1
ATOM 3107 C C . PHE A 1 397 ? 3.385 -19.528 -24.352 1.00 96.19 397 PHE A C 1
ATOM 3109 O O . PHE A 1 397 ? 2.191 -19.439 -24.626 1.00 96.19 397 PHE A O 1
ATOM 3116 N N . GLU A 1 398 ? 4.296 -19.800 -25.286 1.00 95.12 398 GLU A N 1
ATOM 3117 C CA . GLU A 1 398 ? 3.970 -20.105 -26.686 1.00 95.12 398 GLU A CA 1
ATOM 3118 C C . GLU A 1 398 ? 3.793 -21.625 -26.846 1.00 95.12 398 GLU A C 1
ATOM 3120 O O . GLU A 1 398 ? 4.742 -22.371 -26.615 1.00 95.12 398 GLU A O 1
ATOM 3125 N N . SER A 1 399 ? 2.603 -22.112 -27.223 1.00 92.62 399 SER A N 1
ATOM 3126 C CA . SER A 1 399 ? 2.375 -23.561 -27.396 1.00 92.62 399 SER A CA 1
ATOM 3127 C C . SER A 1 399 ? 3.294 -24.161 -28.469 1.00 92.62 399 SER A C 1
ATOM 3129 O O . SER A 1 399 ? 3.469 -23.589 -29.544 1.00 92.62 399 SER A O 1
ATOM 3131 N N . ALA A 1 400 ? 3.855 -25.336 -28.183 1.00 84.69 400 ALA A N 1
ATOM 3132 C CA . ALA A 1 400 ? 4.747 -26.093 -29.060 1.00 84.69 400 ALA A CA 1
ATOM 3133 C C . ALA A 1 400 ? 4.086 -27.351 -29.665 1.00 84.69 400 ALA A C 1
ATOM 3135 O O . ALA A 1 400 ? 4.785 -28.184 -30.249 1.00 84.69 400 ALA A O 1
ATOM 3136 N N . SER A 1 401 ? 2.766 -27.521 -29.510 1.00 70.19 401 SER A N 1
ATOM 3137 C CA . SER A 1 401 ? 2.001 -28.590 -30.166 1.00 70.19 401 SER A CA 1
ATOM 3138 C C . SER A 1 401 ? 1.744 -28.259 -31.637 1.00 70.19 401 SER A C 1
ATOM 3140 O O . SER A 1 401 ? 1.214 -27.191 -31.945 1.00 70.19 401 SER A O 1
ATOM 3142 N N . GLU A 1 402 ? 2.069 -29.192 -32.531 1.00 44.59 402 GLU A N 1
ATOM 3143 C CA . GLU A 1 402 ? 1.738 -29.105 -33.953 1.00 44.59 402 GLU A CA 1
ATOM 3144 C C . GLU A 1 402 ? 0.218 -29.030 -34.148 1.00 44.59 402 GLU A C 1
ATOM 3146 O O . GLU A 1 402 ? -0.547 -29.861 -33.656 1.00 44.59 402 GLU A O 1
ATOM 3151 N N . SER A 1 403 ? -0.223 -28.015 -34.884 1.00 33.97 403 SER A N 1
ATOM 3152 C CA . SER A 1 403 ? -1.571 -27.913 -35.423 1.00 33.97 403 SER A CA 1
ATOM 3153 C C . SER A 1 403 ? -1.809 -29.056 -36.411 1.00 33.97 403 SER A C 1
ATOM 3155 O O . SER A 1 403 ? -1.355 -28.995 -37.554 1.00 33.97 403 SER A O 1
ATOM 3157 N N . ASN A 1 404 ? -2.540 -30.089 -35.991 1.00 30.98 404 ASN A N 1
ATOM 3158 C CA . ASN A 1 404 ? -3.138 -31.048 -36.913 1.00 30.98 404 ASN A CA 1
ATOM 3159 C C . ASN A 1 404 ? -4.242 -30.352 -37.723 1.00 30.98 404 ASN A C 1
ATOM 3161 O O . ASN A 1 404 ? -5.387 -30.261 -37.299 1.00 30.98 404 ASN A O 1
ATOM 3165 N N . ASN A 1 405 ? -3.828 -29.854 -38.886 1.00 32.09 405 ASN A N 1
ATOM 3166 C CA . ASN A 1 405 ? -4.536 -29.881 -40.161 1.00 32.09 405 ASN A CA 1
ATOM 3167 C C . ASN A 1 405 ? -6.030 -29.487 -40.148 1.00 32.09 405 ASN A C 1
ATOM 3169 O O . ASN A 1 405 ? -6.908 -30.334 -40.297 1.00 32.09 405 ASN A O 1
ATOM 3173 N N . GLU A 1 406 ? -6.302 -28.182 -40.137 1.00 28.31 406 GLU A N 1
ATOM 3174 C CA . GLU A 1 406 ? -7.239 -27.645 -41.124 1.00 28.31 406 GLU A CA 1
ATOM 3175 C C . GLU A 1 406 ? -6.421 -26.962 -42.220 1.00 28.31 406 GLU A C 1
ATOM 3177 O O . GLU A 1 406 ? -5.487 -26.201 -41.976 1.00 28.31 406 GLU A O 1
ATOM 3182 N N . GLN A 1 407 ? -6.747 -27.353 -43.439 1.00 27.91 407 GLN A N 1
ATOM 3183 C CA . GLN A 1 407 ? -6.066 -27.084 -44.689 1.00 27.91 407 GLN A CA 1
ATOM 3184 C C . GLN A 1 407 ? -5.738 -25.588 -44.864 1.00 27.91 407 GLN A C 1
ATOM 3186 O O . GLN A 1 407 ? -6.628 -24.756 -45.014 1.00 27.91 407 GLN A O 1
ATOM 3191 N N . LEU A 1 408 ? -4.444 -25.258 -44.894 1.00 32.81 408 LEU A N 1
ATOM 3192 C CA . LEU A 1 408 ? -3.934 -23.995 -45.432 1.00 32.81 408 LEU A CA 1
ATOM 3193 C C . LEU A 1 408 ? -4.277 -23.911 -46.929 1.00 32.81 408 LEU A C 1
ATOM 3195 O O . LEU A 1 408 ? -3.828 -24.778 -47.687 1.00 32.81 408 LEU A O 1
ATOM 3199 N N . PRO A 1 409 ? -4.946 -22.851 -47.414 1.00 28.89 409 PRO A N 1
ATOM 3200 C CA . PRO A 1 409 ? -4.675 -22.366 -48.748 1.00 28.89 409 PRO A CA 1
ATOM 3201 C C . PRO A 1 409 ? -3.320 -21.658 -48.718 1.00 28.89 409 PRO A C 1
ATOM 3203 O O . PRO A 1 409 ? -3.001 -20.862 -47.834 1.00 28.89 409 PRO A O 1
ATOM 3206 N N . SER A 1 410 ? -2.507 -22.014 -49.698 1.00 29.50 410 SER A N 1
ATOM 3207 C CA . SER A 1 410 ? -1.162 -21.523 -49.934 1.00 29.50 410 SER A CA 1
ATOM 3208 C C . SER A 1 410 ? -1.082 -20.003 -50.083 1.00 29.50 410 SER A C 1
ATOM 3210 O O . SER A 1 410 ? -1.893 -19.409 -50.785 1.00 29.50 410 SER A O 1
ATOM 3212 N N . SER A 1 411 ? -0.002 -19.441 -49.535 1.00 43.16 411 SER A N 1
ATOM 3213 C CA . SER A 1 411 ? 0.736 -18.276 -50.047 1.00 43.16 411 SER A CA 1
ATOM 3214 C C . SER A 1 411 ? -0.087 -17.098 -50.597 1.00 43.16 411 SER A C 1
ATOM 3216 O O . SER A 1 411 ? -0.428 -17.067 -51.779 1.00 43.16 411 SER A O 1
ATOM 3218 N N . GLY A 1 412 ? -0.254 -16.055 -49.784 1.00 35.53 412 GLY A N 1
ATOM 3219 C CA . GLY A 1 412 ? -0.664 -14.729 -50.250 1.00 35.53 412 GLY A CA 1
ATOM 3220 C C . GLY A 1 412 ? -0.656 -13.710 -49.113 1.00 35.53 412 GLY A C 1
ATOM 3221 O O . GLY A 1 412 ? -1.406 -13.876 -48.168 1.00 35.53 412 GLY A O 1
ATOM 3222 N N . ALA A 1 413 ? 0.243 -12.724 -49.206 1.00 43.88 413 ALA A N 1
ATOM 3223 C CA . ALA A 1 413 ? 0.356 -11.483 -48.425 1.00 43.88 413 ALA A CA 1
ATOM 3224 C C . ALA A 1 413 ? 0.270 -11.553 -46.878 1.00 43.88 413 ALA A C 1
ATOM 3226 O O . ALA A 1 413 ? -0.765 -11.802 -46.273 1.00 43.88 413 ALA A O 1
ATOM 3227 N N . ALA A 1 414 ? 1.381 -11.211 -46.216 1.00 54.97 414 ALA A N 1
ATOM 3228 C CA . ALA A 1 414 ? 1.447 -11.017 -44.768 1.00 54.97 414 ALA A CA 1
ATOM 3229 C C . ALA A 1 414 ? 0.415 -9.973 -44.304 1.00 54.97 414 ALA A C 1
ATOM 3231 O O . ALA A 1 414 ? 0.506 -8.803 -44.685 1.00 54.97 414 ALA A O 1
ATOM 3232 N N . CYS A 1 415 ? -0.550 -10.382 -43.479 1.00 69.56 415 CYS A N 1
ATOM 3233 C CA . CYS A 1 415 ? -1.467 -9.432 -42.868 1.00 69.56 415 CYS A CA 1
ATOM 3234 C C . CYS A 1 415 ? -0.801 -8.757 -41.659 1.00 69.56 415 CYS A C 1
ATOM 3236 O O . CYS A 1 415 ? -0.092 -9.373 -40.859 1.00 69.56 415 CYS A O 1
ATOM 3238 N N . TRP A 1 416 ? -0.970 -7.442 -41.602 1.00 81.31 416 TRP A N 1
ATOM 3239 C CA . TRP A 1 416 ? -0.175 -6.526 -40.790 1.00 81.31 416 TRP A CA 1
ATOM 3240 C C . TRP A 1 416 ? -0.467 -6.654 -39.287 1.00 81.31 416 TRP A C 1
ATOM 3242 O O . TRP A 1 416 ? 0.442 -6.481 -38.476 1.00 81.31 416 TRP A O 1
ATOM 3252 N N . SER A 1 417 ? -1.688 -7.045 -38.910 1.00 75.75 417 SER A N 1
ATOM 3253 C CA . SER A 1 417 ? -2.117 -7.136 -37.508 1.00 75.75 417 SER A CA 1
ATOM 3254 C C . SER A 1 417 ? -1.403 -8.232 -36.722 1.00 75.75 417 SER A C 1
ATOM 3256 O O . SER A 1 417 ? -1.309 -8.149 -35.497 1.00 75.75 417 SER A O 1
ATOM 3258 N N . VAL A 1 418 ? -0.827 -9.224 -37.414 1.00 73.62 418 VAL A N 1
ATOM 3259 C CA . VAL A 1 418 ? -0.034 -10.292 -36.786 1.00 73.62 418 VAL A CA 1
ATOM 3260 C C . VAL A 1 418 ? 1.193 -9.711 -36.082 1.00 73.62 418 VAL A C 1
ATOM 3262 O O . VAL A 1 418 ? 1.567 -10.187 -35.012 1.00 73.62 418 VAL A O 1
ATOM 3265 N N . GLY A 1 419 ? 1.781 -8.639 -36.626 1.00 63.28 419 GLY A N 1
ATOM 3266 C CA . GLY A 1 419 ? 2.891 -7.919 -35.992 1.00 63.28 419 GLY A CA 1
ATOM 3267 C C . GLY A 1 419 ? 2.505 -7.199 -34.695 1.00 63.28 419 GLY A C 1
ATOM 3268 O O . GLY A 1 419 ? 3.379 -6.903 -33.885 1.00 63.28 419 GLY A O 1
ATOM 3269 N N . LEU A 1 420 ? 1.207 -6.970 -34.479 1.00 62.81 420 LEU A N 1
ATOM 3270 C CA . LEU A 1 420 ? 0.632 -6.324 -33.297 1.00 62.81 420 LEU A CA 1
ATOM 3271 C C . LEU A 1 420 ? -0.026 -7.330 -32.336 1.00 62.81 420 LEU A C 1
ATOM 3273 O O . LEU A 1 420 ? -0.628 -6.931 -31.344 1.00 62.81 420 LEU A O 1
ATOM 3277 N N . GLY A 1 421 ? 0.092 -8.634 -32.613 1.00 60.00 421 GLY A N 1
ATOM 3278 C CA . GLY A 1 421 ? -0.442 -9.703 -31.766 1.00 60.00 421 GLY A CA 1
ATOM 3279 C C . GLY A 1 421 ? -1.886 -10.122 -32.065 1.00 60.00 421 GLY A C 1
ATOM 3280 O O . GLY A 1 421 ? -2.436 -10.931 -31.319 1.00 60.00 421 GLY A O 1
ATOM 3281 N N . TYR A 1 422 ? -2.489 -9.637 -33.155 1.00 74.69 422 TYR A N 1
ATOM 3282 C CA . TYR A 1 422 ? -3.862 -9.965 -33.555 1.00 74.69 422 TYR A CA 1
ATOM 3283 C C . TYR A 1 422 ? -3.894 -10.804 -34.836 1.00 74.69 422 TYR A C 1
ATOM 3285 O O . TYR A 1 422 ? -3.143 -10.561 -35.782 1.00 74.69 422 TYR A O 1
ATOM 3293 N N . GLN A 1 423 ? -4.783 -11.798 -34.894 1.00 82.50 423 GLN A N 1
ATOM 3294 C CA . GLN A 1 423 ? -4.929 -12.647 -36.082 1.00 82.50 423 GLN A CA 1
ATOM 3295 C C . GLN A 1 423 ? -5.497 -11.859 -37.269 1.00 82.50 423 GLN A C 1
ATOM 3297 O O . GLN A 1 423 ? -6.016 -10.759 -37.109 1.00 82.50 423 GLN A O 1
ATOM 3302 N N . CYS A 1 424 ? -5.398 -12.419 -38.468 1.00 81.38 424 CYS A N 1
ATOM 3303 C CA . CYS A 1 424 ? -6.050 -11.854 -39.645 1.00 81.38 424 CYS A CA 1
ATOM 3304 C C . CYS A 1 424 ? -7.524 -12.235 -39.648 1.00 81.38 424 CYS A C 1
ATOM 3306 O O . CYS A 1 424 ? -7.854 -13.379 -39.326 1.00 81.38 424 CYS A O 1
ATOM 3308 N N . CYS A 1 425 ? -8.394 -11.305 -40.031 1.00 82.31 425 CYS A N 1
ATOM 3309 C CA . CYS A 1 425 ? -9.800 -11.630 -40.215 1.00 82.31 425 CYS A CA 1
ATOM 3310 C C . CYS A 1 425 ? -9.956 -12.593 -41.389 1.00 82.31 425 CYS A C 1
ATOM 3312 O O . CYS A 1 425 ? -9.261 -12.478 -42.404 1.00 82.31 425 CYS A O 1
ATOM 3314 N N . LYS A 1 426 ? -10.872 -13.550 -41.246 1.00 81.62 426 LYS A N 1
ATOM 3315 C CA . LYS A 1 426 ? -11.297 -14.428 -42.342 1.00 81.62 426 LYS A CA 1
ATOM 3316 C C . LYS A 1 426 ? -12.341 -13.737 -43.225 1.00 81.62 426 LYS A C 1
ATOM 3318 O O . LYS A 1 426 ? -12.449 -14.048 -44.408 1.00 81.62 426 LYS A O 1
ATOM 3323 N N . SER A 1 427 ? -13.102 -12.817 -42.643 1.00 76.88 427 SER A N 1
ATOM 3324 C CA . SER A 1 427 ? -14.048 -11.907 -43.278 1.00 76.88 427 SER A CA 1
ATOM 3325 C C . SER A 1 427 ? -13.374 -10.588 -43.668 1.00 76.88 427 SER A C 1
ATOM 3327 O O . SER A 1 427 ? -12.301 -10.236 -43.177 1.00 76.88 427 SER A O 1
ATOM 3329 N N . CYS A 1 428 ? -14.023 -9.851 -44.566 1.00 80.31 428 CYS A N 1
ATOM 3330 C CA . CYS A 1 428 ? -13.619 -8.500 -44.960 1.00 80.31 428 CYS A CA 1
ATOM 3331 C C . CYS A 1 428 ? -14.502 -7.430 -44.300 1.00 80.31 428 CYS A C 1
ATOM 3333 O O . CYS A 1 428 ? -14.592 -6.308 -44.795 1.00 80.31 428 CYS A O 1
ATOM 3335 N N . ASP A 1 429 ? -15.175 -7.786 -43.204 1.00 76.81 429 ASP A N 1
ATOM 3336 C CA . ASP A 1 429 ? -16.097 -6.903 -42.505 1.00 76.81 429 ASP A CA 1
ATOM 3337 C C . ASP A 1 429 ? -15.306 -5.955 -41.602 1.00 76.81 429 ASP A C 1
ATOM 3339 O O . ASP A 1 429 ? -14.875 -6.302 -40.500 1.00 76.81 429 ASP A O 1
ATOM 3343 N N . VAL A 1 430 ? -15.087 -4.741 -42.106 1.00 79.31 430 VAL A N 1
ATOM 3344 C CA . VAL A 1 430 ? -14.416 -3.675 -41.365 1.00 79.31 430 VAL A CA 1
ATOM 3345 C C . VAL A 1 430 ? -15.381 -3.117 -40.325 1.00 79.31 430 VAL A C 1
ATOM 3347 O O . VAL A 1 430 ? -16.417 -2.548 -40.666 1.00 79.31 430 VAL A O 1
ATOM 3350 N N . VAL A 1 431 ? -15.029 -3.251 -39.052 1.00 70.88 431 VAL A N 1
ATOM 3351 C CA . VAL A 1 431 ? -15.780 -2.667 -37.932 1.00 70.88 431 VAL A CA 1
ATOM 3352 C C . VAL A 1 431 ? -15.069 -1.458 -37.328 1.00 70.88 431 VAL A C 1
ATOM 3354 O O . VAL A 1 431 ? -15.682 -0.700 -36.581 1.00 70.88 431 VAL A O 1
ATOM 3357 N N . PHE A 1 432 ? -13.784 -1.269 -37.642 1.00 73.44 432 PHE A N 1
ATOM 3358 C CA . PHE A 1 432 ? -12.954 -0.195 -37.102 1.00 73.44 432 PHE A CA 1
ATOM 3359 C C . PHE A 1 432 ? -11.743 0.072 -38.012 1.00 73.44 432 PHE A C 1
ATOM 3361 O O . PHE A 1 432 ? -11.310 -0.815 -38.742 1.00 73.44 432 PHE A O 1
ATOM 3368 N N . LYS A 1 433 ? -11.186 1.285 -38.000 1.00 78.00 433 LYS A N 1
ATOM 3369 C CA . LYS A 1 433 ? -9.979 1.641 -38.760 1.00 78.00 433 LYS A CA 1
ATOM 3370 C C . LYS A 1 433 ? -9.147 2.646 -37.978 1.00 78.00 433 LYS A C 1
ATOM 3372 O O . LYS A 1 433 ? -9.686 3.640 -37.501 1.00 78.00 433 LYS A O 1
ATOM 3377 N N . ASP A 1 434 ? -7.845 2.415 -37.910 1.00 72.81 434 ASP A N 1
ATOM 3378 C CA . ASP A 1 434 ? -6.883 3.325 -37.293 1.00 72.81 434 ASP A CA 1
ATOM 3379 C C . ASP A 1 434 ? -5.654 3.540 -38.195 1.00 72.81 434 ASP A C 1
ATOM 3381 O O . ASP A 1 434 ? -5.694 3.307 -39.408 1.00 72.81 434 ASP A O 1
ATOM 3385 N N . ASN A 1 435 ? -4.567 4.046 -37.604 1.00 70.44 435 ASN A N 1
ATOM 3386 C CA . ASN A 1 435 ? -3.311 4.304 -38.305 1.00 70.44 435 ASN A CA 1
ATOM 3387 C C . ASN A 1 435 ? -2.547 3.021 -38.674 1.00 70.44 435 ASN A C 1
ATOM 3389 O O . ASN A 1 435 ? -1.664 3.085 -39.532 1.00 70.44 435 ASN A O 1
ATOM 3393 N N . ASP A 1 436 ? -2.874 1.886 -38.053 1.00 74.00 436 ASP A N 1
ATOM 3394 C CA . ASP A 1 436 ? -2.233 0.597 -38.302 1.00 74.00 436 ASP A CA 1
ATOM 3395 C C . ASP A 1 436 ? -2.957 -0.175 -39.419 1.00 74.00 436 ASP A C 1
ATOM 3397 O O . ASP A 1 436 ? -2.307 -0.792 -40.272 1.00 74.00 436 ASP A O 1
ATOM 3401 N N . GLY A 1 437 ? -4.290 -0.068 -39.489 1.00 77.44 437 GLY A N 1
ATOM 3402 C CA . GLY A 1 437 ? -5.078 -0.547 -40.623 1.00 77.44 437 GLY A CA 1
ATOM 3403 C C . GLY A 1 437 ? -6.576 -0.710 -40.349 1.00 77.44 437 GLY A C 1
ATOM 3404 O O . GLY A 1 437 ? -7.146 -0.103 -39.448 1.00 77.44 437 GLY A O 1
ATOM 3405 N N . GLU A 1 438 ? -7.246 -1.498 -41.193 1.00 85.00 438 GLU A N 1
ATOM 3406 C CA . GLU A 1 438 ? -8.678 -1.815 -41.072 1.00 85.00 438 GLU A CA 1
ATOM 3407 C C . GLU A 1 438 ? -8.880 -3.075 -40.226 1.00 85.00 438 GLU A C 1
ATOM 3409 O O . GLU A 1 438 ? -8.234 -4.091 -40.453 1.00 85.00 438 GLU A O 1
ATOM 3414 N N . TRP A 1 439 ? -9.783 -3.029 -39.260 1.00 82.62 439 TRP A N 1
ATOM 3415 C CA . TRP A 1 439 ? -9.994 -4.060 -38.250 1.00 82.62 439 TRP A CA 1
ATOM 3416 C C . TRP A 1 439 ? -11.387 -4.679 -38.365 1.00 82.62 439 TRP A C 1
ATOM 3418 O O . TRP A 1 439 ? -12.362 -3.981 -38.642 1.00 82.62 439 TRP A O 1
ATOM 3428 N N . GLY A 1 440 ? -11.478 -5.977 -38.090 1.00 82.38 440 GLY A N 1
ATOM 3429 C CA . GLY A 1 440 ? -12.718 -6.738 -37.929 1.00 82.38 440 GLY A CA 1
ATOM 3430 C C . GLY A 1 440 ? -12.802 -7.377 -36.539 1.00 82.38 440 GLY A C 1
ATOM 3431 O O . GLY A 1 440 ? -11.828 -7.379 -35.778 1.00 82.38 440 GLY A O 1
ATOM 3432 N N . VAL A 1 441 ? -13.966 -7.938 -36.205 1.00 78.38 441 VAL A N 1
ATOM 3433 C CA . VAL A 1 441 ? -14.169 -8.721 -34.975 1.00 78.38 441 VAL A CA 1
ATOM 3434 C C . VAL A 1 441 ? -14.787 -10.069 -35.329 1.00 78.38 441 VAL A C 1
ATOM 3436 O O . VAL A 1 441 ? -15.891 -10.137 -35.862 1.00 78.38 441 VAL A O 1
ATOM 3439 N N . GLU A 1 442 ? -14.090 -11.153 -34.989 1.00 75.69 442 GLU A N 1
ATOM 3440 C CA . GLU A 1 442 ? -14.534 -12.529 -35.217 1.00 75.69 442 GLU A CA 1
ATOM 3441 C C . GLU A 1 442 ? -14.444 -13.332 -33.924 1.00 75.69 442 GLU A C 1
ATOM 3443 O O . GLU A 1 442 ? -13.412 -13.334 -33.255 1.00 75.69 442 GLU A O 1
ATOM 3448 N N . ASN A 1 443 ? -15.523 -14.039 -33.571 1.00 72.06 443 ASN A N 1
ATOM 3449 C CA . ASN A 1 443 ? -15.622 -14.782 -32.309 1.00 72.06 443 ASN A CA 1
ATOM 3450 C C . ASN A 1 443 ? -15.237 -13.919 -31.091 1.00 72.06 443 ASN A C 1
ATOM 3452 O O . ASN A 1 443 ? -14.450 -14.349 -30.249 1.00 72.06 443 ASN A O 1
ATOM 3456 N N . GLU A 1 444 ? -15.749 -12.682 -31.052 1.00 68.50 444 GLU A N 1
ATOM 3457 C CA . GLU A 1 444 ? -15.489 -11.689 -29.994 1.00 68.50 444 GLU A CA 1
ATOM 3458 C C . GLU A 1 444 ? -14.011 -11.263 -29.862 1.00 68.50 444 GLU A C 1
ATOM 3460 O O . GLU A 1 444 ? -13.613 -10.683 -28.853 1.00 68.50 444 GLU A O 1
ATOM 3465 N N . LYS A 1 445 ? -13.176 -11.523 -30.880 1.00 71.31 445 LYS A N 1
ATOM 3466 C CA . LYS A 1 445 ? -11.754 -11.154 -30.901 1.00 71.31 445 LYS A CA 1
ATOM 3467 C C . LYS A 1 445 ? -11.427 -10.232 -32.066 1.00 71.31 445 LYS A C 1
ATOM 3469 O O . LYS A 1 445 ? -11.900 -10.434 -33.181 1.00 71.31 445 LYS A O 1
ATOM 3474 N N . TRP A 1 446 ? -10.562 -9.258 -31.799 1.00 79.94 446 TRP A N 1
ATOM 3475 C CA . TRP A 1 446 ? -10.042 -8.337 -32.804 1.00 79.94 446 TRP A CA 1
ATOM 3476 C C . TRP A 1 446 ? -9.122 -9.040 -33.798 1.00 79.94 446 TRP A C 1
ATOM 3478 O O . TRP A 1 446 ? -8.272 -9.855 -33.421 1.00 79.94 446 TRP A O 1
ATOM 3488 N N . CYS A 1 447 ? -9.284 -8.691 -35.069 1.00 82.25 447 CYS A N 1
ATOM 3489 C CA . CYS A 1 447 ? -8.469 -9.190 -36.160 1.00 82.25 447 CYS A CA 1
ATOM 3490 C C . CYS A 1 447 ? -8.188 -8.084 -37.189 1.00 82.25 447 CYS A C 1
ATOM 3492 O O . CYS A 1 447 ? -8.972 -7.147 -37.336 1.00 82.25 447 CYS A O 1
ATOM 3494 N N . GLY A 1 448 ? -7.060 -8.165 -37.894 1.00 86.19 448 GLY A N 1
ATOM 3495 C CA . GLY A 1 448 ? -6.726 -7.227 -38.967 1.00 86.19 448 GLY A CA 1
ATOM 3496 C C . GLY A 1 448 ? -7.265 -7.683 -40.311 1.00 86.19 448 GLY A C 1
ATOM 3497 O O . GLY A 1 448 ? -7.086 -8.835 -40.712 1.00 86.19 448 GLY A O 1
ATOM 3498 N N . ILE A 1 449 ? -7.885 -6.764 -41.035 1.00 84.69 449 ILE A N 1
ATOM 3499 C CA . ILE A 1 449 ? -8.412 -6.975 -42.377 1.00 84.69 449 ILE A CA 1
ATOM 3500 C C . ILE A 1 449 ? -7.229 -7.008 -43.351 1.00 84.69 449 ILE A C 1
ATOM 3502 O O . ILE A 1 449 ? -6.390 -6.097 -43.395 1.00 84.69 449 ILE A O 1
ATOM 3506 N N . SER A 1 450 ? -7.121 -8.105 -44.106 1.00 80.56 450 SER A N 1
ATOM 3507 C CA . SER A 1 450 ? -6.045 -8.288 -45.086 1.00 80.56 450 SER A CA 1
ATOM 3508 C C . SER A 1 450 ? -6.150 -7.255 -46.209 1.00 80.56 450 SER A C 1
ATOM 3510 O O . SER A 1 450 ? -7.243 -6.861 -46.610 1.00 80.56 450 SER A O 1
ATOM 3512 N N . LYS A 1 451 ? -5.013 -6.878 -46.805 1.00 68.56 451 LYS A N 1
ATOM 3513 C CA . LYS A 1 451 ? -4.990 -6.024 -48.006 1.00 68.56 451 LYS A CA 1
ATOM 3514 C C . LYS A 1 451 ? -5.727 -6.651 -49.196 1.00 68.56 451 LYS A C 1
ATOM 3516 O O . LYS A 1 451 ? -6.156 -5.921 -50.084 1.00 68.56 451 LYS A O 1
ATOM 3521 N N . ASP A 1 452 ? -5.938 -7.965 -49.190 1.00 68.44 452 ASP A N 1
ATOM 3522 C CA . ASP A 1 452 ? -6.728 -8.671 -50.208 1.00 68.44 452 ASP A CA 1
ATOM 3523 C C . ASP A 1 452 ? -8.236 -8.355 -50.120 1.00 68.44 452 ASP A C 1
ATOM 3525 O O . ASP A 1 452 ? -8.977 -8.564 -51.082 1.00 68.44 452 ASP A O 1
ATOM 3529 N N . CYS A 1 453 ? -8.694 -7.787 -48.998 1.00 67.38 453 CYS A N 1
ATOM 3530 C CA . CYS A 1 453 ? -10.060 -7.295 -48.819 1.00 67.38 453 CYS A CA 1
ATOM 3531 C C . CYS A 1 453 ? -10.314 -5.929 -49.476 1.00 67.38 453 CYS A C 1
ATOM 3533 O O . CYS A 1 453 ? -11.471 -5.527 -49.610 1.00 67.38 453 CYS A O 1
ATOM 3535 N N . ALA A 1 454 ? -9.274 -5.243 -49.970 1.00 54.62 454 ALA A N 1
ATOM 3536 C CA . ALA A 1 454 ? -9.365 -3.897 -50.549 1.00 54.62 454 ALA A CA 1
ATOM 3537 C C . ALA A 1 454 ? -10.223 -3.795 -51.833 1.00 54.62 454 ALA A C 1
ATOM 3539 O O . ALA A 1 454 ? -10.353 -2.714 -52.403 1.00 54.62 454 ALA A O 1
ATOM 3540 N N . ALA A 1 455 ? -10.827 -4.895 -52.295 1.00 50.94 455 ALA A N 1
ATOM 3541 C CA . ALA A 1 455 ? -11.740 -4.917 -53.435 1.00 50.94 455 ALA A CA 1
ATOM 3542 C C . ALA A 1 455 ? -13.235 -5.051 -53.069 1.00 50.94 455 ALA A C 1
ATOM 3544 O O . ALA A 1 455 ? -14.064 -5.060 -53.981 1.00 50.94 455 ALA A O 1
ATOM 3545 N N . LYS A 1 456 ? -13.623 -5.164 -51.788 1.00 46.12 456 LYS A N 1
ATOM 3546 C CA . LYS A 1 456 ? -15.040 -5.327 -51.407 1.00 46.12 456 LYS A CA 1
ATOM 3547 C C . LYS A 1 456 ? -15.385 -4.657 -50.077 1.00 46.12 456 LYS A C 1
ATOM 3549 O O . LYS A 1 456 ? -15.306 -5.298 -49.042 1.00 46.12 456 LYS A O 1
ATOM 3554 N N . SER A 1 457 ? -15.831 -3.404 -50.145 1.00 38.38 457 SER A N 1
ATOM 3555 C CA . SER A 1 457 ? -16.960 -2.842 -49.376 1.00 38.38 457 SER A CA 1
ATOM 3556 C C . SER A 1 457 ? -16.824 -1.320 -49.349 1.00 38.38 457 SER A C 1
ATOM 3558 O O . SER A 1 457 ? -16.141 -0.737 -48.513 1.00 38.38 457 SER A O 1
ATOM 3560 N N . ALA A 1 458 ? -17.448 -0.676 -50.331 1.00 46.75 458 ALA A N 1
ATOM 3561 C CA . ALA A 1 458 ? -17.767 0.739 -50.274 1.00 46.75 458 ALA A CA 1
ATOM 3562 C C . ALA A 1 458 ? -19.205 0.886 -49.749 1.00 46.75 458 ALA A C 1
ATOM 3564 O O . ALA A 1 458 ? -20.054 0.055 -50.062 1.00 46.75 458 ALA A O 1
ATOM 3565 N N . SER A 1 459 ? -19.438 1.987 -49.029 1.00 52.38 459 SER A N 1
ATOM 3566 C CA . SER A 1 459 ? -20.729 2.577 -48.630 1.00 52.38 459 SER A CA 1
ATOM 3567 C C . SER A 1 459 ? -21.509 1.921 -47.480 1.00 52.38 459 SER A C 1
ATOM 3569 O O . SER A 1 459 ? -22.605 1.398 -47.672 1.00 52.38 459 SER A O 1
ATOM 3571 N N . GLY A 1 460 ? -21.000 2.057 -46.259 1.00 62.59 460 GLY A N 1
ATOM 3572 C CA . GLY A 1 460 ? -21.800 1.944 -45.039 1.00 62.59 460 GLY A CA 1
ATOM 3573 C C . GLY A 1 460 ? -21.164 2.769 -43.928 1.00 62.59 460 GLY A C 1
ATOM 3574 O O . GLY A 1 460 ? -19.950 2.971 -43.957 1.00 62.59 460 GLY A O 1
ATOM 3575 N N . CYS A 1 461 ? -21.971 3.284 -42.996 1.00 69.50 461 CYS A N 1
ATOM 3576 C CA . CYS A 1 461 ? -21.454 3.985 -41.823 1.00 69.50 461 CYS A CA 1
ATOM 3577 C C . CYS A 1 461 ? -20.371 3.148 -41.125 1.00 69.50 461 CYS A C 1
ATOM 3579 O O . CYS A 1 461 ? -20.538 1.946 -40.907 1.00 69.50 461 CYS A O 1
ATOM 3581 N N . ILE A 1 462 ? -19.269 3.810 -40.781 1.00 68.38 462 ILE A N 1
ATOM 3582 C CA . ILE A 1 462 ? -18.145 3.260 -40.028 1.00 68.38 462 ILE A CA 1
ATOM 3583 C C . ILE A 1 462 ? -18.182 4.019 -38.701 1.00 68.38 462 ILE A C 1
ATOM 3585 O O . ILE A 1 462 ? -18.077 5.242 -38.716 1.00 68.38 462 ILE A O 1
ATOM 3589 N N . GLY A 1 463 ? -18.455 3.331 -37.589 1.00 74.19 463 GLY A N 1
ATOM 3590 C CA . GLY A 1 463 ? -18.664 3.965 -36.279 1.00 74.19 463 GLY A CA 1
ATOM 3591 C C . GLY A 1 463 ? -17.473 4.818 -35.817 1.00 74.19 463 GLY A C 1
ATOM 3592 O O . GLY A 1 463 ? -16.389 4.755 -36.396 1.00 74.19 463 GLY A O 1
ATOM 3593 N N . ALA A 1 464 ? -17.655 5.606 -34.755 1.00 74.88 464 ALA A N 1
ATOM 3594 C CA . ALA A 1 464 ? -16.640 6.534 -34.249 1.00 74.88 464 ALA A CA 1
ATOM 3595 C C . ALA A 1 464 ? -16.451 6.406 -32.730 1.00 74.88 464 ALA A C 1
ATOM 3597 O O . ALA A 1 464 ? -17.350 5.969 -32.019 1.00 74.88 464 ALA A O 1
ATOM 3598 N N . GLN A 1 465 ? -15.264 6.766 -32.229 1.00 73.62 465 GLN A N 1
ATOM 3599 C CA . GLN A 1 465 ? -14.931 6.825 -30.792 1.00 73.62 465 GLN A CA 1
ATOM 3600 C C . GLN A 1 465 ? -15.278 5.557 -29.970 1.00 73.62 465 GLN A C 1
ATOM 3602 O O . GLN A 1 465 ? -15.573 5.641 -28.782 1.00 73.62 465 GLN A O 1
ATOM 3607 N N . GLY A 1 466 ? -15.238 4.371 -30.590 1.00 63.59 466 GLY A N 1
ATOM 3608 C CA . GLY A 1 466 ? -15.570 3.097 -29.933 1.00 63.59 466 GLY A CA 1
ATOM 3609 C C . GLY A 1 466 ? -17.059 2.731 -29.931 1.00 63.59 466 GLY A C 1
ATOM 3610 O O . GLY A 1 466 ? -17.419 1.685 -29.397 1.00 63.59 466 GLY A O 1
ATOM 3611 N N . TYR A 1 467 ? -17.913 3.539 -30.561 1.00 77.94 467 TYR A N 1
ATOM 3612 C CA . TYR A 1 467 ? -19.349 3.301 -30.675 1.00 77.94 467 TYR A CA 1
ATOM 3613 C C . TYR A 1 467 ? -19.738 2.841 -32.090 1.00 77.94 467 TYR A C 1
ATOM 3615 O O . TYR A 1 467 ? -19.223 3.373 -33.079 1.00 77.94 467 TYR A O 1
ATOM 3623 N N . PRO A 1 468 ? -20.648 1.855 -32.220 1.00 85.81 468 PRO A N 1
ATOM 3624 C CA . PRO A 1 468 ? -21.075 1.334 -33.514 1.00 85.81 468 PRO A CA 1
ATOM 3625 C C . PRO A 1 468 ? -22.010 2.314 -34.237 1.00 85.81 468 PRO A C 1
ATOM 3627 O O . PRO A 1 468 ? -22.484 3.295 -33.668 1.00 85.81 468 PRO A O 1
ATOM 3630 N N . CYS A 1 469 ? -22.333 2.028 -35.497 1.00 87.94 469 CYS A N 1
ATOM 3631 C CA . CYS A 1 469 ? -23.392 2.760 -36.187 1.00 87.94 469 CYS A CA 1
ATOM 3632 C C . CYS A 1 469 ? -24.776 2.363 -35.673 1.00 87.94 469 CYS A C 1
ATOM 3634 O O . CYS A 1 469 ? -25.014 1.192 -35.355 1.00 87.94 469 CYS A O 1
ATOM 3636 N N . CYS A 1 470 ? -25.693 3.327 -35.634 1.00 85.69 470 CYS A N 1
ATOM 3637 C CA . CYS A 1 470 ? -27.076 3.088 -35.246 1.00 85.69 470 CYS A CA 1
ATOM 3638 C C . CYS A 1 470 ? -27.717 2.082 -36.203 1.00 85.69 470 CYS A C 1
ATOM 3640 O O . CYS A 1 470 ? -27.571 2.182 -37.426 1.00 85.69 470 CYS A O 1
ATOM 3642 N N . LYS A 1 471 ? -28.405 1.081 -35.649 1.00 81.81 471 LYS A N 1
ATOM 3643 C CA . LYS A 1 471 ? -28.993 0.000 -36.447 1.00 81.81 471 LYS A CA 1
ATOM 3644 C C . LYS A 1 471 ? -30.379 0.362 -36.968 1.00 81.81 471 LYS A C 1
ATOM 3646 O O . LYS A 1 471 ? -30.763 -0.144 -38.021 1.00 81.81 471 LYS A O 1
ATOM 3651 N N . SER A 1 472 ? -31.118 1.202 -36.247 1.00 81.31 472 SER A N 1
ATOM 3652 C CA . SER A 1 472 ? -32.522 1.508 -36.538 1.00 81.31 472 SER A CA 1
ATOM 3653 C C . SER A 1 472 ? -32.965 2.949 -36.255 1.00 81.31 472 SER A C 1
ATOM 3655 O O . SER A 1 472 ? -33.949 3.382 -36.850 1.00 81.31 472 SER A O 1
ATOM 3657 N N . THR A 1 473 ? -32.281 3.699 -35.387 1.00 80.69 473 THR A N 1
ATOM 3658 C CA . THR A 1 473 ? -32.649 5.073 -35.032 1.00 80.69 473 THR A CA 1
ATOM 3659 C C . THR A 1 473 ? -32.019 6.097 -35.968 1.00 80.69 473 THR A C 1
ATOM 3661 O O . THR A 1 473 ? -30.843 6.003 -36.327 1.00 80.69 473 THR A O 1
ATOM 3664 N N . CYS A 1 474 ? -32.817 7.105 -36.317 1.00 88.00 474 CYS A N 1
ATOM 3665 C CA . CYS A 1 474 ? -32.403 8.295 -37.059 1.00 88.00 474 CYS A CA 1
ATOM 3666 C C . CYS A 1 474 ? -32.537 9.575 -36.216 1.00 88.00 474 CYS A C 1
ATOM 3668 O O . CYS A 1 474 ? -32.316 10.677 -36.723 1.00 88.00 474 CYS A O 1
ATOM 3670 N N . ASP A 1 475 ? -32.906 9.440 -34.939 1.00 89.06 475 ASP A N 1
ATOM 3671 C CA . ASP A 1 475 ? -33.099 10.567 -34.034 1.00 89.06 475 ASP A CA 1
ATOM 3672 C C . ASP A 1 475 ? -31.744 11.089 -33.552 1.00 89.06 475 ASP A C 1
ATOM 3674 O O . ASP A 1 475 ? -30.976 10.388 -32.890 1.00 89.06 475 ASP A O 1
ATOM 3678 N N . VAL A 1 476 ? -31.445 12.340 -33.901 1.00 91.62 476 VAL A N 1
ATOM 3679 C CA . VAL A 1 476 ? -30.164 12.982 -33.593 1.00 91.62 476 VAL A CA 1
ATOM 3680 C C . VAL A 1 476 ? -30.207 13.580 -32.188 1.00 91.62 476 VAL A C 1
ATOM 3682 O O . VAL A 1 476 ? -30.917 14.552 -31.939 1.00 91.62 476 VAL A O 1
ATOM 3685 N N . TYR A 1 477 ? -29.398 13.028 -31.290 1.00 88.69 477 TYR A N 1
ATOM 3686 C CA . TYR A 1 477 ? -29.209 13.493 -29.915 1.00 88.69 477 TYR A CA 1
ATOM 3687 C C . TYR A 1 477 ? -28.019 14.447 -29.764 1.00 88.69 477 TYR A C 1
ATOM 3689 O O . TYR A 1 477 ? -28.039 15.320 -28.899 1.00 88.69 477 TYR A O 1
ATOM 3697 N N . SER A 1 478 ? -26.984 14.299 -30.594 1.00 84.94 478 SER A N 1
ATOM 3698 C CA . SER A 1 478 ? -25.817 15.188 -30.603 1.00 84.94 478 SER A CA 1
ATOM 3699 C C . SER A 1 478 ? -25.172 15.237 -31.989 1.00 84.94 478 SER A C 1
ATOM 3701 O O . SER A 1 478 ? -25.459 14.414 -32.858 1.00 84.94 478 SER A O 1
ATOM 3703 N N . THR A 1 479 ? -24.320 16.225 -32.245 1.00 89.31 479 THR A N 1
ATOM 3704 C CA . THR A 1 479 ? -23.521 16.308 -33.474 1.00 89.31 479 THR A CA 1
ATOM 3705 C C . THR A 1 479 ? -22.159 16.894 -33.149 1.00 89.31 479 THR A C 1
ATOM 3707 O O . THR A 1 479 ? -22.075 17.941 -32.508 1.00 89.31 479 THR A O 1
ATOM 3710 N N . ASP A 1 480 ? -21.105 16.231 -33.605 1.00 86.81 480 ASP A N 1
ATOM 3711 C CA . ASP A 1 480 ? -19.723 16.674 -33.451 1.00 86.81 480 ASP A CA 1
ATOM 3712 C C . ASP A 1 480 ? -18.940 16.491 -34.765 1.00 86.81 480 ASP A C 1
ATOM 3714 O O . ASP A 1 480 ? -19.531 16.411 -35.845 1.00 86.81 480 ASP A O 1
ATOM 3718 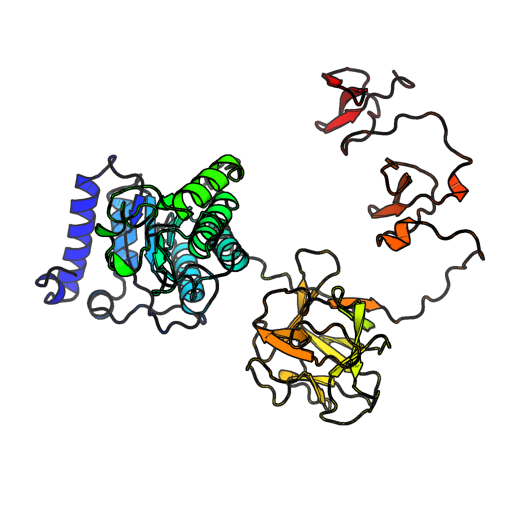N N . ASN A 1 481 ? -17.607 16.480 -34.682 1.00 82.56 481 ASN A N 1
ATOM 3719 C CA . ASN A 1 481 ? -16.732 16.349 -35.847 1.00 82.56 481 ASN A CA 1
ATOM 3720 C C . ASN A 1 481 ? -16.783 14.958 -36.501 1.00 82.56 481 ASN A C 1
ATOM 3722 O O . ASN A 1 481 ? -16.400 14.844 -37.665 1.00 82.56 481 ASN A O 1
ATOM 3726 N N . ASP A 1 482 ? -17.252 13.933 -35.786 1.00 78.44 482 ASP A N 1
ATOM 3727 C CA . ASP A 1 482 ? -17.342 12.562 -36.290 1.00 78.44 482 ASP A CA 1
ATOM 3728 C C . ASP A 1 482 ? -18.710 12.267 -36.920 1.00 78.44 482 ASP A C 1
ATOM 3730 O O . ASP A 1 482 ? -18.830 11.386 -37.773 1.00 78.44 482 ASP A O 1
ATOM 3734 N N . GLY A 1 483 ? -19.742 13.040 -36.568 1.00 84.75 483 GLY A N 1
ATOM 3735 C CA . GLY A 1 483 ? -21.025 13.024 -37.262 1.00 84.75 483 GLY A CA 1
ATOM 3736 C C . GLY A 1 483 ? -22.223 13.286 -36.358 1.00 84.75 483 GLY A C 1
ATOM 3737 O O . GLY A 1 483 ? -22.125 13.927 -35.314 1.00 84.75 483 GLY A O 1
ATOM 3738 N N . LYS A 1 484 ? -23.396 12.823 -36.801 1.00 90.88 484 LYS A N 1
ATOM 3739 C CA . LYS A 1 484 ? -24.642 12.882 -36.028 1.00 90.88 484 LYS A CA 1
ATOM 3740 C C . LYS A 1 484 ? -24.745 11.639 -35.155 1.00 90.88 484 LYS A C 1
ATOM 3742 O O . LYS A 1 484 ? -24.513 10.537 -35.638 1.00 90.88 484 LYS A O 1
ATOM 3747 N N . TRP A 1 485 ? -25.148 11.812 -33.908 1.00 92.12 485 TRP A N 1
ATOM 3748 C CA . TRP A 1 485 ? -25.166 10.759 -32.901 1.00 92.12 485 TRP A CA 1
ATOM 3749 C C . TRP A 1 485 ? -26.582 10.483 -32.414 1.00 92.12 485 TRP A C 1
ATOM 3751 O O . TRP A 1 485 ? -27.330 11.424 -32.147 1.00 92.12 485 TRP A O 1
ATOM 3761 N N . GLY A 1 486 ? -26.922 9.204 -32.279 1.00 90.56 486 GLY A N 1
ATOM 3762 C CA . GLY A 1 486 ? -28.173 8.706 -31.711 1.00 90.56 486 GLY A CA 1
ATOM 3763 C C . GLY A 1 486 ? -27.922 7.839 -30.476 1.00 90.56 486 GLY A C 1
ATOM 3764 O O . GLY A 1 486 ? -26.775 7.545 -30.132 1.00 90.56 486 GLY A O 1
ATOM 3765 N N . ILE A 1 487 ? -29.001 7.435 -29.805 1.00 87.81 487 ILE A N 1
ATOM 3766 C CA . ILE A 1 487 ? -28.952 6.510 -28.665 1.00 87.81 487 ILE A CA 1
ATOM 3767 C C . ILE A 1 487 ? -29.887 5.328 -28.947 1.00 87.81 487 ILE A C 1
ATOM 3769 O O . ILE A 1 487 ? -31.075 5.524 -29.200 1.00 87.81 487 ILE A O 1
ATOM 3773 N N . GLU A 1 488 ? -29.367 4.100 -28.868 1.00 83.06 488 GLU A N 1
ATOM 3774 C CA . GLU A 1 488 ? -30.132 2.849 -28.966 1.00 83.06 488 GLU A CA 1
ATOM 3775 C C . GLU A 1 488 ? -29.808 1.936 -27.788 1.00 83.06 488 GLU A C 1
ATOM 3777 O O . GLU A 1 488 ? -28.647 1.739 -27.456 1.00 83.06 488 GLU A O 1
ATOM 3782 N N . ASN A 1 489 ? -30.829 1.341 -27.162 1.00 81.25 489 ASN A N 1
ATOM 3783 C CA . ASN A 1 489 ? -30.658 0.452 -26.001 1.00 81.25 489 ASN A CA 1
ATOM 3784 C C . ASN A 1 489 ? -29.806 1.058 -24.864 1.00 81.25 489 ASN A C 1
ATOM 3786 O O . ASN A 1 489 ? -29.113 0.330 -24.164 1.00 81.25 489 ASN A O 1
ATOM 3790 N N . ASN A 1 490 ? -29.906 2.378 -24.659 1.00 80.75 490 ASN A N 1
ATOM 3791 C CA . ASN A 1 490 ? -29.101 3.183 -23.727 1.00 80.75 490 ASN A CA 1
ATOM 3792 C C . ASN A 1 490 ? -27.606 3.335 -24.075 1.00 80.75 490 ASN A C 1
ATOM 3794 O O . ASN A 1 490 ? -26.872 3.885 -23.258 1.00 80.75 490 ASN A O 1
ATOM 3798 N N . ASP A 1 491 ? -27.178 2.953 -25.280 1.00 82.25 491 ASP A N 1
ATOM 3799 C CA . ASP A 1 491 ? -25.808 3.139 -25.766 1.00 82.25 491 ASP A CA 1
ATOM 3800 C C . ASP A 1 491 ? -25.745 4.145 -26.923 1.00 82.25 491 ASP A C 1
ATOM 3802 O O . ASP A 1 491 ? -26.671 4.259 -27.733 1.00 82.25 491 ASP A O 1
ATOM 3806 N N . TR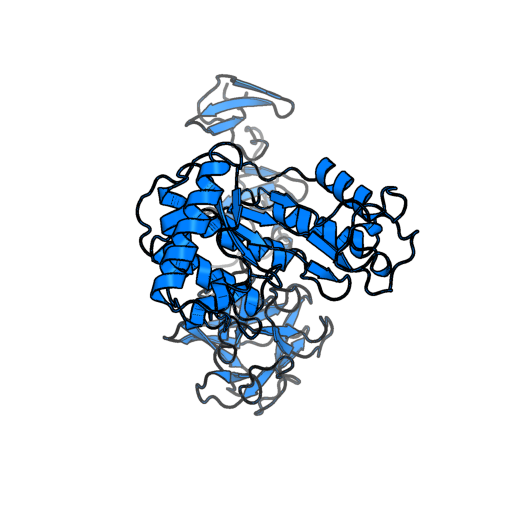P A 1 492 ? -24.635 4.883 -27.008 1.00 87.75 492 TRP A N 1
ATOM 3807 C CA . TRP A 1 492 ? -24.385 5.825 -28.099 1.00 87.75 492 TRP A CA 1
ATOM 3808 C C . TRP A 1 492 ? -24.064 5.095 -29.401 1.00 87.75 492 TRP A C 1
ATOM 3810 O O . TRP A 1 492 ? -23.382 4.070 -29.415 1.00 87.75 492 TRP A O 1
ATOM 3820 N N . CYS A 1 493 ? -24.535 5.652 -30.511 1.00 88.31 493 CYS A N 1
ATOM 3821 C CA . CYS A 1 493 ? -24.241 5.149 -31.842 1.00 88.31 493 CYS A CA 1
ATOM 3822 C C . CYS A 1 493 ? -24.140 6.290 -32.862 1.00 88.31 493 CYS A C 1
ATOM 3824 O O . CYS A 1 493 ? -24.782 7.334 -32.718 1.00 88.31 493 CYS A O 1
ATOM 3826 N N . LEU A 1 494 ? -23.331 6.096 -33.904 1.00 89.31 494 LEU A N 1
ATOM 3827 C CA . LEU A 1 494 ? -23.183 7.069 -34.986 1.00 89.31 494 LEU A CA 1
ATOM 3828 C C . LEU A 1 494 ? -24.277 6.853 -36.043 1.00 89.31 494 LEU A C 1
ATOM 3830 O O . LEU A 1 494 ? -24.486 5.735 -36.514 1.00 89.31 494 LEU A O 1
ATOM 3834 N N . ILE A 1 495 ? -25.000 7.905 -36.419 1.00 86.75 495 ILE A N 1
ATOM 3835 C CA . ILE A 1 495 ? -26.131 7.805 -37.347 1.00 86.75 495 ILE A CA 1
ATOM 3836 C C . ILE A 1 495 ? -25.625 7.594 -38.773 1.00 86.75 495 ILE A C 1
ATOM 3838 O O . ILE A 1 495 ? -24.870 8.397 -39.326 1.00 86.75 495 ILE A O 1
ATOM 3842 N N . ASP A 1 496 ? -26.109 6.517 -39.389 1.00 84.94 496 ASP A N 1
ATOM 3843 C CA . ASP A 1 496 ? -25.856 6.202 -40.787 1.00 84.94 496 ASP A CA 1
ATOM 3844 C C . ASP A 1 496 ? -26.788 7.016 -41.697 1.00 84.94 496 ASP A C 1
ATOM 3846 O O . ASP A 1 496 ? -27.918 6.610 -41.964 1.00 84.94 496 ASP A O 1
ATOM 3850 N N . ASN A 1 497 ? -26.300 8.144 -42.225 1.00 73.31 497 ASN A N 1
ATOM 3851 C CA . ASN A 1 497 ? -27.041 8.996 -43.175 1.00 73.31 497 ASN A CA 1
ATOM 3852 C C . ASN A 1 497 ? -27.341 8.320 -44.536 1.00 73.31 497 ASN A C 1
ATOM 3854 O O . ASN A 1 497 ? -27.808 8.974 -45.464 1.00 73.31 497 ASN A O 1
ATOM 3858 N N . SER A 1 498 ? -26.976 7.050 -44.736 1.00 70.44 498 SER A N 1
ATOM 3859 C CA . SER A 1 498 ? -27.429 6.277 -45.900 1.00 70.44 498 SER A CA 1
ATOM 3860 C C . SER A 1 498 ? -28.681 5.445 -45.606 1.00 70.44 498 SER A C 1
ATOM 3862 O O . SER A 1 498 ? -29.317 4.938 -46.531 1.00 70.44 498 SER A O 1
ATOM 3864 N N . LYS A 1 499 ? -29.050 5.319 -44.324 1.00 69.38 499 LYS A N 1
ATOM 3865 C CA . LYS A 1 499 ? -30.235 4.599 -43.825 1.00 69.38 499 LYS A CA 1
ATOM 3866 C C . LYS A 1 499 ? -31.261 5.529 -43.162 1.00 69.38 499 LYS A C 1
ATOM 3868 O O . LYS A 1 499 ? -32.348 5.073 -42.811 1.00 69.38 499 LYS A O 1
ATOM 3873 N N . CYS A 1 500 ? -30.895 6.802 -43.046 1.00 68.31 500 CYS A N 1
ATOM 3874 C CA . CYS A 1 500 ? -31.603 7.956 -42.514 1.00 68.31 500 CYS A CA 1
ATOM 3875 C C . CYS A 1 500 ? -31.343 9.126 -43.481 1.00 68.31 500 CYS A C 1
ATOM 3877 O O . CYS A 1 500 ? -32.267 9.923 -43.718 1.00 68.31 500 CYS A O 1
#

Foldseek 3Di:
DDDVVLLPDALVVNLVVLLCVLLVVCLVCAVPAQEDQQEEAQWDPPFFLPATDGDPDSNCVRHVCSSLSSQVSNCVRHVRHAYEHEYEPLQFDGGRVNNVLNVVLVCVVVVRRHAAYEYQAPEELVGADALVRNLVSCQSCVVSNHAYAPAAHWYFPVLVDDQQQALPDSLLVRLLSNVLSLLARQSHDYYDYNDQELCGDPVHLSRRTGQAHPVSHGGRSVVSNVVSVVPRHRDDCPDDRDDDDDDDDDDDDDLPQDDDDFAKWFKAQPLLRWTWAFPVLAQDAFGFIATDNDTWIWTWDQDPVQWIWTATPRNRWTFFQPPLDLDFPRFTHTHHDPPDQRRTWTWGHDPDPQKTFTAGVSNVRQKTFFQPPLDNHGPRGTHIDGDPVDSRRIIGIHGPDDPPDDDDDDDDDDFQCVVVVAAADPDQDFQDADPSGTWDADPNGIHGYTPVSVVDDDDWDRWPPPAEADPDDPDFPDADPSGGWDADPNDIHHYIPVND

pLDDT: mean 84.99, std 17.53, range [25.2, 98.88]

Secondary structure (DSSP, 8-state):
---HHHHTS-HHHHHHHHHHHHHHHHHHHTTT-SEEEEEES-B-TT--SSS--B---HHHHH-TTHHHHHHHHHHHH-SSSEEEEEESS-SSSSHHHHHHHHHHHHHHHTT----EEEE--EEESSS---HHHHHHHHHHHHHTT-EEEEEEEEEE-TT---TT--TTSHHHHHHHHHHHHHHHSTTEEEEEES-SBGGG-TT-GGG--SSB-TTS-B-HHHHHHHHHHHHSPPPP--S------PPP-----SS-B--PPSEEEEEEETTTTEEEEEGGG---TTEEEEEESS--EEEEEE-TTS-EEEEETTTTPEEEEGGG--STTPBEEEE-----GGG-EEEEE-SSTT-EEEEEGGGTTSEEEEEGGG--STTEEEEEEE----GGGEEEEEE-S------PPP-----GGGGGT-EEPSS----EE-SS-EEEEETTEEEEPPGGGTTS--SS---BTTBPBPSS----SEE-SS-EEEEETTEEEE--TTT-

InterPro domains:
  IPR000772 Ricin B, lectin domain [PF14200] (261-335)
  IPR000772 Ricin B, lectin domain [PF14200] (342-403)
  IPR000772 Ricin B, lectin domain [SM00458] (263-398)
  IPR001000 Glycoside hydrolase family 10 domain [PF00331] (2-227)
  IPR001000 Glycoside hydrolase family 10 domain [PR00134] (33-44)
  IPR001000 Glycoside hydrolase family 10 domain [PR00134] (81-92)
  IPR001000 Glycoside hydrolase family 10 domain [PR00134] (110-122)
  IPR001000 Glycoside hydrolase family 10 domain [PS51760] (1-228)
  IPR001000 Glycoside hydrolase family 10 domain [SM00633] (1-229)
  IPR002883 CBM10/dockerin domain [PF02013] (415-449)
  IPR002883 CBM10/dockerin domain [PF02013] (464-495)
  IPR002883 CBM10/dockerin domain [PS51763] (414-450)
  IPR002883 CBM10/dockerin domain [PS51763] (460-496)
  IPR009034 Fungal dockerin domain superfamily [G3DSA:3.90.1220.10] (411-450)
  IPR009034 Fungal dockerin domain superfamily [G3DSA:3.90.1220.10] (456-497)
  IPR009034 Fungal dockerin domain superfamily [SSF64571] (414-453)
  IPR009034 Fungal dockerin domain superfamily [SSF64571] (462-500)
  IPR017853 Glycoside hydrolase superfamily [SSF51445] (2-231)
  IPR031158 Glycosyl hydrolases family 10, active site [PS00591] (145-155)
  IPR035992 Ricin B-like lectins [SSF50370] (260-398)

Organism: NCBI:txid1754190

Sequence (500 aa):
MAPGWLEREDGNTMKQSIINHITTVLKHYEGKIDTWDVVNEAIDDGSNGNGWKLRNSFLYQKVPDFIDIAFQTARKVSPNTKLFYNDYNTEGIWGKSESCYQFIADMKKRNIPIDGVGIQYHVGINVQPKFEKINDLISRYCKLGVEVHITELDVSCDDNCRDADGGDSKQGQVYTNALKACLNNSCCTGFLVWGIGDNDSWRGAENKPLLFNTNYQPKGQYTAVLNTLKSTPAASLNGKPAQSDAPIYNDEPESKDAKINDGWYYIKNPSSGKYLVVKDKKGAASQNVEISSSKQKWKLTNNNDNTVTLLSEVGDFMLDVNGGSDKNNANIQIYHAYGGDAQKFIIKETSQSNVYVITTKVSNGSKALDIEKEGKNDGSNVLQWDNGTKSNQTWIFESASESNNEQLPSSGAACWSVGLGYQCCKSCDVVFKDNDGEWGVENEKWCGISKDCAAKSASGCIGAQGYPCCKSTCDVYSTDNDGKWGIENNDWCLIDNSKC